Protein AF-0000000068930825 (afdb_homodimer)

Sequence (620 aa):
MGSFDLSYASSFKGGSETFLRNVFENILKTYLRKNPTAKTIWELVQSVDNEKICYDHFTFQTFKVEGYGIESLSSFFMDYGYKVEGGLDFPTKKLRVLTFSPPDIYVPDDGHGLGNGPLPRLVIAELFVDELSPESQEIIRKYLKPKGGKQAVLSSTLGSLIWEKPTSTDFQQLAKESDFAAWVLVHGYMMNHLAFSVDRLKHQFSDIKCIKEYLEEKGFELNNDGGILKVSQDGLLLQVSSISEKIAFEFADGVTETIPASYIEFTQRLVLPEFKDLPHNQIKEFHRRDGFDLGNAKNILESARFTSDVMGSFDLSYASSFKGGSETFLRNVFENILKTYLRKNPTAKTIWELVQSVDNEKICYDHFTFQTFKVEGYGIESLSSFFMDYGYKVEGGLDFPTKKLRVLTFSPPDIYVPDDGHGLGNGPLPRLVIAELFVDELSPESQEIIRKYLKPKGGKQAVLSSTLGSLIWEKPTSTDFQQLAKESDFAAWVLVHGYMMNHLAFSVDRLKHQFSDIKCIKEYLEEKGFELNNDGGILKVSQDGLLLQVSSISEKIAFEFADGVTETIPASYIEFTQRLVLPEFKDLPHNQIKEFHRRDGFDLGNAKNILESARFTSDV

Radius of gyration: 26.59 Å; Cα contacts (8 Å, |Δi|>4): 1221; chains: 2; bounding box: 78×74×56 Å

Structure (mmCIF, N/CA/C/O backbone):
data_AF-0000000068930825-model_v1
#
loop_
_entity.id
_entity.type
_entity.pdbx_description
1 polymer '2-oxoadipate dioxygenase/decarboxylase'
#
loop_
_atom_site.group_PDB
_atom_site.id
_atom_site.type_symbol
_atom_site.label_atom_id
_atom_site.label_alt_id
_atom_site.label_comp_id
_atom_site.label_asym_id
_atom_site.label_entity_id
_atom_site.label_seq_id
_atom_site.pdbx_PDB_ins_code
_atom_site.Cartn_x
_atom_site.Cartn_y
_atom_site.Cartn_z
_atom_site.occupancy
_atom_site.B_iso_or_equiv
_atom_site.auth_seq_id
_atom_site.auth_comp_id
_atom_site.auth_asym_id
_atom_site.auth_atom_id
_atom_site.pdbx_PDB_model_num
ATOM 1 N N . MET A 1 1 ? 41.188 1.123 -2.064 1 21.23 1 MET A N 1
ATOM 2 C CA . MET A 1 1 ? 39.969 1.662 -1.424 1 21.23 1 MET A CA 1
ATOM 3 C C . MET A 1 1 ? 38.844 1.838 -2.438 1 21.23 1 MET A C 1
ATOM 5 O O . MET A 1 1 ? 38.969 2.65 -3.357 1 21.23 1 MET A O 1
ATOM 9 N N . GLY A 1 2 ? 38.156 0.755 -2.916 1 22.81 2 GLY A N 1
ATOM 10 C CA . GLY A 1 2 ? 37.312 0.384 -4.055 1 22.81 2 GLY A CA 1
ATOM 11 C C . GLY A 1 2 ? 36.031 1.158 -4.121 1 22.81 2 GLY A C 1
ATOM 12 O O . GLY A 1 2 ? 35.312 1.276 -3.123 1 22.81 2 GLY A O 1
ATOM 13 N N . SER A 1 3 ? 35.938 2.314 -4.883 1 25.61 3 SER A N 1
ATOM 14 C CA . SER A 1 3 ? 34.812 3.1 -5.34 1 25.61 3 SER A CA 1
ATOM 15 C C . SER A 1 3 ? 33.625 2.201 -5.707 1 25.61 3 SER A C 1
ATOM 17 O O . SER A 1 3 ? 33.656 1.489 -6.715 1 25.61 3 SER A O 1
ATOM 19 N N . PHE A 1 4 ? 33.062 1.459 -4.766 1 28.94 4 PHE A N 1
ATOM 20 C CA . PHE A 1 4 ? 31.875 0.674 -5.055 1 28.94 4 PHE A CA 1
ATOM 21 C C . PHE A 1 4 ? 30.906 1.455 -5.945 1 28.94 4 PHE A C 1
ATOM 23 O O . PHE A 1 4 ? 30.547 2.59 -5.629 1 28.94 4 PHE A O 1
ATOM 30 N N . ASP A 1 5 ? 31.016 1.225 -7.25 1 30.98 5 ASP A N 1
ATOM 31 C CA . ASP A 1 5 ? 30.219 1.671 -8.391 1 30.98 5 ASP A CA 1
ATOM 32 C C . ASP A 1 5 ? 28.734 1.714 -8.031 1 30.98 5 ASP A C 1
ATOM 34 O O . ASP A 1 5 ? 28.094 0.67 -7.867 1 30.98 5 ASP A O 1
ATOM 38 N N . LEU A 1 6 ? 28.312 2.502 -7.199 1 35.16 6 LEU A N 1
ATOM 39 C CA . LEU A 1 6 ? 26.922 2.85 -6.898 1 35.16 6 LEU A CA 1
ATOM 40 C C . LEU A 1 6 ? 26.078 2.875 -8.172 1 35.16 6 LEU A C 1
ATOM 42 O O . LEU A 1 6 ? 24.906 3.217 -8.125 1 35.16 6 LEU A O 1
ATOM 46 N N . SER A 1 7 ? 26.719 2.924 -9.344 1 36.22 7 SER A N 1
ATOM 47 C CA . SER A 1 7 ? 26.062 3.27 -10.602 1 36.22 7 SER A CA 1
ATOM 48 C C . SER A 1 7 ? 25.047 2.207 -11.008 1 36.22 7 SER A C 1
ATOM 50 O O . SER A 1 7 ? 24.359 2.357 -12.016 1 36.22 7 SER A O 1
ATOM 52 N N . TYR A 1 8 ? 25.312 0.915 -10.766 1 38.25 8 TYR A N 1
ATOM 53 C CA . TYR A 1 8 ? 24.438 0.057 -11.555 1 38.25 8 TYR A CA 1
ATOM 54 C C . TYR A 1 8 ? 23 0.131 -11.031 1 38.25 8 TYR A C 1
ATOM 56 O O . TYR A 1 8 ? 22.422 -0.888 -10.648 1 38.25 8 TYR A O 1
ATOM 64 N N . ALA A 1 9 ? 22.672 1.044 -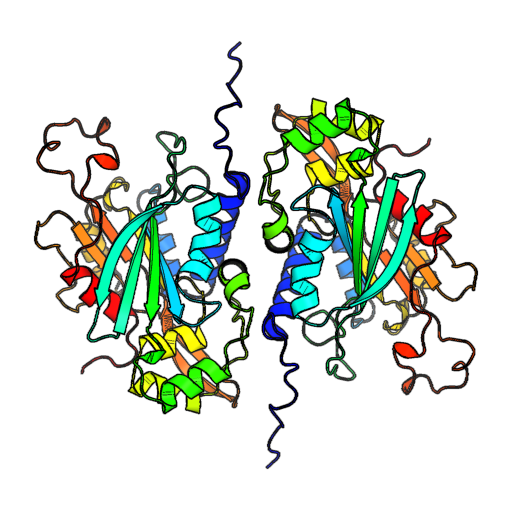10.195 1 47.81 9 ALA A N 1
ATOM 65 C CA . ALA A 1 9 ? 21.266 1.141 -9.797 1 47.81 9 ALA A CA 1
ATOM 66 C C . ALA A 1 9 ? 20.359 1.061 -11.016 1 47.81 9 ALA A C 1
ATOM 68 O O . ALA A 1 9 ? 20.438 1.896 -11.922 1 47.81 9 ALA A O 1
ATOM 69 N N . SER A 1 10 ? 19.891 -0.13 -11.508 1 54.69 10 SER A N 1
ATOM 70 C CA . SER A 1 10 ? 18.906 -0.31 -12.562 1 54.69 10 SER A CA 1
ATOM 71 C C . SER A 1 10 ? 17.875 0.816 -12.562 1 54.69 10 SER A C 1
ATOM 73 O O . SER A 1 10 ? 17.344 1.173 -11.508 1 54.69 10 SER A O 1
ATOM 75 N N . SER A 1 11 ? 17.984 1.917 -13.344 1 71.31 11 SER A N 1
ATOM 76 C CA . SER A 1 11 ? 17.125 3.092 -13.5 1 71.31 11 SER A CA 1
ATOM 77 C C . SER A 1 11 ? 15.711 2.699 -13.891 1 71.31 11 SER A C 1
ATOM 79 O O . SER A 1 11 ? 15.391 2.625 -15.078 1 71.31 11 SER A O 1
ATOM 81 N N . PHE A 1 12 ? 14.992 2.078 -12.977 1 91.62 12 PHE A N 1
ATOM 82 C CA . PHE A 1 12 ? 13.609 1.755 -13.312 1 91.62 12 PHE A CA 1
ATOM 83 C C . PHE A 1 12 ? 12.75 3.014 -13.359 1 91.62 12 PHE A C 1
ATOM 85 O O . PHE A 1 12 ? 12.961 3.941 -12.57 1 91.62 12 PHE A O 1
ATOM 92 N N . LYS A 1 13 ? 11.898 2.986 -14.234 1 94.5 13 LYS A N 1
ATOM 93 C CA . LYS A 1 13 ? 11.008 4.137 -14.398 1 94.5 13 LYS A CA 1
ATOM 94 C C . LYS A 1 13 ? 10.094 4.309 -13.188 1 94.5 13 LYS A C 1
ATOM 96 O O . LYS A 1 13 ? 9.719 5.43 -12.844 1 94.5 13 LYS A O 1
ATOM 101 N N . GLY A 1 14 ? 9.82 3.193 -12.555 1 93.94 14 GLY A N 1
ATOM 102 C CA . GLY A 1 14 ? 8.797 3.205 -11.516 1 93.94 14 GLY A CA 1
ATOM 103 C C . GLY A 1 14 ? 9.336 3.561 -10.148 1 93.94 14 GLY A C 1
ATOM 104 O O . GLY A 1 14 ? 8.594 4.035 -9.281 1 93.94 14 GLY A O 1
ATOM 105 N N . GLY A 1 15 ? 10.578 3.316 -9.891 1 96 15 GLY A N 1
ATOM 106 C CA . GLY A 1 15 ? 11.188 3.523 -8.578 1 96 15 GLY A CA 1
ATOM 107 C C . GLY A 1 15 ? 12.445 2.707 -8.375 1 96 15 GLY A C 1
ATOM 108 O O . GLY A 1 15 ? 12.992 2.145 -9.328 1 96 15 GLY A O 1
ATOM 109 N N . SER A 1 16 ? 12.891 2.766 -7.176 1 96.69 16 SER A N 1
ATOM 110 C CA . SER A 1 16 ? 14.109 2.031 -6.832 1 96.69 16 SER A CA 1
ATOM 111 C C . SER A 1 16 ? 13.836 0.536 -6.711 1 96.69 16 SER A C 1
ATOM 113 O O . SER A 1 16 ? 12.688 0.122 -6.523 1 96.69 16 SER A O 1
ATOM 115 N N . GLU A 1 17 ? 14.828 -0.257 -6.82 1 96.5 17 GLU A N 1
ATOM 116 C CA . GLU A 1 17 ? 14.727 -1.691 -6.57 1 96.5 17 GLU A CA 1
ATOM 117 C C . GLU A 1 17 ? 14.219 -1.972 -5.156 1 96.5 17 GLU A C 1
ATOM 119 O O . GLU A 1 17 ? 13.406 -2.871 -4.953 1 96.5 17 GLU A O 1
ATOM 124 N N . THR A 1 18 ? 14.727 -1.19 -4.184 1 96.38 18 THR A N 1
ATOM 125 C CA . THR A 1 18 ? 14.328 -1.359 -2.793 1 96.38 18 THR A CA 1
ATOM 126 C C . THR A 1 18 ? 12.82 -1.181 -2.637 1 96.38 18 THR A C 1
ATOM 128 O O . THR A 1 18 ? 12.172 -1.932 -1.904 1 96.38 18 THR A O 1
ATOM 131 N N . PHE A 1 19 ? 12.281 -0.206 -3.32 1 97.75 19 PHE A N 1
ATOM 132 C CA . PHE A 1 19 ? 10.844 0.016 -3.258 1 97.75 19 PHE A CA 1
ATOM 133 C C . PHE A 1 19 ? 10.086 -1.188 -3.803 1 97.75 19 PHE A C 1
ATOM 135 O O . PHE A 1 19 ? 9.109 -1.646 -3.193 1 97.75 19 PHE A O 1
ATOM 142 N N . LEU A 1 20 ? 10.492 -1.694 -4.988 1 98.06 20 LEU A N 1
ATOM 143 C CA . LEU A 1 20 ? 9.859 -2.867 -5.582 1 98.06 20 LEU A CA 1
ATOM 144 C C . LEU A 1 20 ? 9.891 -4.047 -4.617 1 98.06 20 LEU A C 1
ATOM 146 O O . LEU A 1 20 ? 8.875 -4.723 -4.422 1 98.06 20 LEU A O 1
ATOM 150 N N . ARG A 1 21 ? 11.047 -4.285 -4 1 98 21 ARG A N 1
ATOM 151 C CA . ARG A 1 21 ? 11.203 -5.391 -3.061 1 98 21 ARG A CA 1
ATOM 152 C C . ARG A 1 21 ? 10.281 -5.219 -1.856 1 98 21 ARG A C 1
ATOM 154 O O . ARG A 1 21 ? 9.695 -6.188 -1.374 1 98 21 ARG A O 1
ATOM 161 N N . ASN A 1 22 ? 10.148 -3.986 -1.396 1 98.12 22 ASN A N 1
ATOM 162 C CA . ASN A 1 22 ? 9.242 -3.713 -0.287 1 98.12 22 ASN A CA 1
ATOM 163 C C . ASN A 1 22 ? 7.793 -3.998 -0.664 1 98.12 22 ASN A C 1
ATOM 165 O O . ASN A 1 22 ? 7.012 -4.469 0.165 1 98.12 22 ASN A O 1
ATOM 169 N N . VAL A 1 23 ? 7.414 -3.674 -1.877 1 98.62 23 VAL A N 1
ATOM 170 C CA . VAL A 1 23 ? 6.074 -3.969 -2.367 1 98.62 23 VAL A CA 1
ATOM 171 C C . VAL A 1 23 ? 5.828 -5.477 -2.324 1 98.62 23 VAL A C 1
ATOM 173 O O . VAL A 1 23 ? 4.832 -5.934 -1.76 1 98.62 23 VAL A O 1
ATOM 176 N N . PHE A 1 24 ? 6.777 -6.266 -2.844 1 98.75 24 PHE A N 1
ATOM 177 C CA . PHE A 1 24 ? 6.648 -7.719 -2.834 1 98.75 24 PHE A CA 1
ATOM 178 C C . PHE A 1 24 ? 6.559 -8.242 -1.405 1 98.75 24 PHE A C 1
ATOM 180 O O . PHE A 1 24 ? 5.758 -9.133 -1.114 1 98.75 24 PHE A O 1
ATOM 187 N N . GLU A 1 25 ? 7.398 -7.695 -0.542 1 98.5 25 GLU A N 1
ATOM 188 C CA . GLU A 1 25 ? 7.418 -8.148 0.845 1 98.5 25 GLU A CA 1
ATOM 189 C C . GLU A 1 25 ? 6.066 -7.918 1.521 1 98.5 25 GLU A C 1
ATOM 191 O O . GLU A 1 25 ? 5.605 -8.758 2.301 1 98.5 25 GLU A O 1
ATOM 196 N N . ASN A 1 26 ? 5.484 -6.824 1.223 1 98.44 26 ASN A N 1
ATOM 197 C CA . ASN A 1 26 ? 4.207 -6.535 1.86 1 98.44 26 ASN A CA 1
ATOM 198 C C . ASN A 1 26 ? 3.074 -7.352 1.242 1 98.44 26 ASN A C 1
ATOM 200 O O . ASN A 1 26 ? 2.133 -7.738 1.936 1 98.44 26 ASN A O 1
ATOM 204 N N . ILE A 1 27 ? 3.139 -7.605 -0.066 1 98.81 27 ILE A N 1
ATOM 205 C CA . ILE A 1 27 ? 2.189 -8.523 -0.686 1 98.81 27 ILE A CA 1
ATOM 206 C C . ILE A 1 27 ? 2.297 -9.898 -0.027 1 98.81 27 ILE A C 1
ATOM 208 O O . ILE A 1 27 ? 1.283 -10.508 0.326 1 98.81 27 ILE A O 1
ATOM 212 N N . LEU A 1 28 ? 3.533 -10.352 0.168 1 98.75 28 LEU A N 1
ATOM 213 C CA . LEU A 1 28 ? 3.77 -11.648 0.795 1 98.75 28 LEU A CA 1
ATOM 214 C C . LEU A 1 28 ? 3.23 -11.664 2.223 1 98.75 28 LEU A C 1
ATOM 216 O O . LEU A 1 28 ? 2.562 -12.617 2.625 1 98.75 28 LEU A O 1
ATOM 220 N N . LYS A 1 29 ? 3.506 -10.633 2.965 1 98.31 29 LYS A N 1
ATOM 221 C CA . LYS A 1 29 ? 3.037 -10.547 4.344 1 98.31 29 LYS A CA 1
ATOM 222 C C . LYS A 1 29 ? 1.516 -10.648 4.414 1 98.31 29 LYS A C 1
ATOM 224 O O . LYS A 1 29 ? 0.973 -11.352 5.266 1 98.31 29 LYS A O 1
ATOM 229 N N . THR A 1 30 ? 0.871 -9.945 3.586 1 98.25 30 THR A N 1
ATOM 230 C CA . THR A 1 30 ? -0.587 -9.961 3.535 1 98.25 30 THR A CA 1
ATOM 231 C C . THR A 1 30 ? -1.103 -11.352 3.164 1 98.25 30 THR A C 1
ATOM 233 O O . THR A 1 30 ? -2.018 -11.867 3.805 1 98.25 30 THR A O 1
ATOM 236 N N . TYR A 1 31 ? -0.527 -11.945 2.162 1 98.38 31 TYR A N 1
ATOM 237 C CA . TYR A 1 31 ? -0.871 -13.297 1.72 1 98.38 31 TYR A CA 1
ATOM 238 C C . TYR A 1 31 ? -0.758 -14.289 2.867 1 98.38 31 TYR A C 1
ATOM 240 O O . TYR A 1 31 ? -1.679 -15.078 3.109 1 98.38 31 TYR A O 1
ATOM 248 N N . LEU A 1 32 ? 0.337 -14.203 3.576 1 98.31 32 LEU A N 1
ATOM 249 C CA . LEU A 1 32 ? 0.583 -15.156 4.656 1 98.31 32 LEU A CA 1
ATOM 250 C C . LEU A 1 32 ? -0.37 -14.906 5.824 1 98.31 32 LEU A C 1
ATOM 252 O O . LEU A 1 32 ? -0.839 -15.859 6.457 1 98.31 32 LEU A O 1
ATOM 256 N N . ARG A 1 33 ? -0.646 -13.688 6.074 1 97.06 33 ARG A N 1
ATOM 257 C CA . ARG A 1 33 ? -1.569 -13.344 7.152 1 97.06 33 ARG A CA 1
ATOM 258 C C . ARG A 1 33 ? -2.965 -13.898 6.871 1 97.06 33 ARG A C 1
ATOM 260 O O . ARG A 1 33 ? -3.66 -14.336 7.785 1 97.06 33 ARG A O 1
ATOM 267 N N . LYS A 1 34 ? -3.371 -13.961 5.68 1 95.62 34 LYS A N 1
ATOM 268 C CA . LYS A 1 34 ? -4.734 -14.32 5.305 1 95.62 34 LYS A CA 1
ATOM 269 C C . LYS A 1 34 ? -4.859 -15.82 5.043 1 95.62 34 LYS A C 1
ATOM 271 O O . LYS A 1 34 ? -5.965 -16.344 4.902 1 95.62 34 LYS A O 1
ATOM 276 N N . ASN A 1 35 ? -3.754 -16.484 4.961 1 96.5 35 ASN A N 1
ATOM 277 C CA . ASN A 1 35 ? -3.742 -17.906 4.633 1 96.5 35 ASN A CA 1
ATOM 278 C C . ASN A 1 35 ? -2.889 -18.703 5.617 1 96.5 35 ASN A C 1
ATOM 280 O O . ASN A 1 35 ? -1.737 -19.031 5.324 1 96.5 35 ASN A O 1
ATOM 284 N N . PRO A 1 36 ? -3.469 -19.141 6.73 1 95.75 36 PRO A N 1
ATOM 285 C CA . PRO A 1 36 ? -2.717 -19.781 7.816 1 95.75 36 PRO A CA 1
ATOM 286 C C . PRO A 1 36 ? -2.033 -21.078 7.379 1 95.75 36 PRO A C 1
ATOM 288 O O . PRO A 1 36 ? -0.907 -21.359 7.797 1 95.75 36 PRO A O 1
ATOM 291 N N . THR A 1 37 ? -2.689 -21.891 6.574 1 95.69 37 THR A N 1
ATOM 292 C CA . THR A 1 37 ? -2.072 -23.125 6.117 1 95.69 37 THR A CA 1
ATOM 293 C C . THR A 1 37 ? -0.836 -22.844 5.273 1 95.69 37 THR A C 1
ATOM 295 O O . THR A 1 37 ? 0.212 -23.453 5.465 1 95.69 37 THR A O 1
ATOM 298 N N . ALA A 1 38 ? -0.983 -21.938 4.336 1 96.94 38 ALA A N 1
ATOM 299 C CA . ALA A 1 38 ? 0.166 -21.531 3.531 1 96.94 38 ALA A CA 1
ATOM 300 C C . ALA A 1 38 ? 1.288 -20.984 4.41 1 96.94 38 ALA A C 1
ATOM 302 O O . ALA A 1 38 ? 2.465 -21.266 4.172 1 96.94 38 ALA A O 1
ATOM 303 N N . LYS A 1 39 ? 0.932 -20.188 5.398 1 97.88 39 LYS A N 1
ATOM 304 C CA . LYS A 1 39 ? 1.921 -19.641 6.324 1 97.88 39 LYS A CA 1
ATOM 305 C C . LYS A 1 39 ? 2.674 -20.75 7.047 1 97.88 39 LYS A C 1
ATOM 307 O O . LYS A 1 39 ? 3.898 -20.688 7.188 1 97.88 39 LYS A O 1
ATOM 312 N N . THR A 1 40 ? 1.948 -21.719 7.504 1 97.38 40 THR A N 1
ATOM 313 C CA . THR A 1 40 ? 2.559 -22.844 8.211 1 97.38 40 THR A CA 1
ATOM 314 C C . THR A 1 40 ? 3.557 -23.562 7.316 1 97.38 40 THR A C 1
ATOM 316 O O . THR A 1 40 ? 4.68 -23.859 7.734 1 97.38 40 THR A O 1
ATOM 319 N N . ILE A 1 41 ? 3.137 -23.844 6.113 1 96.88 41 ILE A N 1
ATOM 320 C CA . ILE A 1 41 ? 4.016 -24.516 5.168 1 96.88 41 ILE A CA 1
ATOM 321 C C . ILE A 1 41 ? 5.227 -23.641 4.863 1 96.88 41 ILE A C 1
ATOM 323 O O . ILE A 1 41 ? 6.359 -24.125 4.816 1 96.88 41 ILE A O 1
ATOM 327 N N . TRP A 1 42 ? 4.992 -22.359 4.656 1 96.88 42 TRP A N 1
ATOM 328 C CA . TRP A 1 42 ? 6.047 -21.391 4.375 1 96.88 42 TRP A CA 1
ATOM 329 C C . TRP A 1 42 ? 7.09 -21.391 5.488 1 96.88 42 TRP A C 1
ATOM 331 O O . TRP A 1 42 ? 8.289 -21.406 5.223 1 96.88 42 TRP A O 1
ATOM 341 N N . GLU A 1 43 ? 6.66 -21.391 6.715 1 96.5 43 GLU A N 1
ATOM 342 C CA . GLU A 1 43 ? 7.551 -21.406 7.871 1 96.5 43 GLU A CA 1
ATOM 343 C C . GLU A 1 43 ? 8.281 -22.75 7.984 1 96.5 43 GLU A C 1
ATOM 345 O O . GLU A 1 43 ? 9.469 -22.781 8.32 1 96.5 43 GLU A O 1
ATOM 350 N N . LEU A 1 44 ? 7.598 -23.781 7.727 1 94.38 44 LEU A N 1
ATOM 351 C CA . LEU A 1 44 ? 8.172 -25.109 7.809 1 94.38 44 LEU A CA 1
ATOM 352 C C . LEU A 1 44 ? 9.328 -25.266 6.828 1 94.38 44 LEU A C 1
ATOM 354 O O . LEU A 1 44 ? 10.375 -25.828 7.184 1 94.38 44 LEU A O 1
ATOM 358 N N . VAL A 1 45 ? 9.156 -24.797 5.609 1 93.25 45 VAL A N 1
ATOM 359 C CA . VAL A 1 45 ? 10.188 -24.906 4.582 1 93.25 45 VAL A CA 1
ATOM 360 C C . VAL A 1 45 ? 11.445 -24.188 5.039 1 93.25 45 VAL A C 1
ATOM 362 O O . VAL A 1 45 ? 12.562 -24.672 4.812 1 93.25 45 VAL A O 1
ATOM 365 N N . GLN A 1 46 ? 11.281 -23.078 5.695 1 91.88 46 GLN A N 1
ATOM 366 C CA . GLN A 1 46 ? 12.422 -22.297 6.145 1 91.88 46 GLN A CA 1
ATOM 367 C C . GLN A 1 46 ? 13.078 -22.922 7.367 1 91.88 46 GLN A C 1
ATOM 369 O O . GLN A 1 46 ? 14.289 -22.797 7.566 1 91.88 46 GLN A O 1
ATOM 374 N N . SER A 1 47 ? 12.305 -23.578 8.172 1 90.94 47 SER A N 1
ATOM 375 C CA . SER A 1 47 ? 12.797 -24.125 9.43 1 90.94 47 SER A CA 1
ATOM 376 C C . SER A 1 47 ? 13.602 -25.391 9.211 1 90.94 47 SER A C 1
ATOM 378 O O . SER A 1 47 ? 14.508 -25.703 9.992 1 90.94 47 SER A O 1
ATOM 380 N N . VAL A 1 48 ? 13.297 -26.047 8.18 1 85.12 48 VAL A N 1
ATOM 381 C CA . VAL A 1 48 ? 14.008 -27.281 7.887 1 85.12 48 VAL A CA 1
ATOM 382 C C . VAL A 1 48 ? 15.383 -26.969 7.301 1 85.12 48 VAL A C 1
ATOM 384 O O . VAL A 1 48 ? 15.477 -26.328 6.25 1 85.12 48 VAL A O 1
ATOM 387 N N . ASP A 1 49 ? 16.406 -27.266 7.988 1 78.69 49 ASP A N 1
ATOM 388 C CA . ASP A 1 49 ? 17.797 -27.125 7.598 1 78.69 49 ASP A CA 1
ATOM 389 C C . ASP A 1 49 ? 18.172 -25.656 7.387 1 78.69 49 ASP A C 1
ATOM 391 O O . ASP A 1 49 ? 19.047 -25.344 6.586 1 78.69 49 ASP A O 1
ATOM 395 N N . ASN A 1 50 ? 17.391 -24.719 7.902 1 81.88 50 ASN A N 1
ATOM 396 C CA . ASN A 1 50 ? 17.609 -23.297 7.762 1 81.88 50 ASN A CA 1
ATOM 397 C C . ASN A 1 50 ? 17.734 -22.875 6.297 1 81.88 50 ASN A C 1
ATOM 399 O O . ASN A 1 50 ? 18.656 -22.172 5.922 1 81.88 50 ASN A O 1
ATOM 403 N N . GLU A 1 51 ? 16.875 -23.453 5.516 1 83.31 51 GLU A N 1
ATOM 404 C CA . GLU A 1 51 ? 16.891 -23.266 4.066 1 83.31 51 GLU A CA 1
ATOM 405 C C . GLU A 1 51 ? 16.75 -21.797 3.699 1 83.31 51 GLU A C 1
ATOM 407 O O . GLU A 1 51 ? 15.938 -21.078 4.289 1 83.31 51 GLU A O 1
ATOM 412 N N . LYS A 1 52 ? 17.562 -21.344 2.781 1 89.44 52 LYS A N 1
ATOM 413 C CA . LYS A 1 52 ? 17.422 -20.031 2.152 1 89.44 52 LYS A CA 1
ATOM 414 C C . LYS A 1 52 ? 16.438 -20.094 0.979 1 89.44 52 LYS A C 1
ATOM 416 O O . LYS A 1 52 ? 16.766 -20.641 -0.078 1 89.44 52 LYS A O 1
ATOM 421 N N . ILE A 1 53 ? 15.312 -19.469 1.187 1 94.62 53 ILE A N 1
ATOM 422 C CA . ILE A 1 53 ? 14.227 -19.703 0.24 1 94.62 53 ILE A CA 1
ATOM 423 C C . ILE A 1 53 ? 14.281 -18.656 -0.875 1 94.62 53 ILE A C 1
ATOM 425 O O . ILE A 1 53 ? 14.734 -17.531 -0.659 1 94.62 53 ILE A O 1
ATOM 429 N N . CYS A 1 54 ? 13.914 -19.078 -2.045 1 95.81 54 CYS A N 1
ATOM 430 C CA . CYS A 1 54 ? 13.641 -18.234 -3.207 1 95.81 54 CYS A CA 1
ATOM 431 C C . CYS A 1 54 ? 12.297 -18.578 -3.828 1 95.81 54 CYS A C 1
ATOM 433 O O . CYS A 1 54 ? 11.766 -19.672 -3.604 1 95.81 54 CYS A O 1
ATOM 435 N N . TYR A 1 55 ? 11.805 -17.703 -4.578 1 98.06 55 TYR A N 1
ATOM 436 C CA . TYR A 1 55 ? 10.477 -17.891 -5.156 1 98.06 55 TYR A CA 1
ATOM 437 C C . TYR A 1 55 ? 10.555 -18.031 -6.672 1 98.06 55 TYR A C 1
ATOM 439 O O . TYR A 1 55 ? 11.336 -17.328 -7.324 1 98.06 55 TYR A O 1
ATOM 447 N N . ASP A 1 56 ? 9.75 -18.969 -7.148 1 98.12 56 ASP A N 1
ATOM 448 C CA . ASP A 1 56 ? 9.633 -19.125 -8.594 1 98.12 56 ASP A CA 1
ATOM 449 C C . ASP A 1 56 ? 8.703 -18.078 -9.188 1 98.12 56 ASP A C 1
ATOM 451 O O . ASP A 1 56 ? 9.062 -17.375 -10.141 1 98.12 56 ASP A O 1
ATOM 455 N N . HIS A 1 57 ? 7.496 -17.984 -8.656 1 98.5 57 HIS A N 1
ATOM 456 C CA . HIS A 1 57 ? 6.547 -17.016 -9.195 1 98.5 57 HIS A CA 1
ATOM 457 C C . HIS A 1 57 ? 5.48 -16.656 -8.164 1 98.5 57 HIS A C 1
ATOM 459 O O . HIS A 1 57 ? 5.254 -17.406 -7.211 1 98.5 57 HIS A O 1
ATOM 465 N N . PHE A 1 58 ? 4.859 -15.492 -8.289 1 98.81 58 PHE A N 1
ATOM 466 C CA . PHE A 1 58 ? 3.639 -15.039 -7.637 1 98.81 58 PHE A CA 1
ATOM 467 C C . PHE A 1 58 ? 2.49 -14.945 -8.633 1 98.81 58 PHE A C 1
ATOM 469 O O . PHE A 1 58 ? 2.674 -14.477 -9.758 1 98.81 58 PHE A O 1
ATOM 476 N N . THR A 1 59 ? 1.295 -15.406 -8.281 1 98.62 59 THR A N 1
ATOM 477 C CA . THR A 1 59 ? 0.175 -15.461 -9.219 1 98.62 59 THR A CA 1
ATOM 478 C C . THR A 1 59 ? -0.976 -14.586 -8.727 1 98.62 59 THR A C 1
ATOM 480 O O . THR A 1 59 ? -1.332 -14.617 -7.547 1 98.62 59 THR A O 1
ATOM 483 N N . PHE A 1 60 ? -1.561 -13.898 -9.648 1 98.69 60 PHE A N 1
ATOM 484 C CA . PHE A 1 60 ? -2.709 -13.039 -9.391 1 98.69 60 PHE A CA 1
ATOM 485 C C . PHE A 1 60 ? -3.822 -13.297 -10.391 1 98.69 60 PHE A C 1
ATOM 487 O O . PHE A 1 60 ? -3.584 -13.883 -11.453 1 98.69 60 PHE A O 1
ATOM 494 N N . GLN A 1 61 ? -4.98 -12.883 -10.008 1 98.5 61 GLN A N 1
ATOM 495 C CA . GLN A 1 61 ? -6.164 -13.062 -10.844 1 98.5 61 GLN A CA 1
ATOM 496 C C . GLN A 1 61 ? -6.93 -11.758 -11 1 98.5 61 GLN A C 1
ATOM 498 O O . GLN A 1 61 ? -6.922 -10.914 -10.102 1 98.5 61 GLN A O 1
ATOM 503 N N . THR A 1 62 ? -7.555 -11.586 -12.156 1 98.75 62 THR A N 1
ATOM 504 C CA . THR A 1 62 ? -8.312 -10.367 -12.406 1 98.75 62 THR A CA 1
ATOM 505 C C . THR A 1 62 ? -9.414 -10.609 -13.438 1 98.75 62 THR A C 1
ATOM 507 O O . THR A 1 62 ? -9.547 -11.727 -13.953 1 98.75 62 THR A O 1
ATOM 510 N N . PHE A 1 63 ? -10.312 -9.633 -13.633 1 98.81 63 PHE A N 1
ATOM 511 C CA . PHE A 1 63 ? -11.359 -9.617 -14.641 1 98.81 63 PHE A CA 1
ATOM 512 C C . PHE A 1 63 ? -10.93 -8.836 -15.875 1 98.81 63 PHE A C 1
ATOM 514 O O . PHE A 1 63 ? -10.477 -7.695 -15.766 1 98.81 63 PHE A O 1
ATOM 521 N N . LYS A 1 64 ? -11.023 -9.422 -17.016 1 98.44 64 LYS A N 1
ATOM 522 C CA . LYS A 1 64 ? -10.781 -8.672 -18.25 1 98.44 64 LYS A CA 1
ATOM 523 C C . LYS A 1 64 ? -11.945 -7.742 -18.562 1 98.44 64 LYS A C 1
ATOM 525 O O . LYS A 1 64 ? -12.805 -8.078 -19.375 1 98.44 64 LYS A O 1
ATOM 530 N N . VAL A 1 65 ? -11.984 -6.668 -18.031 1 97.06 65 VAL A N 1
ATOM 531 C CA . VAL A 1 65 ? -12.938 -5.578 -18.234 1 97.06 65 VAL A CA 1
ATOM 532 C C . VAL A 1 65 ? -12.188 -4.254 -18.344 1 97.06 65 VAL A C 1
ATOM 534 O O . VAL A 1 65 ? -11.039 -4.141 -17.906 1 97.06 65 VAL A O 1
ATOM 537 N N . GLU A 1 66 ? -12.781 -3.311 -18.969 1 95.19 66 GLU A N 1
ATOM 538 C CA . GLU A 1 66 ? -12.133 -2.012 -19.141 1 95.19 66 GLU A CA 1
ATOM 539 C C . GLU A 1 66 ? -11.68 -1.448 -17.797 1 95.19 66 GLU A C 1
ATOM 541 O O . GLU A 1 66 ? -12.445 -1.429 -16.828 1 95.19 66 GLU A O 1
ATOM 546 N N . GLY A 1 67 ? -10.43 -1.003 -17.734 1 94.81 67 GLY A N 1
ATOM 547 C CA . GLY A 1 67 ? -9.875 -0.452 -16.516 1 94.81 67 GLY A CA 1
ATOM 548 C C . GLY A 1 67 ? -9.234 -1.502 -15.617 1 94.81 67 GLY A C 1
ATOM 549 O O . GLY A 1 67 ? -8.555 -1.17 -14.648 1 94.81 67 GLY A O 1
ATOM 550 N N . TYR A 1 68 ? -9.516 -2.723 -15.914 1 98 68 TYR A N 1
ATOM 551 C CA . TYR A 1 68 ? -8.977 -3.861 -15.18 1 98 68 TYR A CA 1
ATOM 552 C C . TYR A 1 68 ? -8.141 -4.754 -16.094 1 98 68 TYR A C 1
ATOM 554 O O . TYR A 1 68 ? -7.336 -4.262 -16.891 1 98 68 TYR A O 1
ATOM 562 N N . GLY A 1 69 ? -8.172 -6.004 -15.906 1 98.25 69 GLY A N 1
ATOM 563 C CA . GLY A 1 69 ? -7.398 -6.902 -16.75 1 98.25 69 GLY A CA 1
ATOM 564 C C . GLY A 1 69 ? -5.945 -7.012 -16.328 1 98.25 69 GLY A C 1
ATOM 565 O O . GLY A 1 69 ? -5.547 -6.426 -15.312 1 98.25 69 GLY A O 1
ATOM 566 N N . ILE A 1 70 ? -5.203 -7.75 -17.062 1 98.62 70 ILE A N 1
ATOM 567 C CA . ILE A 1 70 ? -3.807 -8.039 -16.766 1 98.62 70 ILE A CA 1
ATOM 568 C C . ILE A 1 70 ? -3.033 -6.727 -16.609 1 98.62 70 ILE A C 1
ATOM 570 O O . ILE A 1 70 ? -2.158 -6.617 -15.75 1 98.62 70 ILE A O 1
ATOM 574 N N . GLU A 1 71 ? -3.4 -5.715 -17.344 1 97.75 71 GLU A N 1
ATOM 575 C CA . GLU A 1 71 ? -2.684 -4.445 -17.328 1 97.75 71 GLU A CA 1
ATOM 576 C C . GLU A 1 71 ? -2.826 -3.738 -15.984 1 97.75 71 GLU A C 1
ATOM 578 O O . GLU A 1 71 ? -1.956 -2.957 -15.594 1 97.75 71 GLU A O 1
ATOM 583 N N . SER A 1 72 ? -3.906 -4.027 -15.273 1 97.69 72 SER A N 1
ATOM 584 C CA . SER A 1 72 ? -4.133 -3.387 -13.984 1 97.69 72 SER A CA 1
ATOM 585 C C . SER A 1 72 ? -3.004 -3.699 -13.008 1 97.69 72 SER A C 1
ATOM 587 O O . SER A 1 72 ? -2.695 -2.891 -12.125 1 97.69 72 SER A O 1
ATOM 589 N N . LEU A 1 73 ? -2.363 -4.836 -13.172 1 97.44 73 LEU A N 1
ATOM 590 C CA . LEU A 1 73 ? -1.242 -5.223 -12.328 1 97.44 73 LEU A CA 1
ATOM 591 C C . LEU A 1 73 ? 0.082 -5.059 -13.062 1 97.44 73 LEU A C 1
ATOM 593 O O . LEU A 1 73 ? 1.032 -4.484 -12.523 1 97.44 73 LEU A O 1
ATOM 597 N N . SER A 1 74 ? 0.112 -5.477 -14.266 1 98.06 74 SER A N 1
ATOM 598 C CA . SER A 1 74 ? 1.381 -5.598 -14.977 1 98.06 74 SER A CA 1
ATOM 599 C C . SER A 1 74 ? 2.008 -4.23 -15.227 1 98.06 74 SER A C 1
ATOM 601 O O . SER A 1 74 ? 3.232 -4.102 -15.266 1 98.06 74 SER A O 1
ATOM 603 N N . SER A 1 75 ? 1.194 -3.195 -15.383 1 97.12 75 SER A N 1
ATOM 604 C CA . SER A 1 75 ? 1.709 -1.867 -15.695 1 97.12 75 SER A CA 1
ATOM 605 C C . SER A 1 75 ? 2.709 -1.399 -14.641 1 97.12 75 SER A C 1
ATOM 607 O O . SER A 1 75 ? 3.752 -0.835 -14.969 1 97.12 75 SER A O 1
ATOM 609 N N . PHE A 1 76 ? 2.398 -1.648 -13.375 1 98.06 76 PHE A N 1
ATOM 610 C CA . PHE A 1 76 ? 3.311 -1.298 -12.297 1 98.06 76 PHE A CA 1
ATOM 611 C C . PHE A 1 76 ? 4.645 -2.018 -12.453 1 98.06 76 PHE A C 1
ATOM 613 O O . PHE A 1 76 ? 5.703 -1.389 -12.422 1 98.06 76 PHE A O 1
ATOM 620 N N . PHE A 1 77 ? 4.625 -3.273 -12.656 1 98.38 77 PHE A N 1
ATOM 621 C CA . PHE A 1 77 ? 5.836 -4.09 -12.664 1 98.38 77 PHE A CA 1
ATOM 622 C C . PHE A 1 77 ? 6.656 -3.834 -13.922 1 98.38 77 PHE A C 1
ATOM 624 O O . PHE A 1 77 ? 7.887 -3.898 -13.891 1 98.38 77 PHE A O 1
ATOM 631 N N . MET A 1 78 ? 5.961 -3.604 -14.969 1 97.88 78 MET A N 1
ATOM 632 C CA . MET A 1 78 ? 6.672 -3.307 -16.219 1 97.88 78 MET A CA 1
ATOM 633 C C . MET A 1 78 ? 7.496 -2.031 -16.078 1 97.88 78 MET A C 1
ATOM 635 O O . MET A 1 78 ? 8.547 -1.896 -16.703 1 97.88 78 MET A O 1
ATOM 639 N N . ASP A 1 79 ? 7.078 -1.086 -15.258 1 97.19 79 ASP A N 1
ATOM 640 C CA . ASP A 1 79 ? 7.848 0.116 -14.953 1 97.19 79 ASP A CA 1
ATOM 641 C C . ASP A 1 79 ? 9.133 -0.228 -14.195 1 97.19 79 ASP A C 1
ATOM 643 O O . ASP A 1 79 ? 10.016 0.614 -14.055 1 97.19 79 ASP A O 1
ATOM 647 N N . TYR A 1 80 ? 9.25 -1.478 -13.719 1 97.5 80 TYR A N 1
ATOM 648 C CA . TYR A 1 80 ? 10.445 -1.943 -13.039 1 97.5 80 TYR A CA 1
ATOM 649 C C . TYR A 1 80 ? 11.211 -2.943 -13.898 1 97.5 80 TYR A C 1
ATOM 651 O O . TYR A 1 80 ? 12.07 -3.674 -13.398 1 97.5 80 TYR A O 1
ATOM 659 N N . GLY A 1 81 ? 10.82 -3.047 -15.156 1 97 81 GLY A N 1
ATOM 660 C CA . GLY A 1 81 ? 11.609 -3.82 -16.094 1 97 81 GLY A CA 1
ATOM 661 C C . GLY A 1 81 ? 11.07 -5.219 -16.328 1 97 81 GLY A C 1
ATOM 662 O O . GLY A 1 81 ? 11.688 -6.023 -17.031 1 97 81 GLY A O 1
ATOM 663 N N . TYR A 1 82 ? 9.953 -5.555 -15.703 1 97.88 82 TYR A N 1
ATOM 664 C CA . TYR A 1 82 ? 9.32 -6.824 -16.047 1 97.88 82 TYR A CA 1
ATOM 665 C C . TYR A 1 82 ? 8.891 -6.848 -17.5 1 97.88 82 TYR A C 1
ATOM 667 O O . TYR A 1 82 ? 8.508 -5.816 -18.062 1 97.88 82 TYR A O 1
ATOM 675 N N . LYS A 1 83 ? 8.945 -8.078 -18.062 1 97.31 83 LYS A N 1
ATOM 676 C CA . LYS A 1 83 ? 8.594 -8.242 -19.469 1 97.31 83 LYS A CA 1
ATOM 677 C C . LYS A 1 83 ? 7.723 -9.477 -19.688 1 97.31 83 LYS A C 1
ATOM 679 O O . LYS A 1 83 ? 7.867 -10.477 -18.969 1 97.31 83 LYS A O 1
ATOM 684 N N . VAL A 1 84 ? 6.902 -9.398 -20.703 1 97.12 84 VAL A N 1
ATOM 685 C CA . VAL A 1 84 ? 6.094 -10.562 -21.031 1 97.12 84 VAL A CA 1
ATOM 686 C C . VAL A 1 84 ? 6.992 -11.695 -21.531 1 97.12 84 VAL A C 1
ATOM 688 O O . VAL A 1 84 ? 7.801 -11.492 -22.453 1 97.12 84 VAL A O 1
ATOM 691 N N . GLU A 1 85 ? 6.906 -12.773 -20.938 1 93.75 85 GLU A N 1
ATOM 692 C CA . GLU A 1 85 ? 7.688 -13.953 -21.297 1 93.75 85 GLU A CA 1
ATOM 693 C C . GLU A 1 85 ? 6.879 -14.891 -22.188 1 93.75 85 GLU A C 1
ATOM 695 O O . GLU A 1 85 ? 7.418 -15.5 -23.109 1 93.75 85 GLU A O 1
ATOM 700 N N . GLY A 1 86 ? 5.609 -15.086 -21.812 1 94.38 86 GLY A N 1
ATOM 701 C CA . GLY A 1 86 ? 4.707 -15.984 -22.516 1 94.38 86 GLY A CA 1
ATOM 702 C C . GLY A 1 86 ? 3.299 -15.977 -21.953 1 94.38 86 GLY A C 1
ATOM 703 O O . GLY A 1 86 ? 2.984 -15.188 -21.062 1 94.38 86 GLY A O 1
ATOM 704 N N . GLY A 1 87 ? 2.492 -16.812 -22.641 1 95.38 87 GLY A N 1
ATOM 705 C CA . GLY A 1 87 ? 1.107 -16.891 -22.203 1 95.38 87 GLY A CA 1
ATOM 706 C C . GLY A 1 87 ? 0.436 -18.203 -22.562 1 95.38 87 GLY A C 1
ATOM 707 O O . GLY A 1 87 ? 0.955 -18.969 -23.375 1 95.38 87 GLY A O 1
ATOM 708 N N . LEU A 1 88 ? -0.577 -18.5 -21.812 1 95.94 88 LEU A N 1
ATOM 709 C CA . LEU A 1 88 ? -1.443 -19.656 -22.031 1 95.94 88 LEU A CA 1
ATOM 710 C C . LEU A 1 88 ? -2.906 -19.219 -22.094 1 95.94 88 LEU A C 1
ATOM 712 O O . LEU A 1 88 ? -3.342 -18.359 -21.344 1 95.94 88 LEU A O 1
ATOM 716 N N . ASP A 1 89 ? -3.604 -19.859 -23.016 1 95.75 89 ASP A N 1
ATOM 717 C CA . ASP A 1 89 ? -5.043 -19.656 -23.125 1 95.75 89 ASP A CA 1
ATOM 718 C C . ASP A 1 89 ? -5.812 -20.891 -22.656 1 95.75 89 ASP A C 1
ATOM 720 O O . ASP A 1 89 ? -5.406 -22.016 -22.922 1 95.75 89 ASP A O 1
ATOM 724 N N . PHE A 1 90 ? -6.836 -20.641 -21.906 1 95.12 90 PHE A N 1
ATOM 725 C CA . PHE A 1 90 ? -7.762 -21.672 -21.453 1 95.12 90 PHE A CA 1
ATOM 726 C C . PHE A 1 90 ? -9.18 -21.391 -21.938 1 95.12 90 PHE A C 1
ATOM 728 O O . PHE A 1 90 ? -10.016 -20.906 -21.172 1 95.12 90 PHE A O 1
ATOM 735 N N . PRO A 1 91 ? -9.484 -21.797 -23.156 1 94.44 91 PRO A N 1
ATOM 736 C CA . PRO A 1 91 ? -10.758 -21.406 -23.766 1 94.44 91 PRO A CA 1
ATOM 737 C C . PRO A 1 91 ? -11.969 -21.938 -22.984 1 94.44 91 PRO A C 1
ATOM 739 O O . PRO A 1 91 ? -12.961 -21.234 -22.844 1 94.44 91 PRO A O 1
ATOM 742 N N . THR A 1 92 ? -11.914 -23.156 -22.5 1 92.62 92 THR A N 1
ATOM 743 C CA . THR A 1 92 ? -13.039 -23.75 -21.797 1 92.62 92 THR A CA 1
ATOM 744 C C . THR A 1 92 ? -13.328 -22.984 -20.5 1 92.62 92 THR A C 1
ATOM 746 O O . THR A 1 92 ? -14.492 -22.797 -20.141 1 92.62 92 THR A O 1
ATOM 749 N N . LYS A 1 93 ? -12.312 -22.484 -19.875 1 93.88 93 LYS A N 1
ATOM 750 C CA . LYS A 1 93 ? -12.477 -21.734 -18.625 1 93.88 93 LYS A CA 1
ATOM 751 C C . LYS A 1 93 ? -12.578 -20.234 -18.891 1 93.88 93 LYS A C 1
ATOM 753 O O . LYS A 1 93 ? -12.789 -19.453 -17.969 1 93.88 93 LYS A O 1
ATOM 758 N N . LYS A 1 94 ? -12.391 -19.891 -20.188 1 97.31 94 LYS A N 1
ATOM 759 C CA . LYS A 1 94 ? -12.484 -18.5 -20.625 1 97.31 94 LYS A CA 1
ATOM 760 C C . LYS A 1 94 ? -11.406 -17.641 -19.953 1 97.31 94 LYS A C 1
ATOM 762 O O . LYS A 1 94 ? -11.695 -16.531 -19.484 1 97.31 94 LYS A O 1
ATOM 767 N N . LEU A 1 95 ? -10.18 -18.188 -19.844 1 97.56 95 LEU A N 1
ATOM 768 C CA . LEU A 1 95 ? -9.07 -17.531 -19.172 1 97.56 95 LEU A CA 1
ATOM 769 C C . LEU A 1 95 ? -7.891 -17.328 -20.109 1 97.56 95 LEU A C 1
ATOM 771 O O . LEU A 1 95 ? -7.691 -18.109 -21.031 1 97.56 95 LEU A O 1
ATOM 775 N N . ARG A 1 96 ? -7.176 -16.312 -19.891 1 97.62 96 ARG A N 1
ATOM 776 C CA . ARG A 1 96 ? -5.828 -16.094 -20.406 1 97.62 96 ARG A CA 1
ATOM 777 C C . ARG A 1 96 ? -4.832 -15.859 -19.281 1 97.62 96 ARG A C 1
ATOM 779 O O . ARG A 1 96 ? -5.129 -15.141 -18.328 1 97.62 96 ARG A O 1
ATOM 786 N N . VAL A 1 97 ? -3.678 -16.516 -19.359 1 97.69 97 VAL A N 1
ATOM 787 C CA . VAL A 1 97 ? -2.615 -16.359 -18.359 1 97.69 97 VAL A CA 1
ATOM 788 C C . VAL A 1 97 ? -1.368 -15.781 -19.047 1 97.69 97 VAL A C 1
ATOM 790 O O . VAL A 1 97 ? -0.936 -16.281 -20.078 1 97.69 97 VAL A O 1
ATOM 793 N N . LEU A 1 98 ? -0.85 -14.719 -18.547 1 98.19 98 LEU A N 1
ATOM 794 C CA . LEU A 1 98 ? 0.441 -14.211 -18.984 1 98.19 98 LEU A CA 1
ATOM 795 C C . LEU A 1 98 ? 1.489 -14.344 -17.891 1 98.19 98 LEU A C 1
ATOM 797 O O . LEU A 1 98 ? 1.188 -14.148 -16.703 1 98.19 98 LEU A O 1
ATOM 801 N N . THR A 1 99 ? 2.662 -14.703 -18.281 1 97.69 99 THR A N 1
ATOM 802 C CA . THR A 1 99 ? 3.818 -14.781 -17.391 1 97.69 99 THR A CA 1
ATOM 803 C C . THR A 1 99 ? 4.805 -13.656 -17.703 1 97.69 99 THR A C 1
ATOM 805 O O . THR A 1 99 ? 5.102 -13.383 -18.859 1 97.69 99 THR A O 1
ATOM 808 N N . PHE A 1 100 ? 5.281 -12.961 -16.672 1 98.19 100 PHE A N 1
ATOM 809 C CA . PHE A 1 100 ? 6.242 -11.875 -16.781 1 98.19 100 PHE A CA 1
ATOM 810 C C . PHE A 1 100 ? 7.562 -12.242 -16.125 1 98.19 100 PHE A C 1
ATOM 812 O O . PHE A 1 100 ? 7.582 -12.68 -14.969 1 98.19 100 PHE A O 1
ATOM 819 N N . SER A 1 101 ? 8.672 -12.086 -16.812 1 96.75 101 SER A N 1
ATOM 820 C CA . SER A 1 101 ? 10 -12.344 -16.25 1 96.75 101 SER A CA 1
ATOM 821 C C . SER A 1 101 ? 10.539 -11.109 -15.531 1 96.75 101 SER A C 1
ATOM 823 O O . SER A 1 101 ? 10.297 -9.977 -15.961 1 96.75 101 SER A O 1
ATOM 825 N N . PRO A 1 102 ? 11.25 -11.305 -14.438 1 96.38 102 PRO A N 1
ATOM 826 C CA . PRO A 1 102 ? 11.812 -10.18 -13.695 1 96.38 102 PRO A CA 1
ATOM 827 C C . PRO A 1 102 ? 12.984 -9.516 -14.422 1 96.38 102 PRO A C 1
ATOM 829 O O . PRO A 1 102 ? 13.539 -10.102 -15.359 1 96.38 102 PRO A O 1
ATOM 832 N N . PRO A 1 103 ? 13.297 -8.266 -14.031 1 95.94 103 PRO A N 1
ATOM 833 C CA . PRO A 1 103 ? 14.484 -7.617 -14.586 1 95.94 103 PRO A CA 1
ATOM 834 C C . PRO A 1 103 ? 15.781 -8.297 -14.164 1 95.94 103 PRO A C 1
ATOM 836 O O . PRO A 1 103 ? 15.805 -9.031 -13.172 1 95.94 103 PRO A O 1
ATOM 839 N N . ASP A 1 104 ? 16.797 -8.055 -14.93 1 91.19 104 ASP A N 1
ATOM 840 C CA . ASP A 1 104 ? 18.109 -8.578 -14.602 1 91.19 104 ASP A CA 1
ATOM 841 C C . ASP A 1 104 ? 18.797 -7.719 -13.539 1 91.19 104 ASP A C 1
ATOM 843 O O . ASP A 1 104 ? 19.391 -6.688 -13.852 1 91.19 104 ASP A O 1
ATOM 847 N N . ILE A 1 105 ? 18.688 -8.062 -12.344 1 92.62 105 ILE A N 1
ATOM 848 C CA . ILE A 1 105 ? 19.312 -7.336 -11.234 1 92.62 105 ILE A CA 1
ATOM 849 C C . ILE A 1 105 ? 20.391 -8.203 -10.594 1 92.62 105 ILE A C 1
ATOM 851 O O . ILE A 1 105 ? 20.375 -9.43 -10.727 1 92.62 105 ILE A O 1
ATOM 855 N N . TYR A 1 106 ? 21.312 -7.555 -9.961 1 90.81 106 TYR A N 1
ATOM 856 C CA . TYR A 1 106 ? 22.375 -8.281 -9.258 1 90.81 106 TYR A CA 1
ATOM 857 C C . TYR A 1 106 ? 21.812 -9.031 -8.062 1 90.81 106 TYR A C 1
ATOM 859 O O . TYR A 1 106 ? 21.047 -8.477 -7.266 1 90.81 106 TYR A O 1
ATOM 867 N N . VAL A 1 107 ? 22.125 -10.266 -7.965 1 91.62 107 VAL A N 1
ATOM 868 C CA . VAL A 1 107 ? 21.766 -11.102 -6.824 1 91.62 107 VAL A CA 1
ATOM 869 C C . VAL A 1 107 ? 23.031 -11.734 -6.238 1 91.62 107 VAL A C 1
ATOM 871 O O . VAL A 1 107 ? 23.75 -12.453 -6.934 1 91.62 107 VAL A O 1
ATOM 874 N N . PRO A 1 108 ? 23.297 -11.422 -4.949 1 91.81 108 PRO A N 1
ATOM 875 C CA . PRO A 1 108 ? 24.469 -12.07 -4.348 1 91.81 108 PRO A CA 1
ATOM 876 C C . PRO A 1 108 ? 24.344 -13.586 -4.285 1 91.81 108 PRO A C 1
ATOM 878 O O . PRO A 1 108 ? 23.234 -14.117 -4.328 1 91.81 108 PRO A O 1
ATOM 881 N N . ASP A 1 109 ? 25.391 -14.32 -4.152 1 85.44 109 ASP A N 1
ATOM 882 C CA . ASP A 1 109 ? 25.438 -15.773 -4.188 1 85.44 109 ASP A CA 1
ATOM 883 C C . ASP A 1 109 ? 24.562 -16.375 -3.096 1 85.44 109 ASP A C 1
ATOM 885 O O . ASP A 1 109 ? 23.953 -17.438 -3.293 1 85.44 109 ASP A O 1
ATOM 889 N N . ASP A 1 110 ? 24.5 -15.711 -2.049 1 88.44 110 ASP A N 1
ATOM 890 C CA . ASP A 1 110 ? 23.703 -16.219 -0.935 1 88.44 110 ASP A CA 1
ATOM 891 C C . ASP A 1 110 ? 22.375 -15.461 -0.824 1 88.44 110 ASP A C 1
ATOM 893 O O . ASP A 1 110 ? 21.703 -15.516 0.212 1 88.44 110 ASP A O 1
ATOM 897 N N . GLY A 1 111 ? 22.109 -14.734 -1.877 1 93.06 111 GLY A N 1
ATOM 898 C CA . GLY A 1 111 ? 20.875 -13.969 -1.871 1 93.06 111 GLY A CA 1
ATOM 899 C C . GLY A 1 111 ? 19.625 -14.844 -1.761 1 93.06 111 GLY A C 1
ATOM 900 O O . GLY A 1 111 ? 19.547 -15.891 -2.4 1 93.06 111 GLY A O 1
ATOM 901 N N . HIS A 1 112 ? 18.672 -14.516 -0.908 1 94.62 112 HIS A N 1
ATOM 902 C CA . HIS A 1 112 ? 17.453 -15.273 -0.68 1 94.62 112 HIS A CA 1
ATOM 903 C C . HIS A 1 112 ? 16.312 -14.359 -0.249 1 94.62 112 HIS A C 1
ATOM 905 O O . HIS A 1 112 ? 16.531 -13.18 0.036 1 94.62 112 HIS A O 1
ATOM 911 N N . GLY A 1 113 ? 15.133 -14.945 -0.259 1 95.75 113 GLY A N 1
ATOM 912 C CA . GLY A 1 113 ? 13.969 -14.156 0.104 1 95.75 113 GLY A CA 1
ATOM 913 C C . GLY A 1 113 ? 13.727 -12.992 -0.835 1 95.75 113 GLY A C 1
ATOM 914 O O . GLY A 1 113 ? 14.172 -13 -1.982 1 95.75 113 GLY A O 1
ATOM 915 N N . LEU A 1 114 ? 12.984 -12.031 -0.404 1 97.38 114 LEU A N 1
ATOM 916 C CA . LEU A 1 114 ? 12.602 -10.891 -1.233 1 97.38 114 LEU A CA 1
ATOM 917 C C . LEU A 1 114 ? 13.5 -9.695 -0.964 1 97.38 114 LEU A C 1
ATOM 919 O O . LEU A 1 114 ? 13.445 -8.695 -1.686 1 97.38 114 LEU A O 1
ATOM 923 N N . GLY A 1 115 ? 14.367 -9.781 0.04 1 95.25 115 GLY A N 1
ATOM 924 C CA . GLY A 1 115 ? 15.242 -8.68 0.402 1 95.25 115 GLY A CA 1
ATOM 925 C C . GLY A 1 115 ? 16.438 -8.539 -0.52 1 95.25 115 GLY A C 1
ATOM 926 O O . GLY A 1 115 ? 16.797 -7.426 -0.916 1 95.25 115 GLY A O 1
ATOM 927 N N . ASN A 1 116 ? 17.031 -9.633 -0.885 1 95.31 116 ASN A N 1
ATOM 928 C CA . ASN A 1 116 ? 18.219 -9.562 -1.733 1 95.31 116 ASN A CA 1
ATOM 929 C C . ASN A 1 116 ? 18.312 -10.781 -2.65 1 95.31 116 ASN A C 1
ATOM 931 O O . ASN A 1 116 ? 19.359 -11 -3.281 1 95.31 116 ASN A O 1
ATOM 935 N N . GLY A 1 117 ? 17.312 -11.586 -2.691 1 95.94 117 GLY A N 1
ATOM 936 C CA . GLY A 1 117 ? 17.266 -12.727 -3.588 1 95.94 117 GLY A CA 1
ATOM 937 C C . GLY A 1 117 ? 16.75 -12.383 -4.969 1 95.94 117 GLY A C 1
ATOM 938 O O . GLY A 1 117 ? 16.438 -11.219 -5.254 1 95.94 117 GLY A O 1
ATOM 939 N N . PRO A 1 118 ? 16.688 -13.406 -5.805 1 95.75 118 PRO A N 1
ATOM 940 C CA . PRO A 1 118 ? 16.078 -13.164 -7.113 1 95.75 118 PRO A CA 1
ATOM 941 C C . PRO A 1 118 ? 14.609 -12.758 -7.012 1 95.75 118 PRO A C 1
ATOM 943 O O . PRO A 1 118 ? 13.891 -13.25 -6.133 1 95.75 118 PRO A O 1
ATOM 946 N N . LEU A 1 119 ? 14.203 -11.875 -7.875 1 97.38 119 LEU A N 1
ATOM 947 C CA . LEU A 1 119 ? 12.797 -11.492 -7.926 1 97.38 119 LEU A CA 1
ATOM 948 C C . LEU A 1 119 ? 11.961 -12.578 -8.594 1 97.38 119 LEU A C 1
ATOM 950 O O . LEU A 1 119 ? 12.406 -13.203 -9.562 1 97.38 119 LEU A O 1
ATOM 954 N N . PRO A 1 120 ? 10.797 -12.828 -8.102 1 98.06 120 PRO A N 1
ATOM 955 C CA . PRO A 1 120 ? 9.938 -13.859 -8.695 1 98.06 120 PRO A CA 1
ATOM 956 C C . PRO A 1 120 ? 9.352 -13.445 -10.047 1 98.06 120 PRO A C 1
ATOM 958 O O . PRO A 1 120 ? 9.203 -12.25 -10.312 1 98.06 120 PRO A O 1
ATOM 961 N N . ARG A 1 121 ? 9.023 -14.469 -10.883 1 97.69 121 ARG A N 1
ATOM 962 C CA . ARG A 1 121 ? 8.141 -14.227 -12.023 1 97.69 121 ARG A CA 1
ATOM 963 C C . ARG A 1 121 ? 6.754 -13.797 -11.562 1 97.69 121 ARG A C 1
ATOM 965 O O . ARG A 1 121 ? 6.355 -14.07 -10.43 1 97.69 121 ARG A O 1
ATOM 972 N N . LEU A 1 122 ? 6.137 -13.086 -12.43 1 98.44 122 LEU A N 1
ATOM 973 C CA . LEU A 1 122 ? 4.742 -12.734 -12.195 1 98.44 122 LEU A CA 1
ATOM 974 C C . LEU A 1 122 ? 3.824 -13.484 -13.156 1 98.44 122 LEU A C 1
ATOM 976 O O . LEU A 1 122 ? 4.09 -13.547 -14.359 1 98.44 122 LEU A O 1
ATOM 980 N N . VAL A 1 123 ? 2.832 -14.109 -12.609 1 98.56 123 VAL A N 1
ATOM 981 C CA . VAL A 1 123 ? 1.792 -14.766 -13.391 1 98.56 123 VAL A CA 1
ATOM 982 C C . VAL A 1 123 ? 0.447 -14.086 -13.133 1 98.56 123 VAL A C 1
ATOM 984 O O . VAL A 1 123 ? 0.011 -13.969 -11.984 1 98.56 123 VAL A O 1
ATOM 987 N N . ILE A 1 124 ? -0.19 -13.617 -14.164 1 98.69 124 ILE A N 1
ATOM 988 C CA . ILE A 1 124 ? -1.479 -12.945 -14.023 1 98.69 124 ILE A CA 1
ATOM 989 C C . ILE A 1 124 ? -2.51 -13.617 -14.93 1 98.69 124 ILE A C 1
ATOM 991 O O . ILE A 1 124 ? -2.316 -13.695 -16.141 1 98.69 124 ILE A O 1
ATOM 995 N N . ALA A 1 125 ? -3.529 -14.102 -14.328 1 98.38 125 ALA A N 1
ATOM 996 C CA . ALA A 1 125 ? -4.637 -14.703 -15.055 1 98.38 125 ALA A CA 1
ATOM 997 C C . ALA A 1 125 ? -5.832 -13.758 -15.133 1 98.38 125 ALA A C 1
ATOM 999 O O . ALA A 1 125 ? -6.172 -13.102 -14.148 1 98.38 125 ALA A O 1
ATOM 1000 N N . GLU A 1 126 ? -6.43 -13.641 -16.328 1 98.75 126 GLU A N 1
ATOM 1001 C CA . GLU A 1 126 ? -7.629 -12.82 -16.469 1 98.75 126 GLU A CA 1
ATOM 1002 C C . GLU A 1 126 ? -8.789 -13.633 -17.047 1 98.75 126 GLU A C 1
ATOM 1004 O O . GLU A 1 126 ? -8.578 -14.484 -17.922 1 98.75 126 GLU A O 1
ATOM 1009 N N . LEU A 1 127 ? -9.938 -13.391 -16.547 1 98.69 127 LEU A N 1
ATOM 1010 C CA . LEU A 1 127 ? -11.172 -14.008 -17.016 1 98.69 127 LEU A CA 1
ATOM 1011 C C . LEU A 1 127 ? -11.836 -13.141 -18.078 1 98.69 127 LEU A C 1
ATOM 1013 O O . LEU A 1 127 ? -12.047 -11.945 -17.875 1 98.69 127 LEU A O 1
ATOM 1017 N N . PHE A 1 128 ? -12.164 -13.727 -19.234 1 98.62 128 PHE A N 1
ATOM 1018 C CA . PHE A 1 128 ? -12.922 -13.031 -20.266 1 98.62 128 PHE A CA 1
ATOM 1019 C C . PHE A 1 128 ? -14.383 -12.867 -19.859 1 98.62 128 PHE A C 1
ATOM 1021 O O . PHE A 1 128 ? -15.227 -13.68 -20.219 1 98.62 128 PHE A O 1
ATOM 1028 N N . VAL A 1 129 ? -14.695 -11.773 -19.234 1 98.69 129 VAL A N 1
ATOM 1029 C CA . VAL A 1 129 ? -16 -11.531 -18.625 1 98.69 129 VAL A CA 1
ATOM 1030 C C . VAL A 1 129 ? -17.078 -11.492 -19.703 1 98.69 129 VAL A C 1
ATOM 1032 O O . VAL A 1 129 ? -18.188 -11.977 -19.5 1 98.69 129 VAL A O 1
ATOM 1035 N N . ASP A 1 130 ? -16.734 -10.953 -20.859 1 98.19 130 ASP A N 1
ATOM 1036 C CA . ASP A 1 130 ? -17.703 -10.797 -21.938 1 98.19 130 ASP A CA 1
ATOM 1037 C C . ASP A 1 130 ? -18.125 -12.156 -22.5 1 98.19 130 ASP A C 1
ATOM 1039 O O . ASP A 1 130 ? -19.109 -12.242 -23.25 1 98.19 130 ASP A O 1
ATOM 1043 N N . GLU A 1 131 ? -17.438 -13.211 -22.188 1 98.25 131 GLU A N 1
ATOM 1044 C CA . GLU A 1 131 ? -17.766 -14.547 -22.672 1 98.25 131 GLU A CA 1
ATOM 1045 C C . GLU A 1 131 ? -18.625 -15.305 -21.672 1 98.25 131 GLU A C 1
ATOM 1047 O O . GLU A 1 131 ? -19.062 -16.422 -21.938 1 98.25 131 GLU A O 1
ATOM 1052 N N . LEU A 1 132 ? -18.922 -14.711 -20.531 1 98.44 132 LEU A N 1
ATOM 1053 C CA . LEU A 1 132 ? -19.812 -15.312 -19.547 1 98.44 132 LEU A CA 1
ATOM 1054 C C . LEU A 1 132 ? -21.281 -15.031 -19.906 1 98.44 132 LEU A C 1
ATOM 1056 O O . LEU A 1 132 ? -21.562 -14.312 -20.859 1 98.44 132 LEU A O 1
ATOM 1060 N N . SER A 1 133 ? -22.172 -15.719 -19.172 1 98.44 133 SER A N 1
ATOM 1061 C CA . SER A 1 133 ? -23.594 -15.43 -19.328 1 98.44 133 SER A CA 1
ATOM 1062 C C . SER A 1 133 ? -23.906 -13.969 -19 1 98.44 133 SER A C 1
ATOM 1064 O O . SER A 1 133 ? -23.172 -13.336 -18.25 1 98.44 133 SER A O 1
ATOM 1066 N N . PRO A 1 134 ? -24.953 -13.391 -19.562 1 98.38 134 PRO A N 1
ATOM 1067 C CA . PRO A 1 134 ? -25.328 -12.008 -19.266 1 98.38 134 PRO A CA 1
ATOM 1068 C C . PRO A 1 134 ? -25.531 -11.773 -17.766 1 98.38 134 PRO A C 1
ATOM 1070 O O . PRO A 1 134 ? -25.172 -10.719 -17.25 1 98.38 134 PRO A O 1
ATOM 1073 N N . GLU A 1 135 ? -26.094 -12.75 -17.125 1 98.25 135 GLU A N 1
ATOM 1074 C CA . GLU A 1 135 ? -26.328 -12.641 -15.688 1 98.25 135 GLU A CA 1
ATOM 1075 C C . GLU A 1 135 ? -25.016 -12.492 -14.93 1 98.25 135 GLU A C 1
ATOM 1077 O O . GLU A 1 135 ? -24.891 -11.633 -14.055 1 98.25 135 GLU A O 1
ATOM 1082 N N . SER A 1 136 ? -24.047 -13.297 -15.242 1 98.56 136 SER A N 1
ATOM 1083 C CA . SER A 1 136 ? -22.75 -13.234 -14.586 1 98.56 136 SER A CA 1
ATOM 1084 C C . SER A 1 136 ? -22.031 -11.922 -14.906 1 98.56 136 SER A C 1
ATOM 1086 O O . SER A 1 136 ? -21.375 -11.344 -14.031 1 98.56 136 SER A O 1
ATOM 1088 N N . GLN A 1 137 ? -22.125 -11.5 -16.156 1 98.56 137 GLN A N 1
ATOM 1089 C CA . GLN A 1 137 ? -21.531 -10.227 -16.547 1 98.56 137 GLN A CA 1
ATOM 1090 C C . GLN A 1 137 ? -22.094 -9.078 -15.711 1 98.56 137 GLN A C 1
ATOM 1092 O O . GLN A 1 137 ? -21.344 -8.227 -15.227 1 98.56 137 GLN A O 1
ATOM 1097 N N . GLU A 1 138 ? -23.375 -9.094 -15.539 1 98.31 138 GLU A N 1
ATOM 1098 C CA . GLU A 1 138 ? -24.047 -8.039 -14.789 1 98.31 138 GLU A CA 1
ATOM 1099 C C . GLU A 1 138 ? -23.609 -8.031 -13.336 1 98.31 138 GLU A C 1
ATOM 1101 O O . GLU A 1 138 ? -23.375 -6.961 -12.758 1 98.31 138 GLU A O 1
ATOM 1106 N N . ILE A 1 139 ? -23.484 -9.18 -12.742 1 98.44 139 ILE A N 1
ATOM 1107 C CA . ILE A 1 139 ? -23.062 -9.281 -11.352 1 98.44 139 ILE A CA 1
ATOM 1108 C C . ILE A 1 139 ? -21.656 -8.695 -11.195 1 98.44 139 ILE A C 1
ATOM 1110 O O . ILE A 1 139 ? -21.406 -7.887 -10.297 1 98.44 139 ILE A O 1
ATOM 1114 N N . ILE A 1 140 ? -20.734 -9.117 -12.055 1 98.56 140 ILE A N 1
ATOM 1115 C CA . ILE A 1 140 ? -19.359 -8.656 -11.977 1 98.56 140 ILE A CA 1
ATOM 1116 C C . ILE A 1 140 ? -19.312 -7.137 -12.125 1 98.56 140 ILE A C 1
ATOM 1118 O O . ILE A 1 140 ? -18.688 -6.445 -11.32 1 98.56 140 ILE A O 1
ATOM 1122 N N . ARG A 1 141 ? -20 -6.605 -13.102 1 97.19 141 ARG A N 1
ATOM 1123 C CA . ARG A 1 141 ? -19.969 -5.176 -13.406 1 97.19 141 ARG A CA 1
ATOM 1124 C C . ARG A 1 141 ? -20.609 -4.367 -12.289 1 97.19 141 ARG A C 1
ATOM 1126 O O . ARG A 1 141 ? -20.25 -3.215 -12.055 1 97.19 141 ARG A O 1
ATOM 1133 N N . LYS A 1 142 ? -21.562 -5 -11.578 1 96.56 142 LYS A N 1
ATOM 1134 C CA . LYS A 1 142 ? -22.219 -4.379 -10.445 1 96.56 142 LYS A CA 1
ATOM 1135 C C . LYS A 1 142 ? -21.219 -3.932 -9.391 1 96.56 142 LYS A C 1
ATOM 1137 O O . LYS A 1 142 ? -21.422 -2.918 -8.719 1 96.56 142 LYS A O 1
ATOM 1142 N N . TYR A 1 143 ? -20.109 -4.613 -9.242 1 97.38 143 TYR A N 1
ATOM 1143 C CA . TYR A 1 143 ? -19.188 -4.371 -8.141 1 97.38 143 TYR A CA 1
ATOM 1144 C C . TYR A 1 143 ? -17.984 -3.555 -8.602 1 97.38 143 TYR A C 1
ATOM 1146 O O . TYR A 1 143 ? -17.391 -2.814 -7.816 1 97.38 143 TYR A O 1
ATOM 1154 N N . LEU A 1 144 ? -17.594 -3.646 -9.805 1 97.06 144 LEU A N 1
ATOM 1155 C CA . LEU A 1 144 ? -16.375 -3.025 -10.281 1 97.06 144 LEU A CA 1
ATOM 1156 C C . LEU A 1 144 ? -16.5 -1.507 -10.32 1 97.06 144 LEU A C 1
ATOM 1158 O O . LEU A 1 144 ? -17.594 -0.986 -10.57 1 97.06 144 LEU A O 1
ATOM 1162 N N . LYS A 1 145 ? -15.414 -0.82 -10.062 1 96.94 145 LYS A N 1
ATOM 1163 C CA . LYS A 1 145 ? -15.328 0.638 -10.062 1 96.94 145 LYS A CA 1
ATOM 1164 C C . LYS A 1 145 ? -14.586 1.147 -11.289 1 96.94 145 LYS A C 1
ATOM 1166 O O . LYS A 1 145 ? -13.578 0.566 -11.695 1 96.94 145 LYS A O 1
ATOM 1171 N N . PRO A 1 146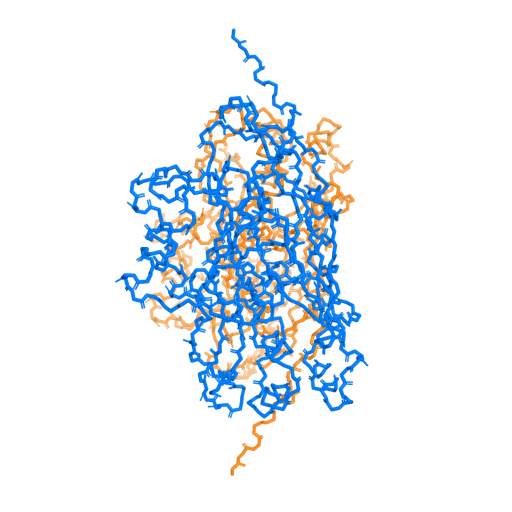 ? -14.992 2.178 -11.898 1 94.88 146 PRO A N 1
ATOM 1172 C CA . PRO A 1 146 ? -14.438 2.639 -13.172 1 94.88 146 PRO A CA 1
ATOM 1173 C C . PRO A 1 146 ? -12.922 2.783 -13.141 1 94.88 146 PRO A C 1
ATOM 1175 O O . PRO A 1 146 ? -12.25 2.508 -14.133 1 94.88 146 PRO A O 1
ATOM 1178 N N . LYS A 1 147 ? -12.359 3.201 -12.039 1 95.38 147 LYS A N 1
ATOM 1179 C CA . LYS A 1 147 ? -10.914 3.398 -11.961 1 95.38 147 LYS A CA 1
ATOM 1180 C C . LYS A 1 147 ? -10.297 2.479 -10.914 1 95.38 147 LYS A C 1
ATOM 1182 O O . LYS A 1 147 ? -9.203 2.756 -10.406 1 95.38 147 LYS A O 1
ATOM 1187 N N . GLY A 1 148 ? -11 1.408 -10.641 1 96.38 148 GLY A N 1
ATOM 1188 C CA . GLY A 1 148 ? -10.547 0.533 -9.57 1 96.38 148 GLY A CA 1
ATOM 1189 C C . GLY A 1 148 ? -9.281 -0.225 -9.914 1 96.38 148 GLY A C 1
ATOM 1190 O O . GLY A 1 148 ? -8.477 -0.538 -9.031 1 96.38 148 GLY A O 1
ATOM 1191 N N . GLY A 1 149 ? -9.078 -0.532 -11.203 1 96.75 149 GLY A N 1
ATOM 1192 C CA . GLY A 1 149 ? -7.914 -1.289 -11.633 1 96.75 149 GLY A CA 1
ATOM 1193 C C . GLY A 1 149 ? -6.602 -0.607 -11.305 1 96.75 149 GLY A C 1
ATOM 1194 O O . GLY A 1 149 ? -5.57 -1.27 -11.156 1 96.75 149 GLY A O 1
ATOM 1195 N N . LYS A 1 150 ? -6.633 0.7 -11.141 1 96 150 LYS A N 1
ATOM 1196 C CA . LYS A 1 150 ? -5.441 1.474 -10.812 1 96 150 LYS A CA 1
ATOM 1197 C C . LYS A 1 150 ? -4.918 1.12 -9.422 1 96 150 LYS A C 1
ATOM 1199 O O . LYS A 1 150 ? -3.76 1.392 -9.102 1 96 150 LYS A O 1
ATOM 1204 N N . GLN A 1 151 ? -5.762 0.478 -8.625 1 97.19 151 GLN A N 1
ATOM 1205 C CA . GLN A 1 151 ? -5.426 0.24 -7.223 1 97.19 151 GLN A CA 1
ATOM 1206 C C . GLN A 1 151 ? -5.016 -1.212 -6.996 1 97.19 151 GLN A C 1
ATOM 1208 O O . GLN A 1 151 ? -4.891 -1.656 -5.852 1 97.19 151 GLN A O 1
ATOM 1213 N N . ALA A 1 152 ? -4.773 -1.934 -8.047 1 98.44 152 ALA A N 1
ATOM 1214 C CA . ALA A 1 152 ? -4.562 -3.377 -7.953 1 98.44 152 ALA A CA 1
ATOM 1215 C C . ALA A 1 152 ? -3.4 -3.701 -7.02 1 98.44 152 ALA A C 1
ATOM 1217 O O . ALA A 1 152 ? -3.555 -4.48 -6.078 1 98.44 152 ALA A O 1
ATOM 1218 N N . VAL A 1 153 ? -2.236 -3.082 -7.195 1 98.69 153 VAL A N 1
ATOM 1219 C CA . VAL A 1 153 ? -1.048 -3.383 -6.402 1 98.69 153 VAL A CA 1
ATOM 1220 C C . VAL A 1 153 ? -1.253 -2.914 -4.965 1 98.69 153 VAL A C 1
ATOM 1222 O O . VAL A 1 153 ? -0.906 -3.625 -4.02 1 98.69 153 VAL A O 1
ATOM 1225 N N . LEU A 1 154 ? -1.84 -1.707 -4.844 1 98.62 154 LEU A N 1
ATOM 1226 C CA . LEU A 1 154 ? -2.15 -1.201 -3.51 1 98.62 154 LEU A CA 1
ATOM 1227 C C . LEU A 1 154 ? -3.094 -2.148 -2.775 1 98.62 154 LEU A C 1
ATOM 1229 O O . LEU A 1 154 ? -2.883 -2.451 -1.599 1 98.62 154 LEU A O 1
ATOM 1233 N N . SER A 1 155 ? -4.121 -2.611 -3.453 1 98.62 155 SER A N 1
ATOM 1234 C CA . SER A 1 155 ? -5.078 -3.557 -2.887 1 98.62 155 SER A CA 1
ATOM 1235 C C . SER A 1 155 ? -4.391 -4.852 -2.465 1 98.62 155 SER A C 1
ATOM 1237 O O . SER A 1 155 ? -4.676 -5.387 -1.392 1 98.62 155 SER A O 1
ATOM 1239 N N . SER A 1 156 ? -3.496 -5.34 -3.268 1 98.62 156 SER A N 1
ATOM 1240 C CA . SER A 1 156 ? -2.777 -6.574 -2.971 1 98.62 156 SER A CA 1
ATOM 1241 C C . SER A 1 156 ? -1.895 -6.418 -1.736 1 98.62 156 SER A C 1
ATOM 1243 O O . SER A 1 156 ? -1.789 -7.336 -0.922 1 98.62 156 SER A O 1
ATOM 1245 N N . THR A 1 157 ? -1.257 -5.27 -1.584 1 98.62 157 THR A N 1
ATOM 1246 C CA . THR A 1 157 ? -0.372 -5.004 -0.455 1 98.62 157 THR A CA 1
ATOM 1247 C C . THR A 1 157 ? -1.17 -4.879 0.84 1 98.62 157 THR A C 1
ATOM 1249 O O . THR A 1 157 ? -0.717 -5.312 1.899 1 98.62 157 THR A O 1
ATOM 1252 N N . LEU A 1 158 ? -2.352 -4.352 0.714 1 97.94 158 LEU A N 1
ATOM 1253 C CA . LEU A 1 158 ? -3.158 -4.07 1.896 1 97.94 158 LEU A CA 1
ATOM 1254 C C . LEU A 1 158 ? -4.043 -5.262 2.246 1 97.94 158 LEU A C 1
ATOM 1256 O O . LEU A 1 158 ? -4.539 -5.363 3.371 1 97.94 158 LEU A O 1
ATOM 1260 N N . GLY A 1 159 ? -4.281 -6.133 1.296 1 96.94 159 GLY A N 1
ATOM 1261 C CA . GLY A 1 159 ? -5.254 -7.195 1.492 1 96.94 159 GLY A CA 1
ATOM 1262 C C . GLY A 1 159 ? -6.68 -6.688 1.604 1 96.94 159 GLY A C 1
ATOM 1263 O O . GLY A 1 159 ? -7.457 -7.18 2.422 1 96.94 159 GLY A O 1
ATOM 1264 N N . SER A 1 160 ? -6.957 -5.719 0.825 1 96.94 160 SER A N 1
ATOM 1265 C CA . SER A 1 160 ? -8.258 -5.062 0.887 1 96.94 160 SER A CA 1
ATOM 1266 C C . SER A 1 160 ? -8.969 -5.117 -0.461 1 96.94 160 SER A C 1
ATOM 1268 O O . SER A 1 160 ? -8.359 -4.859 -1.501 1 96.94 160 SER A O 1
ATOM 1270 N N . LEU A 1 161 ? -10.25 -5.461 -0.412 1 97.56 161 LEU A N 1
ATOM 1271 C CA . LEU A 1 161 ? -11.062 -5.453 -1.623 1 97.56 161 LEU A CA 1
ATOM 1272 C C . LEU A 1 161 ? -11.297 -4.027 -2.109 1 97.56 161 LEU A C 1
ATOM 1274 O O . LEU A 1 161 ? -11.633 -3.146 -1.318 1 97.56 161 LEU A O 1
ATOM 1278 N N . ILE A 1 162 ? -11.102 -3.799 -3.396 1 97.94 162 ILE A N 1
ATOM 1279 C CA . ILE A 1 162 ? -11.266 -2.471 -3.977 1 97.94 162 ILE A CA 1
ATOM 1280 C C . ILE A 1 162 ? -12.75 -2.09 -3.986 1 97.94 162 ILE A C 1
ATOM 1282 O O . ILE A 1 162 ? -13.102 -0.938 -3.725 1 97.94 162 ILE A O 1
ATOM 1286 N N . TRP A 1 163 ? -13.625 -3.029 -4.316 1 97.94 163 TRP A N 1
ATOM 1287 C CA . TRP A 1 163 ? -15.062 -2.809 -4.395 1 97.94 163 TRP A CA 1
ATOM 1288 C C . TRP A 1 163 ? -15.766 -3.303 -3.133 1 97.94 163 TRP A C 1
ATOM 1290 O O . TRP A 1 163 ? -15.117 -3.811 -2.215 1 97.94 163 TRP A O 1
ATOM 1300 N N . GLU A 1 164 ? -17.078 -3.086 -3.045 1 97.19 164 GLU A N 1
ATOM 1301 C CA . GLU A 1 164 ? -17.844 -3.482 -1.872 1 97.19 164 GLU A CA 1
ATOM 1302 C C . GLU A 1 164 ? -17.891 -5 -1.727 1 97.19 164 GLU A C 1
ATOM 1304 O O . GLU A 1 164 ? -17.828 -5.727 -2.723 1 97.19 164 GLU A O 1
ATOM 1309 N N . LYS A 1 165 ? -17.969 -5.406 -0.5 1 97.06 165 LYS A N 1
ATOM 1310 C CA . LYS A 1 165 ? -18.172 -6.828 -0.24 1 97.06 165 LYS A CA 1
ATOM 1311 C C . LYS A 1 165 ? -19.406 -7.344 -0.978 1 97.06 165 LYS A C 1
ATOM 1313 O O . LYS A 1 165 ? -20.469 -6.727 -0.93 1 97.06 165 LYS A O 1
ATOM 1318 N N . PRO A 1 166 ? -19.25 -8.477 -1.668 1 98.25 166 PRO A N 1
ATOM 1319 C CA . PRO A 1 166 ? -20.406 -9 -2.402 1 98.25 166 PRO A CA 1
ATOM 1320 C C . PRO A 1 166 ? -21.438 -9.672 -1.493 1 98.25 166 PRO A C 1
ATOM 1322 O O . PRO A 1 166 ? -21.125 -10 -0.346 1 98.25 166 PRO A O 1
ATOM 1325 N N . THR A 1 167 ? -22.672 -9.82 -2.033 1 98.5 167 THR A N 1
ATOM 1326 C CA . THR A 1 167 ? -23.672 -10.625 -1.344 1 98.5 167 THR A CA 1
ATOM 1327 C C . THR A 1 167 ? -23.422 -12.109 -1.589 1 98.5 167 THR A C 1
ATOM 1329 O O . THR A 1 167 ? -22.828 -12.492 -2.6 1 98.5 167 THR A O 1
ATOM 1332 N N . SER A 1 168 ? -23.938 -12.922 -0.667 1 98.19 168 SER A N 1
ATOM 1333 C CA . SER A 1 168 ? -23.828 -14.367 -0.836 1 98.19 168 SER A CA 1
ATOM 1334 C C . SER A 1 168 ? -24.578 -14.836 -2.076 1 98.19 168 SER A C 1
ATOM 1336 O O . SER A 1 168 ? -24.141 -15.758 -2.764 1 98.19 168 SER A O 1
ATOM 1338 N N . THR A 1 169 ? -25.656 -14.148 -2.404 1 98.12 169 THR A N 1
ATOM 1339 C CA . THR A 1 169 ? -26.469 -14.492 -3.57 1 98.12 169 THR A CA 1
ATOM 1340 C C . THR A 1 169 ? -25.672 -14.289 -4.855 1 98.12 169 THR A C 1
ATOM 1342 O O . THR A 1 169 ? -25.625 -15.172 -5.715 1 98.12 169 THR A O 1
ATOM 1345 N N . ASP A 1 170 ? -25.031 -13.141 -4.988 1 98.44 170 ASP A N 1
ATOM 1346 C CA . ASP A 1 170 ? -24.234 -12.852 -6.176 1 98.44 170 ASP A CA 1
ATOM 1347 C C . ASP A 1 170 ? -23.047 -13.812 -6.289 1 98.44 170 ASP A C 1
ATOM 1349 O O . ASP A 1 170 ? -22.734 -14.289 -7.383 1 98.44 170 ASP A O 1
ATOM 1353 N N . PHE A 1 171 ? -22.438 -14.078 -5.137 1 98.12 171 PHE A N 1
ATOM 1354 C CA . PHE A 1 171 ? -21.297 -14.984 -5.086 1 98.12 171 PHE A CA 1
ATOM 1355 C C . PHE A 1 171 ? -21.703 -16.375 -5.57 1 98.12 171 PHE A C 1
ATOM 1357 O O . PHE A 1 171 ? -21.031 -16.953 -6.426 1 98.12 171 PHE A O 1
ATOM 1364 N N . GLN A 1 172 ? -22.781 -16.891 -5.059 1 97.12 172 GLN A N 1
ATOM 1365 C CA . GLN A 1 172 ? -23.234 -18.234 -5.395 1 97.12 172 GLN A CA 1
ATOM 1366 C C . GLN A 1 172 ? -23.641 -18.328 -6.863 1 97.12 172 GLN A C 1
ATOM 1368 O O . GLN A 1 172 ? -23.359 -19.344 -7.523 1 97.12 172 GLN A O 1
ATOM 1373 N N . GLN A 1 173 ? -24.281 -17.328 -7.316 1 97.25 173 GLN A N 1
ATOM 1374 C CA . GLN A 1 173 ? -24.672 -17.312 -8.727 1 97.25 173 GLN A CA 1
ATOM 1375 C C . GLN A 1 173 ? -23.453 -17.359 -9.633 1 97.25 173 GLN A C 1
ATOM 1377 O O . GLN A 1 173 ? -23.438 -18.078 -10.633 1 97.25 173 GLN A O 1
ATOM 1382 N N . LEU A 1 174 ? -22.438 -16.594 -9.32 1 97.56 174 LEU A N 1
ATOM 1383 C CA . LEU A 1 174 ? -21.219 -16.594 -10.117 1 97.56 174 LEU A CA 1
ATOM 1384 C C . LEU A 1 174 ? -20.5 -17.922 -10.023 1 97.56 174 LEU A C 1
ATOM 1386 O O . LEU A 1 174 ? -19.953 -18.422 -11.008 1 97.56 174 LEU A O 1
ATOM 1390 N N . ALA A 1 175 ? -20.5 -18.5 -8.828 1 96.25 175 ALA A N 1
ATOM 1391 C CA . ALA A 1 175 ? -19.797 -19.766 -8.578 1 96.25 175 ALA A CA 1
ATOM 1392 C C . ALA A 1 175 ? -20.391 -20.891 -9.398 1 96.25 175 ALA A C 1
ATOM 1394 O O . ALA A 1 175 ? -19.703 -21.859 -9.742 1 96.25 175 ALA A O 1
ATOM 1395 N N . LYS A 1 176 ? -21.672 -20.797 -9.719 1 95.88 176 LYS A N 1
ATOM 1396 C CA . LYS A 1 176 ? -22.312 -21.812 -10.547 1 95.88 176 LYS A CA 1
ATOM 1397 C C . LYS A 1 176 ? -21.703 -21.875 -11.938 1 95.88 176 LYS A C 1
ATOM 1399 O O . LYS A 1 176 ? -21.641 -22.938 -12.547 1 95.88 176 LYS A O 1
ATOM 1404 N N . GLU A 1 177 ? -21.203 -20.75 -12.328 1 96.62 177 GLU A N 1
ATOM 1405 C CA . GLU A 1 177 ? -20.703 -20.672 -13.695 1 96.62 177 GLU A CA 1
ATOM 1406 C C . GLU A 1 177 ? -19.172 -20.719 -13.727 1 96.62 177 GLU A C 1
ATOM 1408 O O . GLU A 1 177 ? -18.578 -21.297 -14.641 1 96.62 177 GLU A O 1
ATOM 1413 N N . SER A 1 178 ? -18.578 -20.078 -12.766 1 96.19 178 SER A N 1
ATOM 1414 C CA . SER A 1 178 ? -17.125 -19.953 -12.789 1 96.19 178 SER A CA 1
ATOM 1415 C C . SER A 1 178 ? -16.562 -19.797 -11.383 1 96.19 178 SER A C 1
ATOM 1417 O O . SER A 1 178 ? -16.703 -18.75 -10.766 1 96.19 178 SER A O 1
ATOM 1419 N N . ASP A 1 179 ? -15.781 -20.797 -10.969 1 95.62 179 ASP A N 1
ATOM 1420 C CA . ASP A 1 179 ? -15.07 -20.703 -9.695 1 95.62 179 ASP A CA 1
ATOM 1421 C C . ASP A 1 179 ? -14.086 -19.531 -9.711 1 95.62 179 ASP A C 1
ATOM 1423 O O . ASP A 1 179 ? -13.906 -18.844 -8.695 1 95.62 179 ASP A O 1
ATOM 1427 N N . PHE A 1 180 ? -13.5 -19.359 -10.852 1 97.06 180 PHE A N 1
ATOM 1428 C CA . PHE A 1 180 ? -12.547 -18.281 -11.016 1 97.06 180 PHE A CA 1
ATOM 1429 C C . PHE A 1 180 ? -13.203 -16.938 -10.75 1 97.06 180 PHE A C 1
ATOM 1431 O O . PHE A 1 180 ? -12.68 -16.109 -10 1 97.06 180 PHE A O 1
ATOM 1438 N N . ALA A 1 181 ? -14.375 -16.719 -11.344 1 98.06 181 ALA A N 1
ATOM 1439 C CA . ALA A 1 181 ? -15.094 -15.453 -11.188 1 98.06 181 ALA A CA 1
ATOM 1440 C C . ALA A 1 181 ? -15.484 -15.227 -9.734 1 98.06 181 ALA A C 1
ATOM 1442 O O . ALA A 1 181 ? -15.328 -14.117 -9.203 1 98.06 181 ALA A O 1
ATOM 1443 N N . ALA A 1 182 ? -15.984 -16.266 -9.156 1 97.94 182 ALA A N 1
ATOM 1444 C CA . ALA A 1 182 ? -16.406 -16.172 -7.766 1 97.94 182 ALA A CA 1
ATOM 144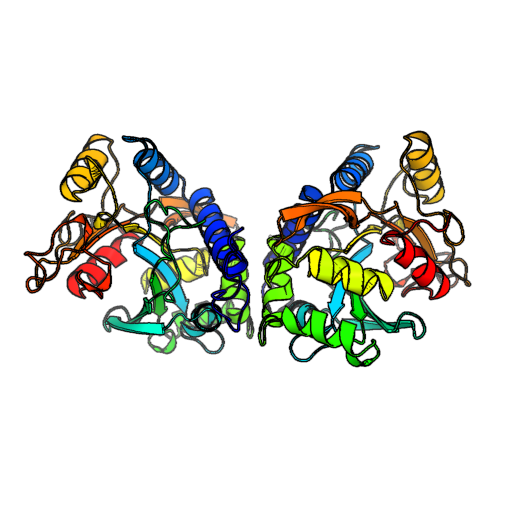5 C C . ALA A 1 182 ? -15.219 -15.852 -6.855 1 97.94 182 ALA A C 1
ATOM 1447 O O . ALA A 1 182 ? -15.336 -15.023 -5.945 1 97.94 182 ALA A O 1
ATOM 1448 N N . TRP A 1 183 ? -14.062 -16.484 -7.09 1 97.81 183 TRP A N 1
ATOM 1449 C CA . TRP A 1 183 ? -12.859 -16.25 -6.293 1 97.81 183 TRP A CA 1
ATOM 1450 C C . TRP A 1 183 ? -12.414 -14.789 -6.406 1 97.81 183 TRP A C 1
ATOM 1452 O O . TRP A 1 183 ? -12.156 -14.133 -5.395 1 97.81 183 TRP A O 1
ATOM 1462 N N . VAL A 1 184 ? -12.391 -14.258 -7.617 1 98.31 184 VAL A N 1
ATOM 1463 C CA . VAL A 1 184 ? -11.922 -12.891 -7.832 1 98.31 184 VAL A CA 1
ATOM 1464 C C . VAL A 1 184 ? -12.898 -11.906 -7.199 1 98.31 184 VAL A C 1
ATOM 1466 O O . VAL A 1 184 ? -12.492 -10.875 -6.66 1 98.31 184 VAL A O 1
ATOM 1469 N N . LEU A 1 185 ? -14.18 -12.25 -7.246 1 98.38 185 LEU A N 1
ATOM 1470 C CA . LEU A 1 185 ? -15.203 -11.359 -6.699 1 98.38 185 LEU A CA 1
ATOM 1471 C C . LEU A 1 185 ? -14.977 -11.133 -5.207 1 98.38 185 LEU A C 1
ATOM 1473 O O . LEU A 1 185 ? -15.156 -10.016 -4.715 1 98.38 185 LEU A O 1
ATOM 1477 N N . VAL A 1 186 ? -14.477 -12.133 -4.473 1 97.88 186 VAL A N 1
ATOM 1478 C CA . VAL A 1 186 ? -14.43 -12.023 -3.02 1 97.88 186 VAL A CA 1
ATOM 1479 C C . VAL A 1 186 ? -13.008 -11.703 -2.57 1 97.88 186 VAL A C 1
ATOM 1481 O O . VAL A 1 186 ? -12.805 -11.109 -1.512 1 97.88 186 VAL A O 1
ATOM 1484 N N . HIS A 1 187 ? -11.992 -12.031 -3.373 1 97.56 187 HIS A N 1
ATOM 1485 C CA . HIS A 1 187 ? -10.609 -11.875 -2.92 1 97.56 187 HIS A CA 1
ATOM 1486 C C . HIS A 1 187 ? -9.914 -10.75 -3.678 1 97.56 187 HIS A C 1
ATOM 1488 O O . HIS A 1 187 ? -8.859 -10.266 -3.248 1 97.56 187 HIS A O 1
ATOM 1494 N N . GLY A 1 188 ? -10.492 -10.352 -4.816 1 98.12 188 GLY A N 1
ATOM 1495 C CA . GLY A 1 188 ? -9.891 -9.297 -5.609 1 98.12 188 GLY A CA 1
ATOM 1496 C C . GLY A 1 188 ? -8.469 -9.609 -6.043 1 98.12 188 GLY A C 1
ATOM 1497 O O . GLY A 1 188 ? -8.211 -10.664 -6.637 1 98.12 188 GLY A O 1
ATOM 1498 N N . TYR A 1 189 ? -7.527 -8.742 -5.613 1 98.44 189 TYR A N 1
ATOM 1499 C CA . TYR A 1 189 ? -6.152 -8.844 -6.082 1 98.44 189 TYR A CA 1
ATOM 1500 C C . TYR A 1 189 ? -5.262 -9.484 -5.023 1 98.44 189 TYR A C 1
ATOM 1502 O O . TYR A 1 189 ? -4.039 -9.312 -5.047 1 98.44 189 TYR A O 1
ATOM 1510 N N . MET A 1 190 ? -5.836 -10.172 -4.09 1 97.69 190 MET A N 1
ATOM 1511 C CA . MET A 1 190 ? -5.02 -11.016 -3.221 1 97.69 190 MET A CA 1
ATOM 1512 C C . MET A 1 190 ? -4.184 -11.992 -4.039 1 97.69 190 MET A C 1
ATOM 1514 O O . MET A 1 190 ? -4.664 -12.555 -5.027 1 97.69 190 MET A O 1
ATOM 1518 N N . MET A 1 191 ? -2.959 -12.117 -3.621 1 98.44 191 MET A N 1
ATOM 1519 C CA . MET A 1 191 ? -2.143 -13.125 -4.289 1 98.44 191 MET A CA 1
ATOM 1520 C C . MET A 1 191 ? -2.805 -14.5 -4.207 1 98.44 191 MET A C 1
ATOM 1522 O O . MET A 1 191 ? -3.176 -14.953 -3.125 1 98.44 191 MET A O 1
ATOM 1526 N N . ASN A 1 192 ? -2.988 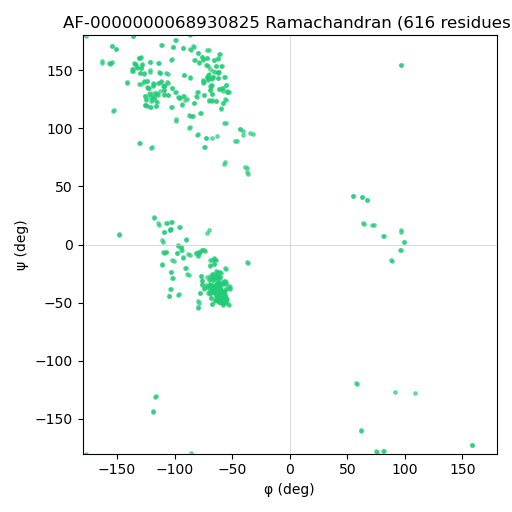-15.078 -5.336 1 98.19 192 ASN A N 1
ATOM 1527 C CA . ASN A 1 192 ? -3.623 -16.391 -5.383 1 98.19 192 ASN A CA 1
ATOM 1528 C C . ASN A 1 192 ? -2.727 -17.469 -4.781 1 98.19 192 ASN A C 1
ATOM 1530 O O . ASN A 1 192 ? -3.191 -18.312 -4.023 1 98.19 192 ASN A O 1
ATOM 1534 N N . HIS A 1 193 ? -1.461 -17.422 -5.195 1 98.5 193 HIS A N 1
ATOM 1535 C CA . HIS A 1 193 ? -0.488 -18.312 -4.574 1 98.5 193 HIS A CA 1
ATOM 1536 C C . HIS A 1 193 ? 0.939 -17.859 -4.859 1 98.5 193 HIS A C 1
ATOM 1538 O O . HIS A 1 193 ? 1.175 -17.094 -5.793 1 98.5 193 HIS A O 1
ATOM 1544 N N . LEU A 1 194 ? 1.831 -18.266 -4.039 1 98.38 194 LEU A N 1
ATOM 1545 C CA . LEU A 1 194 ? 3.264 -18.203 -4.305 1 98.38 194 LEU A CA 1
ATOM 1546 C C . LEU A 1 194 ? 3.822 -19.594 -4.578 1 98.38 194 LEU A C 1
ATOM 1548 O O . LEU A 1 194 ? 3.303 -20.594 -4.066 1 98.38 194 LEU A O 1
ATOM 1552 N N . ALA A 1 195 ? 4.797 -19.641 -5.402 1 98.56 195 ALA A N 1
ATOM 1553 C CA . ALA A 1 195 ? 5.523 -20.891 -5.637 1 98.56 195 ALA A CA 1
ATOM 1554 C C . ALA A 1 195 ? 6.984 -20.75 -5.223 1 98.56 195 ALA A C 1
ATOM 1556 O O . ALA A 1 195 ? 7.668 -19.812 -5.621 1 98.56 195 ALA A O 1
ATOM 1557 N N . PHE A 1 196 ? 7.398 -21.719 -4.461 1 97.94 196 PHE A N 1
ATOM 1558 C CA . PHE A 1 196 ? 8.82 -21.828 -4.145 1 97.94 196 PHE A CA 1
ATOM 1559 C C . PHE A 1 196 ? 9.609 -22.281 -5.359 1 97.94 196 PHE A C 1
ATOM 1561 O O . PHE A 1 196 ? 9.133 -23.094 -6.152 1 97.94 196 PHE A O 1
ATOM 1568 N N . SER A 1 197 ? 10.797 -21.719 -5.43 1 96.69 197 SER A N 1
ATOM 1569 C CA . SER A 1 197 ? 11.75 -22.266 -6.387 1 96.69 197 SER A CA 1
ATOM 1570 C C . SER A 1 197 ? 12.547 -23.406 -5.781 1 96.69 197 SER A C 1
ATOM 1572 O O . SER A 1 197 ? 13.594 -23.203 -5.172 1 96.69 197 SER A O 1
ATOM 1574 N N . VAL A 1 198 ? 12.156 -24.594 -6.098 1 96.31 198 VAL A N 1
ATOM 1575 C CA . VAL A 1 198 ? 12.727 -25.781 -5.469 1 96.31 198 VAL A CA 1
ATOM 1576 C C . VAL A 1 198 ? 14.18 -25.953 -5.906 1 96.31 198 VAL A C 1
ATOM 1578 O O . VAL A 1 198 ? 15.023 -26.391 -5.121 1 96.31 198 VAL A O 1
ATOM 1581 N N . ASP A 1 199 ? 14.469 -25.594 -7.145 1 92.5 199 ASP A N 1
ATOM 1582 C CA . ASP A 1 199 ? 15.805 -25.766 -7.707 1 92.5 199 ASP A CA 1
ATOM 1583 C C . ASP A 1 199 ? 16.828 -24.891 -6.98 1 92.5 199 ASP A C 1
ATOM 1585 O O . ASP A 1 199 ? 18.031 -25.094 -7.102 1 92.5 199 ASP A O 1
ATOM 1589 N N . ARG A 1 200 ? 16.359 -23.953 -6.199 1 90.25 200 ARG A N 1
ATOM 1590 C CA . ARG A 1 200 ? 17.266 -23.062 -5.488 1 90.25 200 ARG A CA 1
ATOM 1591 C C . ARG A 1 200 ? 17.422 -23.484 -4.031 1 90.25 200 ARG A C 1
ATOM 1593 O O . ARG A 1 200 ? 18.219 -22.922 -3.293 1 90.25 200 ARG A O 1
ATOM 1600 N N . LEU A 1 201 ? 16.547 -24.344 -3.59 1 90.38 201 LEU A N 1
ATOM 1601 C CA . LEU A 1 201 ? 16.703 -24.891 -2.242 1 90.38 201 LEU A CA 1
ATOM 1602 C C . LEU A 1 201 ? 17.906 -25.812 -2.16 1 90.38 201 LEU A C 1
ATOM 1604 O O . LEU A 1 201 ? 18.297 -26.438 -3.158 1 90.38 201 LEU A O 1
ATOM 1608 N N . LYS A 1 202 ? 18.297 -25.688 -0.853 1 83.25 202 LYS A N 1
ATOM 1609 C CA . LYS A 1 202 ? 19.484 -26.484 -0.622 1 83.25 202 LYS A CA 1
ATOM 1610 C C . LYS A 1 202 ? 19.188 -27.656 0.319 1 83.25 202 LYS A C 1
ATOM 1612 O O . LYS A 1 202 ? 18.094 -27.75 0.876 1 83.25 202 LYS A O 1
ATOM 1617 N N . HIS A 1 203 ? 19.422 -28.688 0.263 1 87.69 203 HIS A N 1
ATOM 1618 C CA . HIS A 1 203 ? 19.375 -29.812 1.195 1 87.69 203 HIS A CA 1
ATOM 1619 C C . HIS A 1 203 ? 18.266 -30.781 0.845 1 87.69 203 HIS A C 1
ATOM 1621 O O . HIS A 1 203 ? 18.141 -31.203 -0.309 1 87.69 203 HIS A O 1
ATOM 1627 N N . GLN A 1 204 ? 17.453 -31.062 1.896 1 86.06 204 GLN A N 1
ATOM 1628 C CA . GLN A 1 204 ? 16.453 -32.094 1.7 1 86.06 204 GLN A CA 1
ATOM 1629 C C . GLN A 1 204 ? 15.367 -31.656 0.734 1 86.06 204 GLN A C 1
ATOM 1631 O O . GLN A 1 204 ? 14.797 -32.469 0.007 1 86.06 204 GLN A O 1
ATOM 1636 N N . PHE A 1 205 ? 15.133 -30.422 0.652 1 89.62 205 PHE A N 1
ATOM 1637 C CA . PHE A 1 205 ? 14.008 -29.906 -0.134 1 89.62 205 PHE A CA 1
ATOM 1638 C C . PHE A 1 205 ? 14.469 -29.484 -1.522 1 89.62 205 PHE A C 1
ATOM 1640 O O . PHE A 1 205 ? 13.734 -28.828 -2.256 1 89.62 205 PHE A O 1
ATOM 1647 N N . SER A 1 206 ? 15.695 -29.938 -1.883 1 91.25 206 SER A N 1
ATOM 1648 C CA . SER A 1 206 ? 16.203 -29.641 -3.219 1 91.25 206 SER A CA 1
ATOM 1649 C C . SER A 1 206 ? 15.586 -30.562 -4.266 1 91.25 206 SER A C 1
ATOM 1651 O O . SER A 1 206 ? 15.82 -30.391 -5.465 1 91.25 206 SER A O 1
ATOM 1653 N N . ASP A 1 207 ? 14.844 -31.5 -3.83 1 94.38 207 ASP A N 1
ATOM 1654 C CA . ASP A 1 207 ? 14.055 -32.406 -4.676 1 94.38 207 ASP A CA 1
ATOM 1655 C C . ASP A 1 207 ? 12.562 -32.312 -4.34 1 94.38 207 ASP A C 1
ATOM 1657 O O . ASP A 1 207 ? 12.156 -32.625 -3.223 1 94.38 207 ASP A O 1
ATOM 1661 N N . ILE A 1 208 ? 11.797 -32 -5.348 1 97.56 208 ILE A N 1
ATOM 1662 C CA . ILE A 1 208 ? 10.375 -31.734 -5.145 1 97.56 208 ILE A CA 1
ATOM 1663 C C . ILE A 1 208 ? 9.688 -33 -4.648 1 97.56 208 ILE A C 1
ATOM 1665 O O . ILE A 1 208 ? 8.672 -32.938 -3.947 1 97.56 208 ILE A O 1
ATOM 1669 N N . LYS A 1 209 ? 10.18 -34.188 -4.945 1 96.94 209 LYS A N 1
ATOM 1670 C CA . LYS A 1 209 ? 9.617 -35.469 -4.457 1 96.94 209 LYS A CA 1
ATOM 1671 C C . LYS A 1 209 ? 9.734 -35.562 -2.939 1 96.94 209 LYS A C 1
ATOM 1673 O O . LYS A 1 209 ? 8.844 -36.094 -2.273 1 96.94 209 LYS A O 1
ATOM 1678 N N . CYS A 1 210 ? 10.812 -35.094 -2.463 1 95.56 210 CYS A N 1
ATOM 1679 C CA . CYS A 1 210 ? 11.008 -35.062 -1.018 1 95.56 210 CYS A CA 1
ATOM 1680 C C . CYS A 1 210 ? 10.023 -34.125 -0.344 1 95.56 210 CYS A C 1
ATOM 1682 O O . CYS A 1 210 ? 9.523 -34.406 0.744 1 95.56 210 CYS A O 1
ATOM 1684 N N . ILE A 1 211 ? 9.773 -32.969 -0.973 1 95.94 211 ILE A N 1
ATOM 1685 C CA . ILE A 1 211 ? 8.812 -32.031 -0.452 1 95.94 211 ILE A CA 1
ATOM 1686 C C . ILE A 1 211 ? 7.422 -32.656 -0.417 1 95.94 211 ILE A C 1
ATOM 1688 O O . ILE A 1 211 ? 6.711 -32.531 0.585 1 95.94 211 ILE A O 1
ATOM 1692 N N . LYS A 1 212 ? 7.098 -33.25 -1.515 1 97.19 212 LYS A N 1
ATOM 1693 C CA . LYS A 1 212 ? 5.812 -33.938 -1.602 1 97.19 212 LYS A CA 1
ATOM 1694 C C . LYS A 1 212 ? 5.645 -34.938 -0.454 1 97.19 212 LYS A C 1
ATOM 1696 O O . LYS A 1 212 ? 4.633 -34.906 0.248 1 97.19 212 LYS A O 1
ATOM 1701 N N . GLU A 1 213 ? 6.621 -35.781 -0.271 1 96.75 213 GLU A N 1
ATOM 1702 C CA . GLU A 1 213 ? 6.566 -36.812 0.769 1 96.75 213 GLU A CA 1
ATOM 1703 C C . GLU A 1 213 ? 6.484 -36.188 2.158 1 96.75 213 GLU A C 1
ATOM 1705 O O . GLU A 1 213 ? 5.703 -36.625 3.002 1 96.75 213 GLU A O 1
ATOM 1710 N N . TYR A 1 214 ? 7.273 -35.25 2.324 1 95.44 214 TYR A N 1
ATOM 1711 C CA . TYR A 1 214 ? 7.312 -34.562 3.617 1 95.44 214 TYR A CA 1
ATOM 1712 C C . TYR A 1 214 ? 5.953 -33.938 3.951 1 95.44 214 TYR A C 1
ATOM 1714 O O . TYR A 1 214 ? 5.461 -34.094 5.07 1 95.44 214 TYR A O 1
ATOM 1722 N N . LEU A 1 215 ? 5.344 -33.188 3.043 1 96.56 215 LEU A N 1
ATOM 1723 C CA . LEU A 1 215 ? 4.059 -32.531 3.266 1 96.56 215 LEU A CA 1
ATOM 1724 C C . LEU A 1 215 ? 2.957 -33.562 3.502 1 96.56 215 LEU A C 1
ATOM 1726 O O . LEU A 1 215 ? 2.096 -33.375 4.363 1 96.56 215 LEU A O 1
ATOM 1730 N N . GLU A 1 216 ? 3.023 -34.656 2.758 1 96.44 216 GLU A N 1
ATOM 1731 C CA . GLU A 1 216 ? 2.061 -35.719 2.969 1 96.44 216 GLU A CA 1
ATOM 1732 C C . GLU A 1 216 ? 2.199 -36.344 4.367 1 96.44 216 GLU A C 1
ATOM 1734 O O . GLU A 1 216 ? 1.199 -36.594 5.039 1 96.44 216 GLU A O 1
ATOM 1739 N N . GLU A 1 217 ? 3.377 -36.562 4.754 1 96 217 GLU A N 1
ATOM 1740 C CA . GLU A 1 217 ? 3.645 -37.125 6.07 1 96 217 GLU A CA 1
ATOM 1741 C C . GLU A 1 217 ? 3.131 -36.188 7.18 1 96 217 GLU A C 1
ATOM 1743 O O . GLU A 1 217 ? 2.678 -36.656 8.227 1 96 217 GLU A O 1
ATOM 1748 N N . LYS A 1 218 ? 3.26 -34.938 6.984 1 95.62 218 LYS A N 1
ATOM 1749 C CA . LYS A 1 218 ? 2.83 -33.969 7.984 1 95.62 218 LYS A CA 1
ATOM 1750 C C . LYS A 1 218 ? 1.319 -33.75 7.938 1 95.62 218 LYS A C 1
ATOM 1752 O O . LYS A 1 218 ? 0.76 -33.031 8.766 1 95.62 218 LYS A O 1
ATOM 1757 N N . GLY A 1 219 ? 0.646 -34.312 6.902 1 95.75 219 GLY A N 1
ATOM 1758 C CA . GLY A 1 219 ? -0.808 -34.312 6.875 1 95.75 219 GLY A CA 1
ATOM 1759 C C . GLY A 1 219 ? -1.4 -33.188 6.07 1 95.75 219 GLY A C 1
ATOM 1760 O O . GLY A 1 219 ? -2.6 -32.906 6.16 1 95.75 219 GLY A O 1
ATOM 1761 N N . PHE A 1 220 ? -0.628 -32.5 5.352 1 96.38 220 PHE A N 1
ATOM 1762 C CA . PHE A 1 220 ? -1.168 -31.438 4.504 1 96.38 220 PHE A CA 1
ATOM 1763 C C . PHE A 1 220 ? -1.879 -32.031 3.291 1 96.38 220 PHE A C 1
ATOM 1765 O O . PHE A 1 220 ? -1.415 -33 2.711 1 96.38 220 PHE A O 1
ATOM 1772 N N . GLU A 1 221 ? -2.98 -31.469 2.932 1 94.94 221 GLU A N 1
ATOM 1773 C CA . GLU A 1 221 ? -3.705 -31.891 1.738 1 94.94 221 GLU A CA 1
ATOM 1774 C C . GLU A 1 221 ? -3.107 -31.266 0.478 1 94.94 221 GLU A C 1
ATOM 1776 O O . GLU A 1 221 ? -2.977 -30.047 0.382 1 94.94 221 GLU A O 1
ATOM 1781 N N . LEU A 1 222 ? -2.811 -32.125 -0.476 1 97.06 222 LEU A N 1
ATOM 1782 C CA . LEU A 1 222 ? -2.211 -31.672 -1.729 1 97.06 222 LEU A CA 1
ATOM 1783 C C . LEU A 1 222 ? -3.18 -31.859 -2.893 1 97.06 222 LEU A C 1
ATOM 1785 O O . LEU A 1 222 ? -4.055 -32.719 -2.842 1 97.06 222 LEU A O 1
ATOM 1789 N N . ASN A 1 223 ? -3.07 -30.938 -3.877 1 96 223 ASN A N 1
ATOM 1790 C CA . ASN A 1 223 ? -3.879 -31.047 -5.086 1 96 223 ASN A CA 1
ATOM 1791 C C . ASN A 1 223 ? -3.537 -32.312 -5.879 1 96 223 ASN A C 1
ATOM 1793 O O . ASN A 1 223 ? -2.402 -32.469 -6.328 1 96 223 ASN A O 1
ATOM 1797 N N . ASN A 1 224 ? -4.512 -33.156 -6.152 1 94.62 224 ASN A N 1
ATOM 1798 C CA . ASN A 1 224 ? -4.281 -34.438 -6.816 1 94.62 224 ASN A CA 1
ATOM 1799 C C . ASN A 1 224 ? -4.848 -34.438 -8.234 1 94.62 224 ASN A C 1
ATOM 1801 O O . ASN A 1 224 ? -4.91 -35.5 -8.875 1 94.62 224 ASN A O 1
ATOM 1805 N N . ASP A 1 225 ? -5.383 -33.375 -8.68 1 91.69 225 ASP A N 1
ATOM 1806 C CA . ASP A 1 225 ? -5.816 -33.281 -10.07 1 91.69 225 ASP A CA 1
ATOM 1807 C C . ASP A 1 225 ? -4.648 -33.5 -11.031 1 91.69 225 ASP A C 1
ATOM 1809 O O . ASP A 1 225 ? -3.678 -32.75 -11.039 1 91.69 225 ASP A O 1
ATOM 1813 N N . GLY A 1 226 ? -4.742 -34.531 -11.82 1 91.5 226 GLY A N 1
ATOM 1814 C CA . GLY A 1 226 ? -3.633 -34.906 -12.695 1 91.5 226 GLY A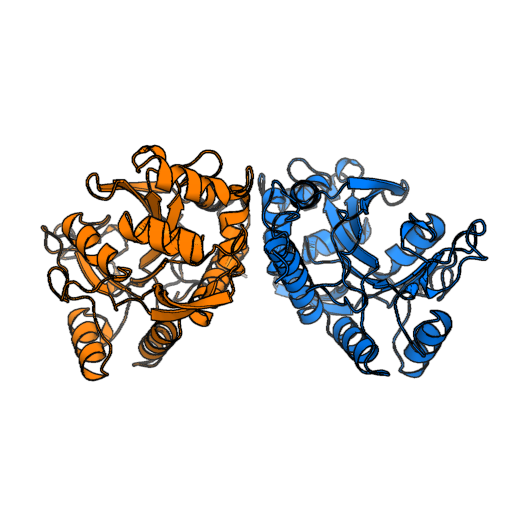 CA 1
ATOM 1815 C C . GLY A 1 226 ? -2.451 -35.5 -11.961 1 91.5 226 GLY A C 1
ATOM 1816 O O . GLY A 1 226 ? -1.326 -35.469 -12.461 1 91.5 226 GLY A O 1
ATOM 1817 N N . GLY A 1 227 ? -2.701 -35.906 -10.734 1 94.38 227 GLY A N 1
ATOM 1818 C CA . GLY A 1 227 ? -1.628 -36.406 -9.883 1 94.38 227 GLY A CA 1
ATOM 1819 C C . GLY A 1 227 ? -1.079 -35.344 -8.945 1 94.38 227 GLY A C 1
ATOM 1820 O O . GLY A 1 227 ? -1.137 -34.156 -9.242 1 94.38 227 GLY A O 1
ATOM 1821 N N . ILE A 1 228 ? -0.539 -35.781 -7.879 1 96.81 228 ILE A N 1
ATOM 1822 C CA . ILE A 1 228 ? -0.002 -34.844 -6.902 1 96.81 228 ILE A CA 1
ATOM 1823 C C . ILE A 1 228 ? 1.212 -34.125 -7.488 1 96.81 228 ILE A C 1
ATOM 1825 O O . ILE A 1 228 ? 1.331 -32.906 -7.379 1 96.81 228 ILE A O 1
ATOM 1829 N N . LEU A 1 229 ? 2.098 -34.969 -7.996 1 97.81 229 LEU A N 1
ATOM 1830 C CA . LEU A 1 229 ? 3.236 -34.406 -8.711 1 97.81 229 LEU A CA 1
ATOM 1831 C C . LEU A 1 229 ? 2.896 -34.188 -10.18 1 97.81 229 LEU A C 1
ATOM 1833 O O . LEU A 1 229 ? 2.697 -35.156 -10.93 1 97.81 229 LEU A O 1
ATOM 1837 N N . LYS A 1 230 ? 2.801 -32.969 -10.617 1 97.25 230 LYS A N 1
ATOM 1838 C CA . LYS A 1 230 ? 2.568 -32.625 -12.023 1 97.25 230 LYS A CA 1
ATOM 1839 C C . LYS A 1 230 ? 3.885 -32.438 -12.773 1 97.25 230 LYS A C 1
ATOM 1841 O O . LYS A 1 230 ? 4.746 -31.672 -12.367 1 97.25 230 LYS A O 1
ATOM 1846 N N . VAL A 1 231 ? 4.012 -33.188 -13.828 1 97.19 231 VAL A N 1
ATOM 1847 C CA . VAL A 1 231 ? 5.227 -33.156 -14.633 1 97.19 231 VAL A CA 1
ATOM 1848 C C . VAL A 1 231 ? 4.887 -32.719 -16.062 1 97.19 231 VAL A C 1
ATOM 1850 O O . VAL A 1 231 ? 3.953 -33.25 -16.672 1 97.19 231 VAL A O 1
ATOM 1853 N N . SER A 1 232 ? 5.621 -31.719 -16.5 1 96.56 232 SER A N 1
ATOM 1854 C CA . SER A 1 232 ? 5.387 -31.234 -17.859 1 96.56 232 SER A CA 1
ATOM 1855 C C . SER A 1 232 ? 5.656 -32.312 -18.891 1 96.56 232 SER A C 1
ATOM 1857 O O . SER A 1 232 ? 6.301 -33.344 -18.578 1 96.56 232 SER A O 1
ATOM 1859 N N . GLN A 1 233 ? 5.16 -32.094 -20.125 1 95.12 233 GLN A N 1
ATOM 1860 C CA . GLN A 1 233 ? 5.32 -33.062 -21.219 1 95.12 233 GLN A CA 1
ATOM 1861 C C . GLN A 1 233 ? 6.793 -33.375 -21.469 1 95.12 233 GLN A C 1
ATOM 1863 O O . GLN A 1 233 ? 7.164 -34.5 -21.734 1 95.12 233 GLN A O 1
ATOM 1868 N N . ASP A 1 234 ? 7.645 -32.344 -21.422 1 95.69 234 ASP A N 1
ATOM 1869 C CA . ASP A 1 234 ? 9.07 -32.531 -21.688 1 95.69 234 ASP A CA 1
ATOM 1870 C C . ASP A 1 234 ? 9.797 -33.062 -20.453 1 95.69 234 ASP A C 1
ATOM 1872 O O . ASP A 1 234 ? 11 -33.312 -20.516 1 95.69 234 ASP A O 1
ATOM 1876 N N . GLY A 1 235 ? 9.109 -33.125 -19.328 1 96.5 235 GLY A N 1
ATOM 1877 C CA . GLY A 1 235 ? 9.648 -33.719 -18.109 1 96.5 235 GLY A CA 1
ATOM 1878 C C . GLY A 1 235 ? 10.539 -32.781 -17.328 1 96.5 235 GLY A C 1
ATOM 1879 O O . GLY A 1 235 ? 11.133 -33.156 -16.328 1 96.5 235 GLY A O 1
ATOM 1880 N N . LEU A 1 236 ? 10.609 -31.547 -17.719 1 97.38 236 LEU A N 1
ATOM 1881 C CA . LEU A 1 236 ? 11.633 -30.656 -17.188 1 97.38 236 LEU A CA 1
ATOM 1882 C C . LEU A 1 236 ? 11.016 -29.641 -16.219 1 97.38 236 LEU A C 1
ATOM 1884 O O . LEU A 1 236 ? 11.734 -28.844 -15.602 1 97.38 236 LEU A O 1
ATOM 1888 N N . LEU A 1 237 ? 9.75 -29.594 -16.078 1 97.75 237 LEU A N 1
ATOM 1889 C CA . LEU A 1 237 ? 9.031 -28.766 -15.117 1 97.75 237 LEU A CA 1
ATOM 1890 C C . LEU A 1 237 ? 8.18 -29.625 -14.195 1 97.75 237 LEU A C 1
ATOM 1892 O O . LEU A 1 237 ? 7.312 -30.375 -14.656 1 97.75 237 LEU A O 1
ATOM 1896 N N . LEU A 1 238 ? 8.43 -29.609 -12.922 1 98 238 LEU A N 1
ATOM 1897 C CA . LEU A 1 238 ? 7.691 -30.359 -11.914 1 98 238 LEU A CA 1
ATOM 1898 C C . LEU A 1 238 ? 7.047 -29.406 -10.906 1 98 238 LEU A C 1
ATOM 1900 O O . LEU A 1 238 ? 7.668 -28.438 -10.477 1 98 238 LEU A O 1
ATOM 1904 N N . GLN A 1 239 ? 5.77 -29.688 -10.555 1 98.12 239 GLN A N 1
ATOM 1905 C CA . GLN A 1 239 ? 5.039 -28.797 -9.664 1 98.12 239 GLN A CA 1
ATOM 1906 C C . GLN A 1 239 ? 4.172 -29.578 -8.68 1 98.12 239 GLN A C 1
ATOM 1908 O O . GLN A 1 239 ? 3.609 -30.625 -9.031 1 98.12 239 GLN A O 1
ATOM 1913 N N . VAL A 1 240 ? 4.145 -29.141 -7.469 1 98 240 VAL A N 1
ATOM 1914 C CA . VAL A 1 240 ? 3.258 -29.609 -6.41 1 98 240 VAL A CA 1
ATOM 1915 C C . VAL A 1 240 ? 2.566 -28.422 -5.742 1 98 240 VAL A C 1
ATOM 1917 O O . VAL A 1 240 ? 3.176 -27.375 -5.551 1 98 240 VAL A O 1
ATOM 1920 N N . SER A 1 241 ? 1.279 -28.516 -5.438 1 97.69 241 SER A N 1
ATOM 1921 C CA . SER A 1 241 ? 0.574 -27.438 -4.734 1 97.69 241 SER A CA 1
ATOM 1922 C C . SER A 1 241 ? -0.333 -28 -3.645 1 97.69 241 SER A C 1
ATOM 1924 O O . SER A 1 241 ? -0.788 -29.141 -3.732 1 97.69 241 SER A O 1
ATOM 1926 N N . SER A 1 242 ? -0.508 -27.25 -2.605 1 97.06 242 SER A N 1
ATOM 1927 C CA . SER A 1 242 ? -1.563 -27.547 -1.646 1 97.06 242 SER A CA 1
ATOM 1928 C C . SER A 1 242 ? -2.943 -27.281 -2.236 1 97.06 242 SER A C 1
ATOM 1930 O O . SER A 1 242 ? -3.059 -26.688 -3.309 1 97.06 242 SER A O 1
ATOM 1932 N N . ILE A 1 243 ? -3.926 -27.75 -1.562 1 93.56 243 ILE A N 1
ATOM 1933 C CA . ILE A 1 243 ? -5.262 -27.25 -1.859 1 93.56 243 ILE A CA 1
ATOM 1934 C C . ILE A 1 243 ? -5.469 -25.906 -1.188 1 93.56 243 ILE A C 1
ATOM 1936 O O . ILE A 1 243 ? -4.711 -25.516 -0.29 1 93.56 243 ILE A O 1
ATOM 1940 N N . SER A 1 244 ? -6.512 -25.203 -1.633 1 92.81 244 SER A N 1
ATOM 1941 C CA . SER A 1 244 ? -6.777 -23.859 -1.12 1 92.81 244 SER A CA 1
ATOM 1942 C C . SER A 1 244 ? -7.168 -23.906 0.353 1 92.81 244 SER A C 1
ATOM 1944 O O . SER A 1 244 ? -7.891 -24.797 0.785 1 92.81 244 SER A O 1
ATOM 1946 N N . GLU A 1 245 ? -6.695 -22.875 1.028 1 89.56 245 GLU A N 1
ATOM 1947 C CA . GLU A 1 245 ? -7.191 -22.609 2.371 1 89.56 245 GLU A CA 1
ATOM 1948 C C . GLU A 1 245 ? -8.703 -22.375 2.365 1 89.56 245 GLU A C 1
ATOM 1950 O O . GLU A 1 245 ? -9.234 -21.719 1.459 1 89.56 245 GLU A O 1
ATOM 1955 N N . LYS A 1 246 ? -9.352 -23.031 3.307 1 92.06 246 LYS A N 1
ATOM 1956 C CA . LYS A 1 246 ? -10.758 -22.703 3.5 1 92.06 246 LYS A CA 1
ATOM 1957 C C . LYS A 1 246 ? -10.93 -21.688 4.637 1 92.06 246 LYS A C 1
ATOM 1959 O O . LYS A 1 246 ? -10.43 -21.906 5.742 1 92.06 246 LYS A O 1
ATOM 1964 N N . ILE A 1 247 ? -11.609 -20.609 4.32 1 94.19 247 ILE A N 1
ATOM 1965 C CA . ILE A 1 247 ? -11.758 -19.578 5.336 1 94.19 247 ILE A CA 1
ATOM 1966 C C . ILE A 1 247 ? -13.234 -19.188 5.461 1 94.19 247 ILE A C 1
ATOM 1968 O O . ILE A 1 247 ? -14 -19.312 4.504 1 94.19 247 ILE A O 1
ATOM 1972 N N . ALA A 1 248 ? -13.586 -18.75 6.652 1 95.38 248 ALA A N 1
ATOM 1973 C CA . ALA A 1 248 ? -14.906 -18.156 6.84 1 95.38 248 ALA A CA 1
ATOM 1974 C C . ALA A 1 248 ? -14.969 -16.75 6.238 1 95.38 248 ALA A C 1
ATOM 1976 O O . ALA A 1 248 ? -14.086 -15.93 6.477 1 95.38 248 ALA A O 1
ATOM 1977 N N . PHE A 1 249 ? -15.977 -16.531 5.414 1 95.62 249 PHE A N 1
ATOM 1978 C CA . PHE A 1 249 ? -16.188 -15.227 4.789 1 95.62 249 PHE A CA 1
ATOM 1979 C C . PHE A 1 249 ? -17.594 -14.711 5.086 1 95.62 249 PHE A C 1
ATOM 1981 O O . PHE A 1 249 ? -18.578 -15.398 4.836 1 95.62 249 PHE A O 1
ATOM 1988 N N . GLU A 1 250 ? -17.656 -13.531 5.641 1 97.5 250 GLU A N 1
ATOM 1989 C CA . GLU A 1 250 ? -18.938 -12.883 5.883 1 97.5 250 GLU A CA 1
ATOM 1990 C C . GLU A 1 250 ? -19.312 -11.961 4.727 1 97.5 250 GLU A C 1
ATOM 1992 O O . GLU A 1 250 ? -18.625 -10.984 4.453 1 97.5 250 GLU A O 1
ATOM 1997 N N . PHE A 1 251 ? -20.453 -12.234 4.113 1 98.19 251 PHE A N 1
ATOM 1998 C CA . PHE A 1 251 ? -20.922 -11.484 2.951 1 98.19 251 PHE A CA 1
ATOM 1999 C C . PHE A 1 251 ? -21.688 -10.242 3.383 1 98.19 251 PHE A C 1
ATOM 2001 O O . PHE A 1 251 ? -22 -10.07 4.566 1 98.19 251 PHE A O 1
ATOM 2008 N N . ALA A 1 252 ? -21.922 -9.391 2.42 1 97.31 252 ALA A N 1
ATOM 2009 C CA . ALA A 1 252 ? -22.562 -8.102 2.689 1 97.31 252 ALA A CA 1
ATOM 2010 C C . ALA A 1 252 ? -23.969 -8.281 3.234 1 97.31 252 ALA A C 1
ATOM 2012 O O . ALA A 1 252 ? -24.484 -7.43 3.965 1 97.31 252 ALA A O 1
ATOM 2013 N N . ASP A 1 253 ? -24.625 -9.391 2.9 1 97.5 253 ASP A N 1
ATOM 2014 C CA . ASP A 1 253 ? -26 -9.633 3.33 1 97.5 253 ASP A CA 1
ATOM 2015 C C . ASP A 1 253 ? -26.031 -10.367 4.668 1 97.5 253 ASP A C 1
ATOM 2017 O O . ASP A 1 253 ? -27.078 -10.875 5.074 1 97.5 253 ASP A O 1
ATOM 2021 N N . GLY A 1 254 ? -24.844 -10.594 5.27 1 96.88 254 GLY A N 1
ATOM 2022 C CA . GLY A 1 254 ? -24.766 -11.133 6.617 1 96.88 254 GLY A CA 1
ATOM 2023 C C . GLY A 1 254 ? -24.562 -12.641 6.645 1 96.88 254 GLY A C 1
ATOM 2024 O O . GLY A 1 254 ? -24.375 -13.227 7.715 1 96.88 254 GLY A O 1
ATOM 2025 N N . VAL A 1 255 ? -24.578 -13.242 5.531 1 97.56 255 VAL A N 1
ATOM 2026 C CA . VAL A 1 255 ? -24.359 -14.688 5.449 1 97.56 255 VAL A CA 1
ATOM 2027 C C . VAL A 1 255 ? -22.875 -15 5.539 1 97.56 255 VAL A C 1
ATOM 2029 O O . VAL A 1 255 ? -22.047 -14.344 4.887 1 97.56 255 VAL A O 1
ATOM 2032 N N . THR A 1 256 ? -22.562 -15.938 6.402 1 97.56 256 THR A N 1
ATOM 2033 C CA . THR A 1 256 ? -21.188 -16.406 6.488 1 97.56 256 THR A CA 1
ATOM 2034 C C . THR A 1 256 ? -21.031 -17.781 5.855 1 97.56 256 THR A C 1
ATOM 2036 O O . THR A 1 256 ? -21.844 -18.688 6.125 1 97.56 256 THR A O 1
ATOM 2039 N N . GLU A 1 257 ? -20.094 -17.906 4.992 1 95.75 257 GLU A N 1
ATOM 2040 C CA . GLU A 1 257 ? -19.812 -19.188 4.34 1 95.75 257 GLU A CA 1
ATOM 2041 C C . GLU A 1 257 ? -18.328 -19.5 4.355 1 95.75 257 GLU A C 1
ATOM 2043 O O . GLU A 1 257 ? -17.5 -18.578 4.449 1 95.75 257 GLU A O 1
ATOM 2048 N N . THR A 1 258 ? -18.062 -20.766 4.336 1 95.25 258 THR A N 1
ATOM 2049 C CA . THR A 1 258 ? -16.688 -21.203 4.137 1 95.25 258 THR A CA 1
ATOM 2050 C C . THR A 1 258 ? -16.344 -21.234 2.65 1 95.25 258 THR A C 1
ATOM 2052 O O . THR A 1 258 ? -17.016 -21.922 1.869 1 95.25 258 THR A O 1
ATOM 2055 N N . ILE A 1 259 ? -15.336 -20.484 2.289 1 95 259 ILE A N 1
ATOM 2056 C CA . ILE A 1 259 ? -14.984 -20.422 0.873 1 95 259 ILE A CA 1
ATOM 2057 C C . ILE A 1 259 ? -13.5 -20.703 0.694 1 95 259 ILE A C 1
ATOM 2059 O O . ILE A 1 259 ? -12.711 -20.516 1.624 1 95 259 ILE A O 1
ATOM 2063 N N . PRO A 1 260 ? -13.102 -21.188 -0.503 1 94.44 260 PRO A N 1
ATOM 2064 C CA . PRO A 1 260 ? -11.672 -21.344 -0.776 1 94.44 260 PRO A CA 1
ATOM 2065 C C . PRO A 1 260 ? -10.945 -20.016 -0.884 1 94.44 260 PRO A C 1
ATOM 2067 O O . PRO A 1 260 ? -11.5 -19.047 -1.408 1 94.44 260 PRO A O 1
ATOM 2070 N N . ALA A 1 261 ? -9.758 -19.984 -0.409 1 96 261 ALA A N 1
ATOM 2071 C CA . ALA A 1 261 ? -8.891 -18.828 -0.52 1 96 261 ALA A CA 1
ATOM 2072 C C . ALA A 1 261 ? -7.645 -19.141 -1.34 1 96 261 ALA A C 1
ATOM 2074 O O . ALA A 1 261 ? -7.746 -19.641 -2.461 1 96 261 ALA A O 1
ATOM 2075 N N . SER A 1 262 ? -6.48 -18.812 -0.888 1 97.19 262 SER A N 1
ATOM 2076 C CA . SER A 1 262 ? -5.234 -19.016 -1.627 1 97.19 262 SER A CA 1
ATOM 2077 C C . SER A 1 262 ? -4.594 -20.344 -1.281 1 97.19 262 SER A C 1
ATOM 2079 O O . SER A 1 262 ? -5.059 -21.047 -0.378 1 97.19 262 SER A O 1
ATOM 2081 N N . TYR A 1 263 ? -3.607 -20.766 -2.01 1 97.69 263 TYR A N 1
ATOM 2082 C CA . TYR A 1 263 ? -2.83 -21.969 -1.759 1 97.69 263 TYR A CA 1
ATOM 2083 C C . TYR A 1 263 ? -1.341 -21.703 -1.946 1 97.69 263 TYR A C 1
ATOM 2085 O O . TYR A 1 263 ? -0.921 -20.562 -2.109 1 97.69 263 TYR A O 1
ATOM 2093 N N . ILE A 1 264 ? -0.51 -22.656 -1.752 1 98.25 264 ILE A N 1
ATOM 2094 C CA . ILE A 1 264 ? 0.938 -22.531 -1.885 1 98.25 264 ILE A CA 1
ATOM 2095 C C . ILE A 1 264 ? 1.466 -23.609 -2.828 1 98.25 264 ILE A C 1
ATOM 2097 O O . ILE A 1 264 ? 0.912 -24.719 -2.895 1 98.25 264 ILE A O 1
ATOM 2101 N N . GLU A 1 265 ? 2.498 -23.281 -3.539 1 98.5 265 GLU A N 1
ATOM 2102 C CA . GLU A 1 265 ? 3.004 -24.172 -4.586 1 98.5 265 GLU A CA 1
ATOM 2103 C C . GLU A 1 265 ? 4.523 -24.297 -4.512 1 98.5 265 GLU A C 1
ATOM 2105 O O . GLU A 1 265 ? 5.195 -23.438 -3.934 1 98.5 265 GLU A O 1
ATOM 2110 N N . PHE A 1 266 ? 4.984 -25.438 -5.039 1 98.38 266 PHE A N 1
ATOM 2111 C CA . PHE A 1 266 ? 6.398 -25.719 -5.25 1 98.38 266 PHE A CA 1
ATOM 2112 C C . PHE A 1 266 ? 6.68 -26.016 -6.719 1 98.38 266 PHE A C 1
ATOM 2114 O O . PHE A 1 266 ? 5.984 -26.812 -7.34 1 98.38 266 PHE A O 1
ATOM 2121 N N . THR A 1 267 ? 7.648 -25.344 -7.246 1 98.31 267 THR A N 1
ATOM 2122 C CA . THR A 1 267 ? 8.016 -25.531 -8.648 1 98.31 267 THR A CA 1
ATOM 2123 C C . THR A 1 267 ? 9.5 -25.859 -8.773 1 98.31 267 THR A C 1
ATOM 2125 O O . THR A 1 267 ? 10.352 -25.172 -8.219 1 98.31 267 THR A O 1
ATOM 2128 N N . GLN A 1 268 ? 9.812 -26.922 -9.469 1 98 268 GLN A N 1
ATOM 2129 C CA . GLN A 1 268 ? 11.188 -27.297 -9.789 1 98 268 GLN A CA 1
ATOM 2130 C C . GLN A 1 268 ? 11.43 -27.266 -11.297 1 98 268 GLN A C 1
ATOM 2132 O O . GLN A 1 268 ? 10.766 -27.969 -12.055 1 98 268 GLN A O 1
ATOM 2137 N N . ARG A 1 269 ? 12.312 -26.453 -11.672 1 97.62 269 ARG A N 1
ATOM 2138 C CA . ARG A 1 269 ? 12.727 -26.344 -13.07 1 97.62 269 ARG A CA 1
ATOM 2139 C C . ARG A 1 269 ? 14.07 -27.047 -13.289 1 97.62 269 ARG A C 1
ATOM 2141 O O . ARG A 1 269 ? 15.094 -26.609 -12.758 1 97.62 269 ARG A O 1
ATOM 2148 N N . LEU A 1 270 ? 14.086 -28 -14.078 1 96.5 270 LEU A N 1
ATOM 2149 C CA . LEU A 1 270 ? 15.305 -28.781 -14.328 1 96.5 270 LEU A CA 1
ATOM 2150 C C . LEU A 1 270 ? 16.188 -28.094 -15.359 1 96.5 270 LEU A C 1
ATOM 2152 O O . LEU A 1 270 ? 15.719 -27.25 -16.125 1 96.5 270 LEU A O 1
ATOM 2156 N N . VAL A 1 271 ? 17.422 -28.453 -15.312 1 96.38 271 VAL A N 1
ATOM 2157 C CA . VAL A 1 271 ? 18.391 -27.938 -16.266 1 96.38 271 VAL A CA 1
ATOM 2158 C C . VAL A 1 271 ? 18.078 -28.469 -17.672 1 96.38 271 VAL A C 1
ATOM 2160 O O . VAL A 1 271 ? 17.781 -29.656 -17.828 1 96.38 271 VAL A O 1
ATOM 2163 N N . LEU A 1 272 ? 18.172 -27.594 -18.625 1 96.44 272 LEU A N 1
ATOM 2164 C CA . LEU A 1 272 ? 17.984 -28.016 -20.016 1 96.44 272 LEU A CA 1
ATOM 2165 C C . LEU A 1 272 ? 19.047 -29.031 -20.422 1 96.44 272 LEU A C 1
ATOM 2167 O O . LEU A 1 272 ? 20.203 -28.953 -19.984 1 96.44 272 LEU A O 1
ATOM 2171 N N . PRO A 1 273 ? 18.672 -29.906 -21.297 1 95.44 273 PRO A N 1
ATOM 2172 C CA . PRO A 1 273 ? 19.578 -30.984 -21.703 1 95.44 273 PRO A CA 1
ATOM 2173 C C . PRO A 1 273 ? 20.906 -30.453 -22.266 1 95.44 273 PRO A C 1
ATOM 2175 O O . PRO A 1 27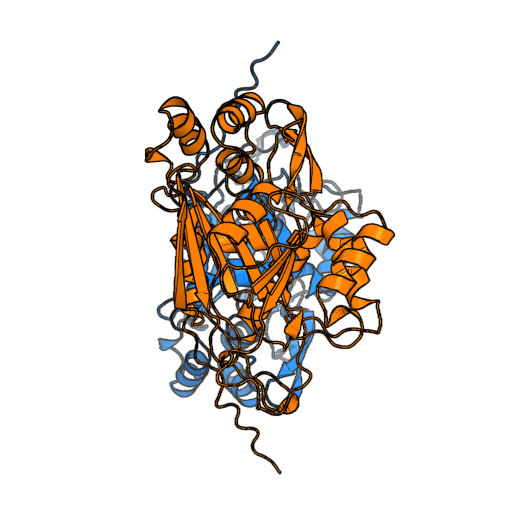3 ? 21.953 -31.047 -22.047 1 95.44 273 PRO A O 1
ATOM 2178 N N . GLU A 1 274 ? 20.922 -29.359 -22.938 1 95.19 274 GLU A N 1
ATOM 2179 C CA . GLU A 1 274 ? 22.109 -28.797 -23.562 1 95.19 274 GLU A CA 1
ATOM 2180 C C . GLU A 1 274 ? 23.094 -28.297 -22.516 1 95.19 274 GLU A C 1
ATOM 2182 O O . GLU A 1 274 ? 24.281 -28.125 -22.812 1 95.19 274 GLU A O 1
ATOM 2187 N N . PHE A 1 275 ? 22.594 -28.109 -21.312 1 95.5 275 PHE A N 1
ATOM 2188 C CA . PHE A 1 275 ? 23.469 -27.609 -20.266 1 95.5 275 PHE A CA 1
ATOM 2189 C C . PHE A 1 275 ? 23.656 -28.656 -19.172 1 95.5 275 PHE A C 1
ATOM 2191 O O . PHE A 1 275 ? 24.062 -28.344 -18.062 1 95.5 275 PHE A O 1
ATOM 2198 N N . LYS A 1 276 ? 23.375 -29.906 -19.406 1 91.19 276 LYS A N 1
ATOM 2199 C CA . LYS A 1 276 ? 23.375 -30.984 -18.422 1 91.19 276 LYS A CA 1
ATOM 2200 C C . LYS A 1 276 ? 24.766 -31.219 -17.859 1 91.19 276 LYS A C 1
ATOM 2202 O O . LYS A 1 276 ? 24.922 -31.688 -16.734 1 91.19 276 LYS A O 1
ATOM 2207 N N . ASP A 1 277 ? 25.812 -30.812 -18.609 1 92.69 277 ASP A N 1
ATOM 2208 C CA . ASP A 1 277 ? 27.188 -31.094 -18.219 1 92.69 277 ASP A CA 1
ATOM 2209 C C . ASP A 1 277 ? 27.812 -29.906 -17.484 1 92.69 277 ASP A C 1
ATOM 2211 O O . ASP A 1 277 ? 28.969 -29.984 -17.062 1 92.69 277 ASP A O 1
ATOM 2215 N N . LEU A 1 278 ? 27.078 -28.875 -17.344 1 93.19 278 LEU A N 1
ATOM 2216 C CA . LEU A 1 278 ? 27.578 -27.734 -16.594 1 93.19 278 LEU A CA 1
ATOM 2217 C C . LEU A 1 278 ? 27.703 -28.062 -15.109 1 93.19 278 LEU A C 1
ATOM 2219 O O . LEU A 1 278 ? 26.812 -28.703 -14.547 1 93.19 278 LEU A O 1
ATOM 2223 N N . PRO A 1 279 ? 28.891 -27.625 -14.547 1 91.38 279 PRO A N 1
ATOM 2224 C CA . PRO A 1 279 ? 28.969 -27.766 -13.094 1 91.38 279 PRO A CA 1
ATOM 2225 C C . PRO A 1 279 ? 27.844 -27.062 -12.359 1 91.38 279 PRO A C 1
ATOM 2227 O O . PRO A 1 279 ? 27.406 -25.984 -12.773 1 91.38 279 PRO A O 1
ATOM 2230 N N . HIS A 1 280 ? 27.375 -27.656 -11.266 1 84 280 HIS A N 1
ATOM 2231 C CA . HIS A 1 280 ? 26.234 -27.172 -10.5 1 84 280 HIS A CA 1
ATOM 2232 C C . HIS A 1 280 ? 26.406 -25.703 -10.133 1 84 280 HIS A C 1
ATOM 2234 O O . HIS A 1 280 ? 25.438 -24.938 -10.141 1 84 280 HIS A O 1
ATOM 2240 N N . ASN A 1 281 ? 27.609 -25.266 -9.805 1 84.25 281 ASN A N 1
ATOM 2241 C CA . ASN A 1 281 ? 27.875 -23.906 -9.336 1 84.25 281 ASN A CA 1
ATOM 2242 C C . ASN A 1 281 ? 27.859 -22.906 -10.492 1 84.25 281 ASN A C 1
ATOM 2244 O O . ASN A 1 281 ? 27.906 -21.688 -10.266 1 84.25 281 ASN A O 1
ATOM 2248 N N . GLN A 1 282 ? 27.703 -23.422 -11.75 1 90.31 282 GLN A N 1
ATOM 2249 C CA . GLN A 1 282 ? 27.688 -22.547 -12.922 1 90.31 282 GLN A CA 1
ATOM 2250 C C . GLN A 1 282 ? 26.297 -22.484 -13.531 1 90.31 282 GLN A C 1
ATOM 2252 O O . GLN A 1 282 ? 26.062 -21.719 -14.469 1 90.31 282 GLN A O 1
ATOM 2257 N N . ILE A 1 283 ? 25.453 -23.281 -13 1 90.12 283 ILE A N 1
ATOM 2258 C CA . ILE A 1 283 ? 24.094 -23.281 -13.523 1 90.12 283 ILE A CA 1
ATOM 2259 C C . ILE A 1 283 ? 23.391 -21.984 -13.141 1 90.12 283 ILE A C 1
ATOM 2261 O O . ILE A 1 283 ? 23.344 -21.625 -11.961 1 90.12 283 ILE A O 1
ATOM 2265 N N . LYS A 1 284 ? 22.891 -21.281 -14.117 1 87.38 284 LYS A N 1
ATOM 2266 C CA . LYS A 1 284 ? 22.109 -20.062 -13.945 1 87.38 284 LYS A CA 1
ATOM 2267 C C . LYS A 1 284 ? 20.656 -20.281 -14.352 1 87.38 284 LYS A C 1
ATOM 2269 O O . LYS A 1 284 ? 20.297 -21.328 -14.875 1 87.38 284 LYS A O 1
ATOM 2274 N N . GLU A 1 285 ? 19.812 -19.328 -14.094 1 87.5 285 GLU A N 1
ATOM 2275 C CA . GLU A 1 285 ? 18.391 -19.422 -14.352 1 87.5 285 GLU A CA 1
ATOM 2276 C C . GLU A 1 285 ? 18.109 -19.703 -15.82 1 87.5 285 GLU A C 1
ATOM 2278 O O . GLU A 1 285 ? 17.219 -20.5 -16.141 1 87.5 285 GLU A O 1
ATOM 2283 N N . PHE A 1 286 ? 18.891 -19.031 -16.672 1 89 286 PHE A N 1
ATOM 2284 C CA . PHE A 1 286 ? 18.594 -19.172 -18.094 1 89 286 PHE A CA 1
ATOM 2285 C C . PHE A 1 286 ? 19.031 -20.531 -18.609 1 89 286 PHE A C 1
ATOM 2287 O O . PHE A 1 286 ? 18.734 -20.906 -19.75 1 89 286 PHE A O 1
ATOM 2294 N N . HIS A 1 287 ? 19.672 -21.359 -17.828 1 94.12 287 HIS A N 1
ATOM 2295 C CA . HIS A 1 287 ? 20.031 -22.734 -18.172 1 94.12 287 HIS A CA 1
ATOM 2296 C C . HIS A 1 287 ? 18.906 -23.703 -17.844 1 94.12 287 HIS A C 1
ATOM 2298 O O . HIS A 1 287 ? 18.984 -24.891 -18.188 1 94.12 287 HIS A O 1
ATOM 2304 N N . ARG A 1 288 ? 17.906 -23.234 -17.156 1 95 288 ARG A N 1
ATOM 2305 C CA . ARG A 1 288 ? 16.828 -24.078 -16.703 1 95 288 ARG A CA 1
ATOM 2306 C C . ARG A 1 288 ? 15.586 -23.922 -17.578 1 95 288 ARG A C 1
ATOM 2308 O O . ARG A 1 288 ? 15.453 -22.922 -18.281 1 95 288 ARG A O 1
ATOM 2315 N N . ARG A 1 289 ? 14.734 -24.922 -17.5 1 94.69 289 ARG A N 1
ATOM 2316 C CA . ARG A 1 289 ? 13.469 -24.953 -18.234 1 94.69 289 ARG A CA 1
ATOM 2317 C C . ARG A 1 289 ? 12.602 -23.75 -17.875 1 94.69 289 ARG A C 1
ATOM 2319 O O . ARG A 1 289 ? 12.297 -23.531 -16.703 1 94.69 289 ARG A O 1
ATOM 2326 N N . ASP A 1 290 ? 12.234 -22.922 -18.922 1 91.75 290 ASP A N 1
ATOM 2327 C CA . ASP A 1 290 ? 11.43 -21.719 -18.703 1 91.75 290 ASP A CA 1
ATOM 2328 C C . ASP A 1 290 ? 9.969 -21.969 -19.078 1 91.75 290 ASP A C 1
ATOM 2330 O O . ASP A 1 290 ? 9.625 -23.031 -19.594 1 91.75 290 ASP A O 1
ATOM 2334 N N . GLY A 1 291 ? 9.133 -21 -18.719 1 91.19 291 GLY A N 1
ATOM 2335 C CA . GLY A 1 291 ? 7.734 -21.062 -19.125 1 91.19 291 GLY A CA 1
ATOM 2336 C C . GLY A 1 291 ? 6.938 -22.078 -18.328 1 91.19 291 GLY A C 1
ATOM 2337 O O . GLY A 1 291 ? 7.43 -22.625 -17.328 1 91.19 291 GLY A O 1
ATOM 2338 N N . PHE A 1 292 ? 5.668 -22.188 -18.703 1 92.94 292 PHE A N 1
ATOM 2339 C CA . PHE A 1 292 ? 4.762 -23.125 -18.047 1 92.94 292 PHE A CA 1
ATOM 2340 C C . PHE A 1 292 ? 4.184 -24.109 -19.047 1 92.94 292 PHE A C 1
ATOM 2342 O O . PHE A 1 292 ? 4.27 -23.906 -20.25 1 92.94 292 PHE A O 1
ATOM 2349 N N . ASP A 1 293 ? 3.777 -25.219 -18.5 1 92.12 293 ASP A N 1
ATOM 2350 C CA . ASP A 1 293 ? 3.148 -26.281 -19.266 1 92.12 293 ASP A CA 1
ATOM 2351 C C . ASP A 1 293 ? 1.627 -26.234 -19.141 1 92.12 293 ASP A C 1
ATOM 2353 O O . ASP A 1 293 ? 1.092 -26.156 -18.031 1 92.12 293 ASP A O 1
ATOM 2357 N N . LEU A 1 294 ? 0.97 -26.297 -20.266 1 85.56 294 LEU A N 1
ATOM 2358 C CA . LEU A 1 294 ? -0.482 -26.156 -20.297 1 85.56 294 LEU A CA 1
ATOM 2359 C C . LEU A 1 294 ? -1.145 -27.203 -19.422 1 85.56 294 LEU A C 1
ATOM 2361 O O . LEU A 1 294 ? -2.072 -26.906 -18.672 1 85.56 294 LEU A O 1
ATOM 2365 N N . GLY A 1 295 ? -0.785 -28.469 -19.625 1 85.94 295 GLY A N 1
ATOM 2366 C CA . GLY A 1 295 ? -1.345 -29.547 -18.828 1 85.94 295 GLY A CA 1
ATOM 2367 C C . GLY A 1 295 ? -1.155 -29.344 -17.344 1 85.94 295 GLY A C 1
ATOM 2368 O O . GLY A 1 295 ? -2.102 -29.484 -16.562 1 85.94 295 GLY A O 1
ATOM 2369 N N . ASN A 1 296 ? 0.028 -29.031 -16.922 1 91.06 296 ASN A N 1
ATOM 2370 C CA . ASN A 1 296 ? 0.303 -28.719 -15.523 1 91.06 296 ASN A CA 1
ATOM 2371 C C . ASN A 1 296 ? -0.571 -27.562 -15.031 1 91.06 296 ASN A C 1
ATOM 2373 O O . ASN A 1 296 ? -1.186 -27.672 -13.961 1 91.06 296 ASN A O 1
ATOM 2377 N N . ALA A 1 297 ? -0.578 -26.5 -15.797 1 90.75 297 ALA A N 1
ATOM 2378 C CA . ALA A 1 297 ? -1.287 -25.281 -15.414 1 90.75 297 ALA A CA 1
ATOM 2379 C C . ALA A 1 297 ? -2.775 -25.547 -15.219 1 90.75 297 ALA A C 1
ATOM 2381 O O . ALA A 1 297 ? -3.381 -25.062 -14.258 1 90.75 297 ALA A O 1
ATOM 2382 N N . LYS A 1 298 ? -3.361 -26.297 -16.125 1 88.88 298 LYS A N 1
ATOM 2383 C CA . LYS A 1 298 ? -4.773 -26.656 -16.016 1 88.88 298 LYS A CA 1
ATOM 2384 C C . LYS A 1 298 ? -5.074 -27.359 -14.695 1 88.88 298 LYS A C 1
ATOM 2386 O O . LYS A 1 298 ? -6.074 -27.062 -14.047 1 88.88 298 LYS A O 1
ATOM 2391 N N . ASN A 1 299 ? -4.242 -28.219 -14.352 1 88.12 299 ASN A N 1
ATOM 2392 C CA . ASN A 1 299 ? -4.449 -29 -13.133 1 88.12 299 ASN A CA 1
ATOM 2393 C C . ASN A 1 299 ? -4.184 -28.172 -11.883 1 88.12 299 ASN A C 1
ATOM 2395 O O . ASN A 1 299 ? -4.898 -28.312 -10.883 1 88.12 299 ASN A O 1
ATOM 2399 N N . ILE A 1 300 ? -3.203 -27.328 -11.898 1 87.19 300 ILE A N 1
ATOM 2400 C CA . ILE A 1 300 ? -2.85 -26.516 -10.742 1 87.19 300 ILE A CA 1
ATOM 2401 C C . ILE A 1 300 ? -3.953 -25.5 -10.469 1 87.19 300 ILE A C 1
ATOM 2403 O O . ILE A 1 300 ? -4.254 -25.188 -9.312 1 87.19 300 ILE A O 1
ATOM 2407 N N . LEU A 1 301 ? -4.539 -24.969 -11.547 1 84.12 301 LEU A N 1
ATOM 2408 C CA . LEU A 1 301 ? -5.629 -24 -11.422 1 84.12 301 LEU A CA 1
ATOM 2409 C C . LEU A 1 301 ? -6.77 -24.578 -10.594 1 84.12 301 LEU A C 1
ATOM 2411 O O . LEU A 1 301 ? -7.539 -23.828 -9.984 1 84.12 301 LEU A O 1
ATOM 2415 N N . GLU A 1 302 ? -6.816 -25.844 -10.484 1 83.06 302 GLU A N 1
ATOM 2416 C CA . GLU A 1 302 ? -7.891 -26.516 -9.758 1 83.06 302 GLU A CA 1
ATOM 2417 C C . GLU A 1 302 ? -7.656 -26.453 -8.25 1 83.06 302 GLU A C 1
ATOM 2419 O O . GLU A 1 302 ? -8.523 -26.844 -7.465 1 83.06 302 GLU A O 1
ATOM 2424 N N . SER A 1 303 ? -6.559 -25.984 -7.809 1 86.44 303 SER A N 1
ATOM 2425 C CA . SER A 1 303 ? -6.25 -25.859 -6.391 1 86.44 303 SER A CA 1
ATOM 2426 C C . SER A 1 303 ? -7.199 -24.891 -5.703 1 86.44 303 SER A C 1
ATOM 2428 O O . SER A 1 303 ? -7.41 -24.969 -4.488 1 86.44 303 SER A O 1
ATOM 2430 N N . ALA A 1 304 ? -7.805 -23.984 -6.406 1 82.75 304 ALA A N 1
ATOM 2431 C CA . ALA A 1 304 ? -8.695 -22.984 -5.832 1 82.75 304 ALA A CA 1
ATOM 2432 C C . ALA A 1 304 ? -10.156 -23.281 -6.184 1 82.75 304 ALA A C 1
ATOM 2434 O O . ALA A 1 304 ? -11.008 -22.391 -6.098 1 82.75 304 ALA A O 1
ATOM 2435 N N . ARG A 1 305 ? -10.453 -24.469 -6.566 1 79.31 305 ARG A N 1
ATOM 2436 C CA . ARG A 1 305 ? -11.812 -24.828 -6.953 1 79.31 305 ARG A CA 1
ATOM 2437 C C . ARG A 1 305 ? -12.734 -24.875 -5.738 1 79.31 305 ARG A C 1
ATOM 2439 O O . ARG A 1 305 ? -12.289 -25.172 -4.629 1 79.31 305 ARG A O 1
ATOM 2446 N N . PHE A 1 306 ? -13.914 -24.469 -5.867 1 75.75 306 PHE A N 1
ATOM 2447 C CA . PHE A 1 306 ? -14.898 -24.438 -4.785 1 75.75 306 PHE A CA 1
ATOM 2448 C C . PHE A 1 306 ? -15.5 -25.828 -4.574 1 75.75 306 PHE A C 1
ATOM 2450 O O . PHE A 1 306 ? -15.859 -26.188 -3.449 1 75.75 306 PHE A O 1
ATOM 2457 N N . THR A 1 307 ? -15.984 -26.594 -5.621 1 59.56 307 THR A N 1
ATOM 2458 C CA . THR A 1 307 ? -16.656 -27.875 -5.453 1 59.56 307 THR A CA 1
ATOM 2459 C C . THR A 1 307 ? -15.703 -29.031 -5.703 1 59.56 307 THR A C 1
ATOM 2461 O O . THR A 1 307 ? -14.844 -28.953 -6.59 1 59.56 307 THR A O 1
ATOM 2464 N N . SER A 1 308 ? -15.266 -29.781 -4.676 1 47.84 308 SER A N 1
ATOM 2465 C CA . SER A 1 308 ? -14.531 -31.016 -4.883 1 47.84 308 SER A CA 1
ATOM 2466 C C . SER A 1 308 ? -15.32 -32 -5.742 1 47.84 308 SER A C 1
ATOM 2468 O O . SER A 1 308 ? -16.547 -32.094 -5.617 1 47.84 308 SER A O 1
ATOM 2470 N N . ASP A 1 309 ? -15.016 -32.219 -7.043 1 38.94 309 ASP A N 1
ATOM 2471 C CA . ASP A 1 309 ? -15.664 -33.375 -7.633 1 38.94 309 ASP A CA 1
ATOM 2472 C C . ASP A 1 309 ? -15.633 -34.594 -6.676 1 38.94 309 ASP A C 1
ATOM 2474 O O . ASP A 1 309 ? -14.57 -34.938 -6.168 1 38.94 309 ASP A O 1
ATOM 2478 N N . VAL A 1 310 ? -16.703 -34.812 -6.012 1 33.81 310 VAL A N 1
ATOM 2479 C CA . VAL A 1 310 ? -16.844 -36.125 -5.41 1 33.81 310 VAL A CA 1
ATOM 2480 C C . VAL A 1 310 ? -16.703 -37.219 -6.488 1 33.81 310 VAL A C 1
ATOM 2482 O O . VAL A 1 310 ? -17.312 -37.094 -7.555 1 33.81 310 VAL A O 1
ATOM 2485 N N . MET B 1 1 ? -39.094 -5.816 9.047 1 20.95 1 MET B N 1
ATOM 2486 C CA . MET B 1 1 ? -37.938 -6.52 8.508 1 20.95 1 MET B CA 1
ATOM 2487 C C . MET B 1 1 ? -37.156 -5.641 7.516 1 20.95 1 MET B C 1
ATOM 2489 O O . MET B 1 1 ? -37.688 -5.324 6.441 1 20.95 1 MET B O 1
ATOM 2493 N N . GLY B 1 2 ? -36.406 -4.578 7.926 1 22.55 2 GLY B N 1
ATOM 2494 C CA . GLY B 1 2 ? -35.875 -3.332 7.406 1 22.55 2 GLY B CA 1
ATOM 2495 C C . GLY B 1 2 ? -34.812 -3.539 6.355 1 22.55 2 GLY B C 1
ATOM 2496 O O . GLY B 1 2 ? -33.875 -4.301 6.566 1 22.55 2 GLY B O 1
ATOM 2497 N N . SER B 1 3 ? -35.156 -3.594 5.008 1 25.73 3 SER B N 1
ATOM 2498 C CA . SER B 1 3 ? -34.375 -3.512 3.787 1 25.73 3 SER B CA 1
ATOM 2499 C C . SER B 1 3 ? -33.219 -2.514 3.938 1 25.73 3 SER B C 1
ATOM 2501 O O . SER B 1 3 ? -33.469 -1.302 3.975 1 25.73 3 SER B O 1
ATOM 2503 N N . PHE B 1 4 ? -32.312 -2.715 4.855 1 29.12 4 PHE B N 1
ATOM 2504 C CA . PHE B 1 4 ? -31.172 -1.82 4.953 1 29.12 4 PHE B CA 1
ATOM 2505 C C . PHE B 1 4 ? -30.656 -1.457 3.568 1 29.12 4 PHE B C 1
ATOM 2507 O O . PHE B 1 4 ? -30.375 -2.34 2.754 1 29.12 4 PHE B O 1
ATOM 2514 N N . ASP B 1 5 ? -31.062 -0.291 3.062 1 30.44 5 ASP B N 1
ATOM 2515 C CA . ASP B 1 5 ? -30.734 0.453 1.851 1 30.44 5 ASP B CA 1
ATOM 2516 C C . ASP B 1 5 ? -29.25 0.347 1.527 1 30.44 5 ASP B C 1
ATOM 2518 O O . ASP B 1 5 ? -28.406 0.918 2.232 1 30.44 5 ASP B O 1
ATOM 2522 N N . LEU B 1 6 ? -28.75 -0.709 1.203 1 35.03 6 LEU B N 1
ATOM 2523 C CA . LEU B 1 6 ? -27.438 -0.933 0.614 1 35.03 6 LEU B CA 1
ATOM 2524 C C . LEU B 1 6 ? -27.078 0.186 -0.358 1 35.03 6 LEU B C 1
ATOM 2526 O O . LEU B 1 6 ? -26.062 0.109 -1.055 1 35.03 6 LEU B O 1
ATOM 2530 N N . SER B 1 7 ? -28.031 1.014 -0.786 1 36.09 7 SER B N 1
ATOM 2531 C CA . SER B 1 7 ? -27.922 1.935 -1.913 1 36.09 7 SER B CA 1
ATOM 2532 C C . SER B 1 7 ? -26.859 2.994 -1.657 1 36.09 7 SER B C 1
ATOM 2534 O O . SER B 1 7 ? -26.438 3.688 -2.582 1 36.09 7 SER B O 1
ATOM 2536 N N . TYR B 1 8 ? -26.797 3.629 -0.435 1 37.97 8 TYR B N 1
ATOM 2537 C CA . TYR B 1 8 ? -26.062 4.891 -0.492 1 37.97 8 TYR B CA 1
ATOM 2538 C C . TYR B 1 8 ? -24.562 4.648 -0.654 1 37.97 8 TYR B C 1
ATOM 2540 O O . TYR B 1 8 ? -23.766 5.156 0.129 1 37.97 8 TYR B O 1
ATOM 2548 N N . ALA B 1 9 ? -24.156 3.471 -0.911 1 47.91 9 ALA B N 1
ATOM 2549 C CA . ALA B 1 9 ? -22.719 3.32 -1.15 1 47.91 9 ALA B CA 1
ATOM 2550 C C . ALA B 1 9 ? -22.203 4.383 -2.121 1 47.91 9 ALA B C 1
ATOM 2552 O O . ALA B 1 9 ? -22.672 4.465 -3.262 1 47.91 9 ALA B O 1
ATOM 2553 N N . SER B 1 10 ? -21.75 5.602 -1.693 1 54.62 10 SER B N 1
ATOM 2554 C CA . SER B 1 10 ? -21.125 6.621 -2.521 1 54.62 10 SER B CA 1
ATOM 2555 C C . SER B 1 10 ? -20.281 5.988 -3.633 1 54.62 10 SER B C 1
ATOM 2557 O O . SER B 1 10 ? -19.516 5.062 -3.385 1 54.62 10 SER B O 1
ATOM 2559 N N . SER B 1 11 ? -20.75 5.785 -4.887 1 70.62 11 SER B N 1
ATOM 2560 C CA . SER B 1 11 ? -20.125 5.215 -6.078 1 70.62 11 SER B CA 1
ATOM 2561 C C . SER B 1 11 ? -18.844 5.953 -6.438 1 70.62 11 SER B C 1
ATOM 2563 O O . SER B 1 11 ? -18.875 6.926 -7.191 1 70.62 11 SER B O 1
ATOM 2565 N N . PHE B 1 12 ? -17.812 5.773 -5.641 1 91.62 12 PHE B N 1
ATOM 2566 C CA . PHE B 1 12 ? -16.547 6.418 -6 1 91.62 12 PHE B CA 1
ATOM 2567 C C . PHE B 1 12 ? -15.906 5.73 -7.199 1 91.62 12 PHE B C 1
ATOM 2569 O O . PHE B 1 12 ? -16.016 4.512 -7.348 1 91.62 12 PHE B O 1
ATOM 2576 N N . LYS B 1 13 ? -15.328 6.504 -7.949 1 94.56 13 LYS B N 1
ATOM 2577 C CA . LYS B 1 13 ? -14.672 5.98 -9.148 1 94.56 13 LYS B CA 1
ATOM 2578 C C . LYS B 1 13 ? -13.484 5.09 -8.781 1 94.56 13 LYS B C 1
ATOM 2580 O O . LYS B 1 13 ? -13.172 4.137 -9.5 1 94.56 13 LYS B O 1
ATOM 2585 N N . GLY B 1 14 ? -12.914 5.387 -7.645 1 94.12 14 GLY B N 1
ATOM 2586 C CA . GLY B 1 14 ? -11.656 4.746 -7.305 1 94.12 14 GLY B CA 1
ATOM 2587 C C . GLY B 1 14 ? -11.828 3.43 -6.566 1 94.12 14 GLY B C 1
ATOM 2588 O O . GLY B 1 14 ? -10.945 2.572 -6.598 1 94.12 14 GLY B O 1
ATOM 2589 N N . GLY B 1 15 ? -12.898 3.236 -5.883 1 96.06 15 GLY B N 1
ATOM 2590 C CA . GLY B 1 15 ? -13.141 2.062 -5.059 1 96.06 15 GLY B CA 1
ATOM 2591 C C . GLY B 1 15 ? -14.18 2.291 -3.98 1 96.06 15 GLY B C 1
ATOM 2592 O O . GLY B 1 15 ? -14.898 3.297 -4.004 1 96.06 15 GLY B O 1
ATOM 2593 N N . SER B 1 16 ? -14.273 1.312 -3.164 1 96.69 16 SER B N 1
ATOM 2594 C CA . SER B 1 16 ? -15.242 1.393 -2.076 1 96.69 16 SER B CA 1
ATOM 2595 C C . SER B 1 16 ? -14.758 2.332 -0.975 1 96.69 16 SER B C 1
ATOM 2597 O O . SER B 1 16 ? -13.562 2.611 -0.869 1 96.69 16 SER B O 1
ATOM 2599 N N . GLU B 1 17 ? -15.648 2.816 -0.181 1 96.5 17 GLU B N 1
ATOM 2600 C CA . GLU B 1 17 ? -15.305 3.594 1.006 1 96.5 17 GLU B CA 1
ATOM 2601 C C . GLU B 1 17 ? -14.398 2.803 1.941 1 96.5 17 GLU B C 1
ATOM 2603 O O . GLU B 1 17 ? -13.445 3.354 2.504 1 96.5 17 GLU B O 1
ATOM 2608 N N . THR B 1 18 ? -14.703 1.5 2.102 1 96.44 18 THR B N 1
ATOM 2609 C CA . THR B 1 18 ? -13.914 0.636 2.973 1 96.44 18 THR B CA 1
ATOM 2610 C C . THR B 1 18 ? -12.461 0.593 2.518 1 96.44 18 THR B C 1
ATOM 2612 O O . THR B 1 18 ? -11.547 0.628 3.344 1 96.44 18 THR B O 1
ATOM 2615 N N . PHE B 1 19 ? -12.266 0.523 1.229 1 97.75 19 PHE B N 1
ATOM 2616 C CA . PHE B 1 19 ? -10.906 0.51 0.705 1 97.75 19 PHE B CA 1
ATOM 2617 C C . PHE B 1 19 ? -10.18 1.807 1.048 1 97.75 19 PHE B C 1
ATOM 2619 O O . PHE B 1 19 ? -9.031 1.781 1.493 1 97.75 19 PHE B O 1
ATOM 2626 N N . LEU B 1 20 ? -10.828 2.971 0.8 1 98.06 20 LEU B N 1
ATOM 2627 C CA . LEU B 1 20 ? -10.242 4.266 1.123 1 98.06 20 LEU B CA 1
ATOM 2628 C C . LEU B 1 20 ? -9.852 4.336 2.596 1 98.06 20 LEU B C 1
ATOM 2630 O O . LEU B 1 20 ? -8.742 4.766 2.932 1 98.06 20 LEU B O 1
ATOM 2634 N N . ARG B 1 21 ? -10.75 3.887 3.471 1 98 21 ARG B N 1
ATOM 2635 C CA . ARG B 1 21 ? -10.5 3.908 4.906 1 98 21 ARG B CA 1
ATOM 2636 C C . ARG B 1 21 ? -9.312 3.021 5.266 1 98 21 ARG B C 1
ATOM 2638 O O . ARG B 1 21 ? -8.492 3.383 6.117 1 98 21 ARG B O 1
ATOM 2645 N N . ASN B 1 22 ? -9.211 1.891 4.605 1 98.12 22 ASN B N 1
ATOM 2646 C CA . ASN B 1 22 ? -8.078 1.003 4.836 1 98.12 22 ASN B CA 1
ATOM 2647 C C . ASN B 1 22 ? -6.762 1.649 4.41 1 98.12 22 ASN B C 1
ATOM 2649 O O . ASN B 1 22 ? -5.73 1.446 5.047 1 98.12 22 ASN B O 1
ATOM 2653 N N . VAL B 1 23 ? -6.781 2.369 3.316 1 98.62 23 VAL B N 1
ATOM 2654 C CA . VAL B 1 23 ? -5.598 3.096 2.859 1 98.62 23 VAL B CA 1
ATOM 2655 C C . VAL B 1 23 ? -5.16 4.098 3.928 1 98.62 23 VAL B C 1
ATOM 2657 O O . VAL B 1 23 ? -3.998 4.109 4.336 1 98.62 23 VAL B O 1
ATOM 2660 N N . PHE B 1 24 ? -6.113 4.891 4.453 1 98.75 24 PHE B N 1
ATOM 2661 C CA . PHE B 1 24 ? -5.801 5.863 5.496 1 98.75 24 PHE B CA 1
ATOM 2662 C C . PHE B 1 24 ? -5.254 5.172 6.738 1 98.75 24 PHE B C 1
ATOM 2664 O O . PHE B 1 24 ? -4.297 5.652 7.352 1 98.75 24 PHE B O 1
ATOM 2671 N N . GLU B 1 25 ? -5.879 4.062 7.098 1 98.56 25 GLU B N 1
ATOM 2672 C CA . GLU B 1 25 ? -5.457 3.34 8.297 1 98.56 25 GLU B CA 1
ATOM 2673 C C . GLU B 1 25 ? -4.016 2.857 8.164 1 98.56 25 GLU B C 1
ATOM 2675 O O . GLU B 1 25 ? -3.252 2.896 9.133 1 98.56 25 GLU B O 1
ATOM 2680 N N . ASN B 1 26 ? -3.682 2.422 7.012 1 98.5 26 ASN B N 1
ATOM 2681 C CA . ASN B 1 26 ? -2.322 1.921 6.836 1 98.5 26 ASN B CA 1
ATOM 2682 C C . ASN B 1 26 ? -1.312 3.061 6.738 1 98.5 26 ASN B C 1
ATOM 2684 O O . ASN B 1 26 ? -0.173 2.926 7.191 1 98.5 26 ASN B O 1
ATOM 2688 N N . ILE B 1 27 ? -1.706 4.184 6.145 1 98.81 27 ILE B N 1
ATOM 2689 C CA . ILE B 1 27 ? -0.858 5.371 6.172 1 98.81 27 ILE B CA 1
ATOM 2690 C C . ILE B 1 27 ? -0.604 5.789 7.621 1 98.81 27 ILE B C 1
ATOM 2692 O O . ILE B 1 27 ? 0.537 6.062 8 1 98.81 27 ILE B O 1
ATOM 2696 N N . LEU B 1 28 ? -1.667 5.789 8.414 1 98.75 28 LEU B N 1
ATOM 2697 C CA . LEU B 1 28 ? -1.555 6.16 9.82 1 98.75 28 LEU B CA 1
ATOM 2698 C C . LEU B 1 28 ? -0.644 5.188 10.57 1 98.75 28 LEU B C 1
ATOM 2700 O O . LEU B 1 28 ? 0.225 5.613 11.336 1 98.75 28 LEU B O 1
ATOM 2704 N N . LYS B 1 29 ? -0.831 3.924 10.344 1 98.31 29 LYS B N 1
ATOM 2705 C CA . LYS B 1 29 ? -0.011 2.91 11 1 98.31 29 LYS B CA 1
ATOM 2706 C C . LYS B 1 29 ? 1.469 3.115 10.695 1 98.31 29 LYS B C 1
ATOM 2708 O O . LYS B 1 29 ? 2.312 3.023 11.586 1 98.31 29 LYS B O 1
ATOM 2713 N N . THR B 1 30 ? 1.763 3.344 9.484 1 98.25 30 THR B N 1
ATOM 2714 C CA . THR B 1 30 ? 3.137 3.574 9.055 1 98.25 30 THR B CA 1
ATOM 2715 C C . THR B 1 30 ? 3.701 4.836 9.703 1 98.25 30 THR B C 1
ATOM 2717 O O . THR B 1 30 ? 4.816 4.824 10.227 1 98.25 30 THR B O 1
ATOM 2720 N N . TYR B 1 31 ? 2.951 5.898 9.688 1 98.38 31 TYR B N 1
ATOM 2721 C CA . TYR B 1 31 ? 3.326 7.164 10.312 1 98.38 31 TYR B CA 1
ATOM 2722 C C . TYR B 1 31 ? 3.666 6.969 11.781 1 98.38 31 TYR B C 1
ATOM 2724 O O . TYR B 1 31 ? 4.707 7.43 12.25 1 98.38 31 TYR B O 1
ATOM 2732 N N . LEU B 1 32 ? 2.814 6.25 12.461 1 98.31 32 LEU B N 1
ATOM 2733 C CA . LEU B 1 32 ? 3.002 6.051 13.891 1 98.31 32 LEU B CA 1
ATOM 2734 C C . LEU B 1 32 ? 4.203 5.152 14.164 1 98.31 32 LEU B C 1
ATOM 2736 O O . LEU B 1 32 ? 4.949 5.379 15.117 1 98.31 32 LEU B O 1
ATOM 2740 N N . ARG B 1 33 ? 4.375 4.184 13.344 1 97.12 33 ARG B N 1
ATOM 2741 C CA . ARG B 1 33 ? 5.512 3.281 13.5 1 97.12 33 ARG B CA 1
ATOM 2742 C C . ARG B 1 33 ? 6.832 4.027 13.344 1 97.12 33 ARG B C 1
ATOM 2744 O O . ARG B 1 33 ? 7.805 3.736 14.039 1 97.12 33 ARG B O 1
ATOM 2751 N N . LYS B 1 34 ? 6.895 5.004 12.539 1 95.69 34 LYS B N 1
ATOM 2752 C CA . LYS B 1 34 ? 8.133 5.691 12.195 1 95.69 34 LYS B CA 1
ATOM 2753 C C . LYS B 1 34 ? 8.367 6.895 13.102 1 95.69 34 LYS B C 1
ATOM 2755 O O . LYS B 1 34 ? 9.453 7.484 13.094 1 95.69 34 LYS B O 1
ATOM 2760 N N . ASN B 1 35 ? 7.375 7.254 13.859 1 96.56 35 ASN B N 1
ATOM 2761 C CA . ASN B 1 35 ? 7.453 8.438 14.711 1 96.56 35 ASN B CA 1
ATOM 2762 C C . ASN B 1 35 ? 7.016 8.133 16.141 1 96.56 35 ASN B C 1
ATOM 2764 O O . ASN B 1 35 ?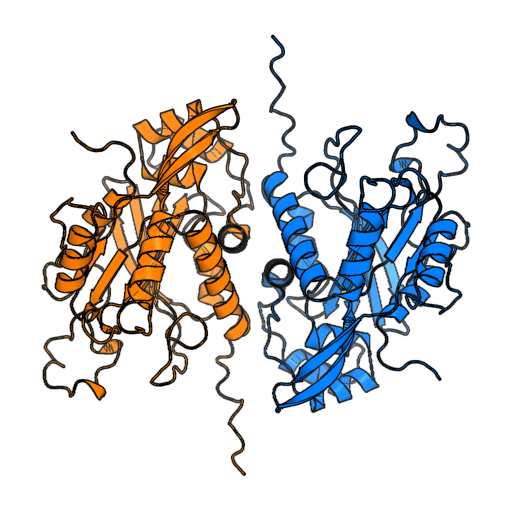 5.879 8.43 16.516 1 96.56 35 ASN B O 1
ATOM 2768 N N . PRO B 1 36 ? 7.934 7.672 17 1 95.75 36 PRO B N 1
ATOM 2769 C CA . PRO B 1 36 ? 7.598 7.199 18.344 1 95.75 36 PRO B CA 1
ATOM 2770 C C . PRO B 1 36 ? 6.988 8.297 19.219 1 95.75 36 PRO B C 1
ATOM 2772 O O . PRO B 1 36 ? 6.07 8.031 19.984 1 95.75 36 PRO B O 1
ATOM 2775 N N . THR B 1 37 ? 7.492 9.516 19.125 1 95.75 37 THR B N 1
ATOM 2776 C CA . THR B 1 37 ? 6.934 10.602 19.922 1 95.75 37 THR B CA 1
ATOM 2777 C C . THR B 1 37 ? 5.484 10.875 19.531 1 95.75 37 THR B C 1
ATOM 2779 O O . THR B 1 37 ? 4.617 11.016 20.406 1 95.75 37 THR B O 1
ATOM 2782 N N . ALA B 1 38 ? 5.25 10.984 18.25 1 96.94 38 ALA B N 1
ATOM 2783 C CA . ALA B 1 38 ? 3.881 11.164 17.781 1 96.94 38 ALA B CA 1
ATOM 2784 C C . ALA B 1 38 ? 2.99 10.008 18.234 1 96.94 38 ALA B C 1
ATOM 2786 O O . ALA B 1 38 ? 1.838 10.219 18.625 1 96.94 38 ALA B O 1
ATOM 2787 N N . LYS B 1 39 ? 3.5 8.789 18.156 1 97.88 39 LYS B N 1
ATOM 2788 C CA . LYS B 1 39 ? 2.746 7.621 18.594 1 97.88 39 LYS B CA 1
ATOM 2789 C C . LYS B 1 39 ? 2.373 7.73 20.062 1 97.88 39 LYS B C 1
ATOM 2791 O O . LYS B 1 39 ? 1.239 7.434 20.453 1 97.88 39 LYS B O 1
ATOM 2796 N N . THR B 1 40 ? 3.316 8.133 20.859 1 97.44 40 THR B N 1
ATOM 2797 C CA . THR B 1 40 ? 3.076 8.273 22.297 1 97.44 40 THR B CA 1
ATOM 2798 C C . THR B 1 40 ? 1.971 9.297 22.547 1 97.44 40 THR B C 1
ATOM 2800 O O . THR B 1 40 ? 1.059 9.039 23.344 1 97.44 40 THR B O 1
ATOM 2803 N N . ILE B 1 41 ? 2.066 10.414 21.906 1 96.81 41 ILE B N 1
ATOM 2804 C CA . ILE B 1 41 ? 1.055 11.453 22.062 1 96.81 41 ILE B CA 1
ATOM 2805 C C . ILE B 1 41 ? -0.294 10.945 21.562 1 96.81 41 ILE B C 1
ATOM 2807 O O . ILE B 1 41 ? -1.325 11.156 22.203 1 96.81 41 ILE B O 1
ATOM 2811 N N . TRP B 1 42 ? -0.294 10.281 20.422 1 96.81 42 TRP B N 1
ATOM 2812 C CA . TRP B 1 42 ? -1.501 9.711 19.828 1 96.81 42 TRP B CA 1
ATOM 2813 C C . TRP B 1 42 ? -2.184 8.75 20.812 1 96.81 42 TRP B C 1
ATOM 2815 O O . TRP B 1 42 ? -3.4 8.812 21 1 96.81 42 TRP B O 1
ATOM 2825 N N . GLU B 1 43 ? -1.432 7.906 21.438 1 96.44 43 GLU B N 1
ATOM 2826 C CA . GLU B 1 43 ? -1.954 6.953 22.422 1 96.44 43 GLU B CA 1
ATOM 2827 C C . GLU B 1 43 ? -2.447 7.664 23.672 1 96.44 43 GLU B C 1
ATOM 2829 O O . GLU B 1 43 ? -3.479 7.289 24.234 1 96.44 43 GLU B O 1
ATOM 2834 N N . LEU B 1 44 ? -1.735 8.617 24.078 1 94.38 44 LEU B N 1
ATOM 2835 C CA . LEU B 1 44 ? -2.088 9.375 25.281 1 94.38 44 LEU B CA 1
ATOM 2836 C C . LEU B 1 44 ? -3.443 10.055 25.109 1 94.38 44 LEU B C 1
ATOM 2838 O O . LEU B 1 44 ? -4.27 10.031 26.031 1 94.38 44 LEU B O 1
ATOM 2842 N N . VAL B 1 45 ? -3.684 10.664 23.969 1 93.12 45 VAL B N 1
ATOM 2843 C CA . VAL B 1 45 ? -4.938 11.359 23.703 1 93.12 45 VAL B CA 1
ATOM 2844 C C . VAL B 1 45 ? -6.105 10.383 23.797 1 93.12 45 VAL B C 1
ATOM 2846 O O . VAL B 1 45 ? -7.168 10.727 24.328 1 93.12 45 VAL B O 1
ATOM 2849 N N . GLN B 1 46 ? -5.895 9.188 23.344 1 91.81 46 GLN B N 1
ATOM 2850 C CA . GLN B 1 46 ? -6.953 8.18 23.359 1 91.81 46 GLN B CA 1
ATOM 2851 C C . GLN B 1 46 ? -7.16 7.621 24.766 1 91.81 46 GLN B C 1
ATOM 2853 O O . GLN B 1 46 ? -8.273 7.23 25.125 1 91.81 46 GLN B O 1
ATOM 2858 N N . SER B 1 47 ? -6.125 7.566 25.516 1 90.81 47 SER B N 1
ATOM 2859 C CA . SER B 1 47 ? -6.176 6.93 26.828 1 90.81 47 SER B CA 1
ATOM 2860 C C . SER B 1 47 ? -6.848 7.84 27.859 1 90.81 47 SER B C 1
ATOM 2862 O O . SER B 1 47 ? -7.445 7.359 28.828 1 90.81 47 SER B O 1
ATOM 2864 N N . VAL B 1 48 ? -6.754 9.07 27.609 1 85.06 48 VAL B N 1
ATOM 2865 C CA . VAL B 1 48 ? -7.359 10.023 28.547 1 85.06 48 VAL B CA 1
ATOM 2866 C C . VAL B 1 48 ? -8.867 10.07 28.328 1 85.06 48 VAL B C 1
ATOM 2868 O O . VAL B 1 48 ? -9.336 10.406 27.234 1 85.06 48 VAL B O 1
ATOM 2871 N N . ASP B 1 49 ? -9.609 9.625 29.266 1 78.31 49 ASP B N 1
ATOM 2872 C CA . ASP B 1 49 ? -11.07 9.641 29.297 1 78.31 49 ASP B CA 1
ATOM 2873 C C . ASP B 1 49 ? -11.656 8.781 28.188 1 78.31 49 ASP B C 1
ATOM 2875 O O . ASP B 1 49 ? -12.758 9.047 27.703 1 78.31 49 ASP B O 1
ATOM 2879 N N . ASN B 1 50 ? -10.883 7.875 27.609 1 81.5 50 ASN B N 1
ATOM 2880 C CA . ASN B 1 50 ? -11.32 6.996 26.531 1 81.5 50 ASN B CA 1
ATOM 2881 C C . ASN B 1 50 ? -11.891 7.789 25.359 1 81.5 50 ASN B C 1
ATOM 2883 O O . ASN B 1 50 ? -12.977 7.473 24.859 1 81.5 50 ASN B O 1
ATOM 2887 N N . GLU B 1 51 ? -11.234 8.852 25.047 1 83 51 GLU B N 1
ATOM 2888 C CA . GLU B 1 51 ? -11.68 9.797 24.031 1 83 51 GLU B CA 1
ATOM 2889 C C . GLU B 1 51 ? -11.828 9.102 22.672 1 83 51 GLU B C 1
ATOM 2891 O O . GLU B 1 51 ? -10.984 8.297 22.281 1 83 51 GLU B O 1
ATOM 2896 N N . LYS B 1 52 ? -12.922 9.375 22.016 1 89.25 52 LYS B N 1
ATOM 2897 C CA . LYS B 1 52 ? -13.117 8.992 20.625 1 89.25 52 LYS B CA 1
ATOM 2898 C C . LYS B 1 52 ? -12.508 10.023 19.672 1 89.25 52 LYS B C 1
ATOM 2900 O O . LYS B 1 52 ? -13.031 11.133 19.516 1 89.25 52 LYS B O 1
ATOM 2905 N N . ILE B 1 53 ? -11.453 9.602 19.016 1 94.5 53 ILE B N 1
ATOM 2906 C CA . ILE B 1 53 ? -10.648 10.586 18.297 1 94.5 53 ILE B CA 1
ATOM 2907 C C . ILE B 1 53 ? -11.148 10.711 16.859 1 94.5 53 ILE B C 1
ATOM 2909 O O . ILE B 1 53 ? -11.656 9.75 16.297 1 94.5 53 ILE B O 1
ATOM 2913 N N . CYS B 1 54 ? -11.062 11.898 16.359 1 95.75 54 CYS B N 1
ATOM 2914 C CA . CYS B 1 54 ? -11.242 12.234 14.953 1 95.75 54 CYS B CA 1
ATOM 2915 C C . CYS B 1 54 ? -10.086 13.094 14.445 1 95.75 54 CYS B C 1
ATOM 2917 O O . CYS B 1 54 ? -9.375 13.711 15.242 1 95.75 54 CYS B O 1
ATOM 2919 N N . TYR B 1 55 ? -9.93 13.125 13.195 1 98 55 TYR B N 1
ATOM 2920 C CA . TYR B 1 55 ? -8.805 13.836 12.609 1 98 55 TYR B CA 1
ATOM 2921 C C . TYR B 1 55 ? -9.281 15.039 11.797 1 98 55 TYR B C 1
ATOM 2923 O O . TYR B 1 55 ? -10.289 14.953 11.094 1 98 55 TYR B O 1
ATOM 2931 N N . ASP B 1 56 ? -8.531 16.109 11.969 1 98.12 56 ASP B N 1
ATOM 2932 C CA . ASP B 1 56 ? -8.805 17.297 11.164 1 98.12 56 ASP B CA 1
ATOM 2933 C C . ASP B 1 56 ? -8.211 17.156 9.766 1 98.12 56 ASP B C 1
ATOM 2935 O O . ASP B 1 56 ? -8.906 17.359 8.766 1 98.12 56 ASP B O 1
ATOM 2939 N N . HIS B 1 57 ? -6.922 16.875 9.703 1 98.5 57 HIS B N 1
ATOM 2940 C CA . HIS B 1 57 ? -6.289 16.75 8.391 1 98.5 57 HIS B CA 1
ATOM 2941 C C . HIS B 1 57 ? -5.031 15.883 8.469 1 98.5 57 HIS B C 1
ATOM 2943 O O . HIS B 1 57 ? -4.461 15.703 9.547 1 98.5 57 HIS B O 1
ATOM 2949 N N . PHE B 1 58 ? -4.629 15.273 7.359 1 98.81 58 PHE B N 1
ATOM 2950 C CA . PHE B 1 58 ? -3.342 14.641 7.086 1 98.81 58 PHE B CA 1
ATOM 2951 C C . PHE B 1 58 ? -2.537 15.461 6.086 1 98.81 58 PHE B C 1
ATOM 2953 O O . PHE B 1 58 ? -3.084 15.961 5.102 1 98.81 58 PHE B O 1
ATOM 2960 N N . THR B 1 59 ? -1.237 15.664 6.312 1 98.69 59 THR B N 1
ATOM 2961 C CA . THR B 1 59 ? -0.424 16.516 5.465 1 98.69 59 THR B CA 1
ATOM 2962 C C . THR B 1 59 ? 0.697 15.727 4.801 1 98.69 59 THR B C 1
ATOM 2964 O O . THR B 1 59 ? 1.367 14.922 5.457 1 98.69 59 THR B O 1
ATOM 2967 N N . PHE B 1 60 ? 0.908 16.016 3.562 1 98.69 60 PHE B N 1
ATOM 2968 C CA . PHE B 1 60 ? 1.966 15.406 2.77 1 98.69 60 PHE B CA 1
ATOM 2969 C C . PHE B 1 60 ? 2.777 16.469 2.033 1 98.69 60 PHE B C 1
ATOM 2971 O O . PHE B 1 60 ? 2.328 17.594 1.875 1 98.69 60 PHE B O 1
ATOM 2978 N N . GLN B 1 61 ? 3.936 16.062 1.647 1 98.5 61 GLN B N 1
ATOM 2979 C CA . GLN B 1 61 ? 4.848 16.953 0.937 1 98.5 61 GLN B CA 1
ATOM 2980 C C . GLN B 1 61 ? 5.375 16.297 -0.336 1 98.5 61 GLN B C 1
ATOM 2982 O O . GLN B 1 61 ? 5.512 15.07 -0.398 1 98.5 61 GLN B O 1
ATOM 2987 N N . THR B 1 62 ? 5.625 17.109 -1.354 1 98.75 62 THR B N 1
ATOM 2988 C CA . THR B 1 62 ? 6.125 16.578 -2.617 1 98.75 62 THR B CA 1
ATOM 2989 C C . THR B 1 62 ? 6.914 17.641 -3.377 1 98.75 62 THR B C 1
ATOM 2991 O O . THR B 1 62 ? 7.039 18.766 -2.918 1 98.75 62 THR B O 1
ATOM 2994 N N . PHE B 1 63 ? 7.594 17.234 -4.469 1 98.81 63 PHE B N 1
ATOM 2995 C CA . PHE B 1 63 ? 8.312 18.109 -5.391 1 98.81 63 PHE B CA 1
ATOM 2996 C C . PHE B 1 63 ? 7.457 18.453 -6.602 1 98.81 63 PHE B C 1
ATOM 2998 O O . PHE B 1 63 ? 6.918 17.547 -7.254 1 98.81 63 PHE B O 1
ATOM 3005 N N . LYS B 1 64 ? 7.305 19.688 -6.898 1 98.44 64 LYS B N 1
ATOM 3006 C CA . LYS B 1 64 ? 6.633 20.062 -8.141 1 98.44 64 LYS B CA 1
ATOM 3007 C C . LYS B 1 64 ? 7.535 19.828 -9.344 1 98.44 64 LYS B C 1
ATOM 3009 O O . LYS B 1 64 ? 8.164 20.766 -9.844 1 98.44 64 LYS B O 1
ATOM 3014 N N . VAL B 1 65 ? 7.582 18.719 -9.82 1 97.06 65 VAL B N 1
ATOM 3015 C CA . VAL B 1 65 ? 8.289 18.266 -11.016 1 97.06 65 VAL B CA 1
ATOM 3016 C C . VAL B 1 65 ? 7.375 17.375 -11.852 1 97.06 65 VAL B C 1
ATOM 3018 O O . VAL B 1 65 ? 6.398 16.828 -11.336 1 97.06 65 VAL B O 1
ATOM 3021 N N . GLU B 1 66 ? 7.637 17.297 -13.102 1 95.25 66 GLU B N 1
ATOM 3022 C CA . GLU B 1 66 ? 6.812 16.484 -13.977 1 95.25 66 GLU B CA 1
ATOM 3023 C C . GLU B 1 66 ? 6.684 15.055 -13.438 1 95.25 66 GLU B C 1
ATOM 3025 O O . GLU B 1 66 ? 7.684 14.43 -13.078 1 95.25 66 GLU B O 1
ATOM 3030 N N . GLY B 1 67 ? 5.465 14.547 -13.383 1 94.88 67 GLY B N 1
ATOM 3031 C CA . GLY B 1 67 ? 5.203 13.211 -12.875 1 94.88 67 GLY B CA 1
ATOM 3032 C C . GLY B 1 67 ? 4.98 13.172 -11.375 1 94.88 67 GLY B C 1
ATOM 3033 O O . GLY B 1 67 ? 4.562 12.148 -10.836 1 94.88 67 GLY B O 1
ATOM 3034 N N . TYR B 1 68 ? 5.312 14.227 -10.727 1 98 68 TYR B N 1
ATOM 3035 C CA . TYR B 1 68 ? 5.145 14.375 -9.281 1 98 68 TYR B CA 1
ATOM 3036 C C . TYR B 1 68 ? 4.211 15.539 -8.961 1 98 68 TYR B C 1
ATOM 3038 O O . TYR B 1 68 ? 3.152 15.68 -9.578 1 98 68 TYR B O 1
ATOM 3046 N N . GLY B 1 69 ? 4.461 16.25 -7.949 1 98.25 69 GLY B N 1
ATOM 3047 C CA . GLY B 1 69 ? 3.602 17.359 -7.59 1 98.25 69 GLY B CA 1
ATOM 3048 C C . GLY B 1 69 ? 2.355 16.938 -6.836 1 98.25 69 GLY B C 1
ATOM 3049 O O . GLY B 1 69 ? 2.182 15.758 -6.531 1 98.25 69 GLY B O 1
ATOM 3050 N N . ILE B 1 70 ? 1.538 17.891 -6.543 1 98.62 70 ILE B N 1
ATOM 3051 C CA . ILE B 1 70 ? 0.327 17.672 -5.758 1 98.62 70 ILE B CA 1
ATOM 3052 C C . ILE B 1 70 ? -0.531 16.594 -6.41 1 98.62 70 ILE B C 1
ATOM 3054 O O . ILE B 1 70 ? -1.138 15.773 -5.719 1 98.62 70 ILE B O 1
ATOM 3058 N N . GLU B 1 71 ? -0.511 16.5 -7.703 1 97.75 71 GLU B N 1
ATOM 3059 C CA . GLU B 1 71 ? -1.353 15.562 -8.438 1 97.75 71 GLU B CA 1
ATOM 3060 C C . GLU B 1 71 ? -0.932 14.117 -8.172 1 97.75 71 GLU B C 1
ATOM 3062 O O . GLU B 1 71 ? -1.748 13.195 -8.266 1 97.75 71 GLU B O 1
ATOM 3067 N N . SER B 1 72 ? 0.327 13.922 -7.82 1 97.75 72 SER B N 1
ATOM 3068 C CA . SER B 1 72 ? 0.82 12.57 -7.559 1 97.75 72 SER B CA 1
ATOM 3069 C C . SER B 1 72 ? 0.055 11.914 -6.414 1 97.75 72 SER B C 1
ATOM 3071 O O . SER B 1 72 ? -0.094 10.695 -6.383 1 97.75 72 SER B O 1
ATOM 3073 N N . LEU B 1 73 ? -0.455 12.711 -5.508 1 97.5 73 LEU B N 1
ATOM 3074 C CA . LEU B 1 73 ? -1.238 12.195 -4.391 1 97.5 73 LEU B CA 1
ATOM 3075 C C . LEU B 1 73 ? -2.725 12.461 -4.598 1 97.5 73 LEU B C 1
ATOM 3077 O O . LEU B 1 73 ? -3.553 11.562 -4.426 1 97.5 73 LEU B O 1
ATOM 3081 N N . SER B 1 74 ? -3.035 13.633 -5.02 1 98.06 74 SER B N 1
ATOM 3082 C CA . SER B 1 74 ? -4.426 14.078 -5.016 1 98.06 74 SER B CA 1
ATOM 3083 C C . SER B 1 74 ? -5.262 13.273 -6.004 1 98.06 74 SER B C 1
ATOM 3085 O O . SER B 1 74 ? -6.457 13.062 -5.789 1 98.06 74 SER B O 1
ATOM 3087 N N . SER B 1 75 ? -4.66 12.805 -7.086 1 97.19 75 SER B N 1
ATOM 3088 C CA . SER B 1 75 ? -5.402 12.086 -8.117 1 97.19 75 SER B CA 1
ATOM 3089 C C . SER B 1 75 ? -6.121 10.867 -7.531 1 97.19 75 SER B C 1
ATOM 3091 O O . SER B 1 75 ? -7.277 10.609 -7.867 1 97.19 75 SER B O 1
ATOM 3093 N N . PHE B 1 76 ? -5.441 10.141 -6.652 1 98.06 76 PHE B N 1
ATOM 3094 C CA . PHE B 1 76 ? -6.055 8.992 -5.992 1 98.06 76 PHE B CA 1
ATOM 3095 C C . PHE B 1 76 ? -7.277 9.422 -5.191 1 98.06 76 PHE B C 1
ATOM 3097 O O . PHE B 1 76 ? -8.359 8.844 -5.336 1 98.06 76 PHE B O 1
ATOM 3104 N N . PHE B 1 77 ? -7.16 10.406 -4.395 1 98.38 77 PHE B N 1
ATOM 3105 C CA . PHE B 1 77 ? -8.211 10.797 -3.461 1 98.38 77 PHE B CA 1
ATOM 3106 C C . PHE B 1 77 ? -9.375 11.445 -4.199 1 98.38 77 PHE B C 1
ATOM 3108 O O . PHE B 1 77 ? -10.531 11.305 -3.791 1 98.38 77 PHE B O 1
ATOM 3115 N N . MET B 1 78 ? -9.031 12.172 -5.203 1 97.94 78 MET B N 1
ATOM 3116 C CA . MET B 1 78 ? -10.094 12.797 -5.988 1 97.94 78 MET B CA 1
ATOM 3117 C C . MET B 1 78 ? -11 11.742 -6.617 1 97.94 78 MET B C 1
ATOM 3119 O O . MET B 1 78 ? -12.188 11.977 -6.812 1 97.94 78 MET B O 1
ATOM 3123 N N . ASP B 1 79 ? -10.492 10.555 -6.926 1 97.25 79 ASP B N 1
ATOM 3124 C CA . ASP B 1 79 ? -11.297 9.438 -7.41 1 97.25 79 ASP B CA 1
ATOM 3125 C C . ASP B 1 79 ? -12.266 8.953 -6.336 1 97.25 79 ASP B C 1
ATOM 3127 O O . ASP B 1 79 ? -13.18 8.18 -6.621 1 97.25 79 ASP B O 1
ATOM 3131 N N . TYR B 1 80 ? -12.078 9.414 -5.09 1 97.56 80 TYR B N 1
ATOM 3132 C CA . TYR B 1 80 ? -12.977 9.07 -3.992 1 97.56 80 TYR B CA 1
ATOM 3133 C C . TYR B 1 80 ? -13.82 10.273 -3.576 1 97.56 80 TYR B C 1
ATOM 3135 O O . TYR B 1 80 ? -14.406 10.281 -2.492 1 97.56 80 TYR B O 1
ATOM 3143 N N . GLY B 1 81 ? -13.773 11.32 -4.387 1 97.06 81 GLY B N 1
ATOM 3144 C CA . GLY B 1 81 ? -14.695 12.43 -4.18 1 97.06 81 GLY B CA 1
ATOM 3145 C C . GLY B 1 81 ? -14.062 13.594 -3.443 1 97.06 81 GLY B C 1
ATOM 3146 O O . GLY B 1 81 ? -14.742 14.562 -3.107 1 97.06 81 GLY B O 1
ATOM 3147 N N . TYR B 1 82 ? -12.789 13.5 -3.127 1 97.88 82 TYR B N 1
ATOM 3148 C CA . TYR B 1 82 ? -12.125 14.672 -2.572 1 97.88 82 TYR B CA 1
ATOM 3149 C C . TYR B 1 82 ? -12.117 15.82 -3.572 1 97.88 82 TYR B C 1
ATOM 3151 O O . TYR B 1 82 ? -12.039 15.602 -4.781 1 97.88 82 TYR B O 1
ATOM 3159 N N . LYS B 1 83 ? -12.18 17.047 -2.986 1 97.31 83 LYS B N 1
ATOM 3160 C CA . LYS B 1 83 ? -12.211 18.234 -3.826 1 97.31 83 LYS B CA 1
ATOM 3161 C C . LYS B 1 83 ? -11.281 19.312 -3.285 1 97.31 83 LYS B C 1
ATOM 3163 O O . LYS B 1 83 ? -11.094 19.438 -2.072 1 97.31 83 LYS B O 1
ATOM 3168 N N . VAL B 1 84 ? -10.797 20.109 -4.207 1 97.06 84 VAL B N 1
ATOM 3169 C CA . VAL B 1 84 ? -9.969 21.234 -3.779 1 97.06 84 VAL B CA 1
ATOM 3170 C C . VAL B 1 84 ? -10.82 22.25 -3.002 1 97.06 84 VAL B C 1
ATOM 3172 O O . VAL B 1 84 ? -11.867 22.688 -3.484 1 97.06 84 VAL B O 1
ATOM 3175 N N . GLU B 1 85 ? -10.438 22.516 -1.855 1 93.81 85 GLU B N 1
ATOM 3176 C CA . GLU B 1 85 ? -11.133 23.484 -0.997 1 93.81 85 GLU B CA 1
ATOM 3177 C C . GLU B 1 85 ? -10.492 24.859 -1.076 1 93.81 85 GLU B C 1
ATOM 3179 O O . GLU B 1 85 ? -11.188 25.875 -1.053 1 93.81 85 GLU B O 1
ATOM 3184 N N . GLY B 1 86 ? -9.148 24.875 -1.054 1 94.31 86 GLY B N 1
ATOM 3185 C CA . GLY B 1 86 ? -8.375 26.109 -1.087 1 94.31 86 GLY B CA 1
ATOM 3186 C C . GLY B 1 86 ? -6.875 25.875 -1.134 1 94.31 86 GLY B C 1
ATOM 3187 O O . GLY B 1 86 ? -6.426 24.734 -1.246 1 94.31 86 GLY B O 1
ATOM 3188 N N . GLY B 1 87 ? -6.188 27.031 -1.161 1 95.31 87 GLY B N 1
ATOM 3189 C CA . GLY B 1 87 ? -4.738 26.938 -1.225 1 95.31 87 GLY B CA 1
ATOM 3190 C C . GLY B 1 87 ? -4.035 28.156 -0.661 1 95.31 87 GLY B C 1
ATOM 3191 O O . GLY B 1 87 ? -4.656 29.188 -0.449 1 95.31 87 GLY B O 1
ATOM 3192 N N . LEU B 1 88 ? -2.82 27.922 -0.262 1 95.88 88 LEU B N 1
ATOM 3193 C CA . LEU B 1 88 ? -1.912 28.953 0.207 1 95.88 88 LEU B CA 1
ATOM 3194 C C . LEU B 1 88 ? -0.592 28.906 -0.554 1 95.88 88 LEU B C 1
ATOM 3196 O O . LEU B 1 88 ? -0.077 27.828 -0.845 1 95.88 88 LEU B O 1
ATOM 3200 N N . ASP B 1 89 ? -0.098 30.094 -0.853 1 95.69 89 ASP B N 1
ATOM 3201 C CA . ASP B 1 89 ? 1.221 30.219 -1.468 1 95.69 89 ASP B CA 1
ATOM 3202 C C . ASP B 1 89 ? 2.238 30.781 -0.479 1 95.69 89 ASP B C 1
ATOM 3204 O O . ASP B 1 89 ? 1.919 31.688 0.303 1 95.69 89 ASP B O 1
ATOM 3208 N N . PHE B 1 90 ? 3.391 30.219 -0.486 1 95.06 90 PHE B N 1
ATOM 3209 C CA . PHE B 1 90 ? 4.527 30.672 0.302 1 95.06 90 PHE B CA 1
ATOM 3210 C C . PHE B 1 90 ? 5.707 31.031 -0.601 1 95.06 90 PHE B C 1
ATOM 3212 O O . PHE B 1 90 ? 6.66 30.25 -0.712 1 95.06 90 PHE B O 1
ATOM 3219 N N . PRO B 1 91 ? 5.707 32.219 -1.131 1 94.44 91 PRO B N 1
ATOM 3220 C CA . PRO B 1 91 ? 6.707 32.594 -2.143 1 94.44 91 PRO B CA 1
ATOM 3221 C C . PRO B 1 91 ? 8.133 32.5 -1.61 1 94.44 91 PRO B C 1
ATOM 3223 O O . PRO B 1 91 ? 9.039 32.062 -2.32 1 94.44 91 PRO B O 1
ATOM 3226 N N . THR B 1 92 ? 8.375 32.938 -0.395 1 92.5 92 THR B N 1
ATOM 3227 C CA . THR B 1 92 ? 9.719 32.969 0.17 1 92.5 92 THR B CA 1
ATOM 3228 C C . THR B 1 92 ? 10.258 31.531 0.312 1 92.5 92 THR B C 1
ATOM 3230 O O . THR B 1 92 ? 11.445 31.281 0.072 1 92.5 92 THR B O 1
ATOM 3233 N N . LYS B 1 93 ? 9.398 30.609 0.611 1 93.88 93 LYS B N 1
ATOM 3234 C CA . LYS B 1 93 ? 9.805 29.219 0.782 1 93.88 93 LYS B CA 1
ATOM 3235 C C . LYS B 1 93 ? 9.633 28.438 -0.515 1 93.88 93 LYS B C 1
ATOM 3237 O O . LYS B 1 93 ? 9.992 27.25 -0.585 1 93.88 93 LYS B O 1
ATOM 3242 N N . LYS B 1 94 ? 9.055 29.141 -1.527 1 97.31 94 LYS B N 1
ATOM 3243 C CA . LYS B 1 94 ? 8.844 28.547 -2.846 1 97.31 94 LYS B CA 1
ATOM 3244 C C . LYS B 1 94 ? 7.898 27.359 -2.766 1 97.31 94 LYS B C 1
ATOM 3246 O O . LYS B 1 94 ? 8.164 26.312 -3.363 1 97.31 94 LYS B O 1
ATOM 3251 N N . LEU B 1 95 ? 6.82 27.484 -1.947 1 97.56 95 LEU B N 1
ATOM 3252 C CA . LEU B 1 95 ? 5.875 26.391 -1.711 1 97.56 95 LEU B CA 1
ATOM 3253 C C . LEU B 1 95 ? 4.461 26.812 -2.113 1 97.56 95 LEU B C 1
ATOM 3255 O O . LEU B 1 95 ? 4.113 27.984 -2.051 1 97.56 95 LEU B O 1
ATOM 3259 N N . ARG B 1 96 ? 3.723 25.875 -2.516 1 97.62 96 ARG B N 1
ATOM 3260 C CA . ARG B 1 96 ? 2.268 25.953 -2.621 1 97.62 96 ARG B CA 1
ATOM 3261 C C . ARG B 1 96 ? 1.604 24.844 -1.82 1 97.62 96 ARG B C 1
ATOM 3263 O O . ARG B 1 96 ? 2.059 23.688 -1.846 1 97.62 96 ARG B O 1
ATOM 3270 N N . VAL B 1 97 ? 0.569 25.188 -1.071 1 97.69 97 VAL B N 1
ATOM 3271 C CA . VAL B 1 97 ? -0.191 24.219 -0.29 1 97.69 97 VAL B CA 1
ATOM 3272 C C . VAL B 1 97 ? -1.637 24.172 -0.78 1 97.69 97 VAL B C 1
ATOM 3274 O O . VAL B 1 97 ? -2.275 25.219 -0.935 1 97.69 97 VAL B O 1
ATOM 3277 N N . LEU B 1 98 ? -2.129 23.031 -1.105 1 98.19 98 LEU B N 1
ATOM 3278 C CA . LEU B 1 98 ? -3.549 22.859 -1.398 1 98.19 98 LEU B CA 1
ATOM 3279 C C . LEU B 1 98 ? -4.223 22.016 -0.329 1 98.19 98 LEU B C 1
ATOM 3281 O O . LEU B 1 98 ? -3.633 21.047 0.169 1 98.19 98 LEU B O 1
ATOM 3285 N N . THR B 1 99 ? -5.406 22.391 0.013 1 97.69 99 THR B N 1
ATOM 3286 C CA . THR B 1 99 ? -6.25 21.641 0.936 1 97.69 99 THR B CA 1
ATOM 3287 C C . THR B 1 99 ? -7.418 21 0.195 1 97.69 99 THR B C 1
ATOM 3289 O O . THR B 1 99 ? -8.062 21.641 -0.643 1 97.69 99 THR B O 1
ATOM 3292 N N . PHE B 1 100 ? -7.672 19.719 0.456 1 98.12 100 PHE B N 1
ATOM 3293 C CA . PHE B 1 100 ? -8.758 18.969 -0.152 1 98.12 100 PHE B CA 1
ATOM 3294 C C . PHE B 1 100 ? -9.781 18.547 0.898 1 98.12 100 PHE B C 1
ATOM 3296 O O . PHE B 1 100 ? -9.422 18 1.938 1 98.12 100 PHE B O 1
ATOM 3303 N N . SER B 1 101 ? -11.062 18.812 0.657 1 96.75 101 SER B N 1
ATOM 3304 C CA . SER B 1 101 ? -12.133 18.406 1.553 1 96.75 101 SER B CA 1
ATOM 3305 C C . SER B 1 101 ? -12.609 16.984 1.24 1 96.75 101 SER B C 1
ATOM 3307 O O . SER B 1 101 ? -12.633 16.578 0.077 1 96.75 101 SER B O 1
ATOM 3309 N N . PRO B 1 102 ? -12.953 16.219 2.254 1 96.38 102 PRO B N 1
ATOM 3310 C CA . PRO B 1 102 ? -13.43 14.844 2.037 1 96.38 102 PRO B CA 1
ATOM 3311 C C . PRO B 1 102 ? -14.828 14.797 1.428 1 96.38 102 PRO B C 1
ATOM 3313 O O . PRO B 1 102 ? -15.539 15.805 1.433 1 96.38 102 PRO B O 1
ATOM 3316 N N . PRO B 1 103 ? -15.164 13.641 0.834 1 95.94 103 PRO B N 1
ATOM 3317 C CA . PRO B 1 103 ? -16.531 13.469 0.343 1 95.94 103 PRO B CA 1
ATOM 3318 C C . PRO B 1 103 ? -17.562 13.445 1.468 1 95.94 103 PRO B C 1
ATOM 3320 O O . PRO B 1 103 ? -17.219 13.203 2.625 1 95.94 103 PRO B O 1
ATOM 3323 N N . ASP B 1 104 ? -18.766 13.727 1.102 1 91.31 104 ASP B N 1
ATOM 3324 C CA . ASP B 1 104 ? -19.875 13.656 2.055 1 91.31 104 ASP B CA 1
ATOM 3325 C C . ASP B 1 104 ? -20.344 12.219 2.264 1 91.31 104 ASP B C 1
ATOM 3327 O O . ASP B 1 104 ? -21.125 11.688 1.471 1 91.31 104 ASP B O 1
ATOM 3331 N N . ILE B 1 105 ? -19.875 11.578 3.242 1 92.75 105 ILE B N 1
ATOM 3332 C CA . ILE B 1 105 ? -20.25 10.203 3.559 1 92.75 105 ILE B CA 1
ATOM 3333 C C . ILE B 1 105 ? -20.984 10.164 4.891 1 92.75 105 ILE B C 1
ATOM 3335 O O . ILE B 1 105 ? -20.859 11.078 5.707 1 92.75 105 ILE B O 1
ATOM 3339 N N . TYR B 1 106 ? -21.766 9.156 5.055 1 90.88 106 TYR B N 1
ATOM 3340 C CA . TYR B 1 106 ? -22.484 8.984 6.312 1 90.88 106 TYR B CA 1
ATOM 3341 C C . TYR B 1 106 ? -21.531 8.664 7.453 1 90.88 106 TYR B C 1
ATOM 3343 O O . TYR B 1 106 ? -20.656 7.809 7.316 1 90.88 106 TYR B O 1
ATOM 3351 N N . VAL B 1 107 ? -21.641 9.367 8.508 1 91.62 107 VAL B N 1
ATOM 3352 C CA . VAL B 1 107 ? -20.891 9.125 9.727 1 91.62 107 VAL B CA 1
ATOM 3353 C C . VAL B 1 107 ? -21.844 8.953 10.906 1 91.62 107 VAL B C 1
ATOM 3355 O O . VAL B 1 107 ? -22.641 9.852 11.203 1 91.62 107 VAL B O 1
ATOM 3358 N N . PRO B 1 108 ? -21.781 7.766 11.539 1 91.81 108 PRO B N 1
ATOM 3359 C CA . PRO B 1 108 ? -22.641 7.602 12.711 1 91.81 108 PRO B CA 1
ATOM 3360 C C . PRO B 1 108 ? -22.312 8.586 13.836 1 91.81 108 PRO B C 1
ATOM 3362 O O . PRO B 1 108 ? -21.188 9.102 13.891 1 91.81 108 PRO B O 1
ATOM 3365 N N . ASP B 1 109 ? -23.188 8.836 14.75 1 85.31 109 ASP B N 1
ATOM 3366 C CA . ASP B 1 109 ? -23.047 9.82 15.82 1 85.31 109 ASP B CA 1
ATOM 3367 C C . ASP B 1 109 ? -21.828 9.523 16.688 1 85.31 109 ASP B C 1
ATOM 3369 O O . ASP B 1 109 ? -21.172 10.445 17.172 1 85.31 109 ASP B O 1
ATOM 3373 N N . ASP B 1 110 ? -21.578 8.312 16.828 1 88.38 110 ASP B N 1
ATOM 3374 C CA . ASP B 1 110 ? -20.438 7.922 17.656 1 88.38 110 ASP B CA 1
ATOM 3375 C C . ASP B 1 110 ? -19.25 7.508 16.797 1 88.38 110 ASP B C 1
ATOM 3377 O O . ASP B 1 110 ? -18.312 6.867 17.297 1 88.38 110 ASP B O 1
ATOM 3381 N N . GLY B 1 111 ? -19.375 7.84 15.547 1 93.12 111 GLY B N 1
ATOM 3382 C CA . GLY B 1 111 ? -18.281 7.484 14.641 1 93.12 111 GLY B CA 1
ATOM 3383 C C . GLY B 1 111 ? -16.969 8.133 15.008 1 93.12 111 GLY B C 1
ATOM 3384 O O . GLY B 1 111 ? -16.938 9.312 15.375 1 93.12 111 GLY B O 1
ATOM 3385 N N . HIS B 1 112 ? -15.867 7.422 15.023 1 94.69 112 HIS B N 1
ATOM 3386 C CA . HIS B 1 112 ? -14.547 7.914 15.391 1 94.69 112 HIS B CA 1
ATOM 3387 C C . HIS B 1 112 ? -13.453 7.141 14.656 1 94.69 112 HIS B C 1
ATOM 3389 O O . HIS B 1 112 ? -13.727 6.117 14.023 1 94.69 112 HIS B O 1
ATOM 3395 N N . GLY B 1 113 ? -12.25 7.695 14.758 1 95.69 113 GLY B N 1
ATOM 3396 C CA . GLY B 1 113 ? -11.141 7.055 14.07 1 95.69 113 GLY B CA 1
ATOM 3397 C C . GLY B 1 113 ? -11.312 7 12.562 1 95.69 113 GLY B C 1
ATOM 3398 O O . GLY B 1 113 ? -12.062 7.797 11.992 1 95.69 113 GLY B O 1
ATOM 3399 N N . LEU B 1 114 ? -10.617 6.141 11.922 1 97.38 114 LEU B N 1
ATOM 3400 C CA . LEU B 1 114 ? -10.625 6.043 10.469 1 97.38 114 LEU B CA 1
ATOM 3401 C C . LEU B 1 114 ? -11.562 4.934 10 1 97.38 114 LEU B C 1
ATOM 3403 O O . LEU B 1 114 ? -11.836 4.809 8.805 1 97.38 114 LEU B O 1
ATOM 3407 N N . GLY 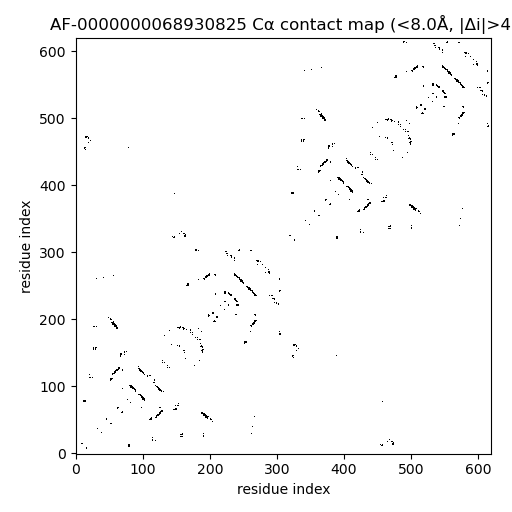B 1 115 ? -12.086 4.145 10.93 1 95.19 115 GLY B N 1
ATOM 3408 C CA . GLY B 1 115 ? -12.953 3.033 10.578 1 95.19 115 GLY B CA 1
ATOM 3409 C C . GLY B 1 115 ? -14.367 3.467 10.242 1 95.19 115 GLY B C 1
ATOM 3410 O O . GLY B 1 115 ? -14.961 2.975 9.273 1 95.19 115 GLY B O 1
ATOM 3411 N N . ASN B 1 116 ? -14.906 4.383 10.984 1 95.31 116 ASN B N 1
ATOM 3412 C CA . ASN B 1 116 ? -16.281 4.812 10.742 1 95.31 116 ASN B CA 1
ATOM 3413 C C . ASN B 1 116 ? -16.484 6.281 11.102 1 95.31 116 ASN B C 1
ATOM 3415 O O . ASN B 1 116 ? -17.609 6.762 11.156 1 95.31 116 ASN B O 1
ATOM 3419 N N . GLY B 1 117 ? -15.43 6.977 11.375 1 95.88 117 GLY B N 1
ATOM 3420 C CA . GLY B 1 117 ? -15.492 8.406 11.656 1 95.88 117 GLY B CA 1
ATOM 3421 C C . GLY B 1 117 ? -15.422 9.258 10.406 1 95.88 117 GLY B C 1
ATOM 3422 O O . GLY B 1 117 ? -15.359 8.734 9.289 1 95.88 117 GLY B O 1
ATOM 3423 N N . PRO B 1 118 ? -15.477 10.555 10.641 1 95.69 118 PRO B N 1
ATOM 3424 C CA . PRO B 1 118 ? -15.289 11.438 9.484 1 95.69 118 PRO B CA 1
ATOM 3425 C C . PRO B 1 118 ? -13.914 11.281 8.844 1 95.69 118 PRO B C 1
ATOM 3427 O O . PRO B 1 118 ? -12.922 11.047 9.547 1 95.69 118 PRO B O 1
ATOM 3430 N N . LEU B 1 119 ? -13.875 11.383 7.539 1 97.38 119 LEU B N 1
ATOM 3431 C CA . LEU B 1 119 ? -12.602 11.344 6.84 1 97.38 119 LEU B CA 1
ATOM 3432 C C . LEU B 1 119 ? -11.852 12.664 6.996 1 97.38 119 LEU B C 1
ATOM 3434 O O . LEU B 1 119 ? -12.461 13.734 6.984 1 97.38 119 LEU B O 1
ATOM 3438 N N . PRO B 1 120 ? -10.562 12.617 7.156 1 98.06 120 PRO B N 1
ATOM 3439 C CA . PRO B 1 120 ? -9.781 13.844 7.32 1 98.06 120 PRO B CA 1
ATOM 3440 C C . PRO B 1 120 ? -9.648 14.633 6.02 1 98.06 120 PRO B C 1
ATOM 3442 O O . PRO B 1 120 ? -9.734 14.062 4.934 1 98.06 120 PRO B O 1
ATOM 3445 N N . ARG B 1 121 ? -9.438 15.969 6.168 1 97.69 121 ARG B N 1
ATOM 3446 C CA . ARG B 1 121 ? -8.953 16.766 5.043 1 97.69 121 ARG B CA 1
ATOM 3447 C C . ARG B 1 121 ? -7.555 16.312 4.625 1 97.69 121 ARG B C 1
ATOM 3449 O O . ARG B 1 121 ? -6.828 15.711 5.414 1 97.69 121 ARG B O 1
ATOM 3456 N N . LEU B 1 122 ? -7.297 16.562 3.396 1 98.44 122 LEU B N 1
ATOM 3457 C CA . LEU B 1 122 ? -5.949 16.328 2.889 1 98.44 122 LEU B CA 1
ATOM 3458 C C . LEU B 1 122 ? -5.242 17.656 2.598 1 98.44 122 LEU B C 1
ATOM 3460 O O . LEU B 1 122 ? -5.82 18.547 1.97 1 98.44 122 LEU B O 1
ATOM 3464 N N . VAL B 1 123 ? -4.066 17.797 3.129 1 98.56 123 VAL B N 1
ATOM 3465 C CA . VAL B 1 123 ? -3.211 18.938 2.84 1 98.56 123 VAL B CA 1
ATOM 3466 C C . VAL B 1 123 ? -1.945 18.469 2.125 1 98.56 123 VAL B C 1
ATOM 3468 O O . VAL B 1 123 ? -1.226 17.609 2.627 1 98.56 123 VAL B O 1
ATOM 3471 N N . ILE B 1 124 ? -1.688 19 0.957 1 98.69 124 ILE B N 1
ATOM 3472 C CA . ILE B 1 124 ? -0.505 18.609 0.193 1 98.69 124 ILE B CA 1
ATOM 3473 C C . ILE B 1 124 ? 0.309 19.844 -0.161 1 98.69 124 ILE B C 1
ATOM 3475 O O . ILE B 1 124 ? -0.201 20.766 -0.804 1 98.69 124 ILE B O 1
ATOM 3479 N N . ALA B 1 125 ? 1.514 19.859 0.291 1 98.38 125 ALA B N 1
ATOM 3480 C CA . ALA B 1 125 ? 2.443 20.938 -0.022 1 98.38 125 ALA B CA 1
ATOM 3481 C C . ALA B 1 125 ? 3.436 20.516 -1.101 1 98.38 125 ALA B C 1
ATOM 3483 O O . ALA B 1 125 ? 3.953 19.406 -1.072 1 98.38 125 ALA B O 1
ATOM 3484 N N . GLU B 1 126 ? 3.654 21.406 -2.098 1 98.75 126 GLU B N 1
ATOM 3485 C CA . GLU B 1 126 ? 4.656 21.109 -3.115 1 98.75 126 GLU B CA 1
ATOM 3486 C C . GLU B 1 126 ? 5.699 22.219 -3.201 1 98.75 126 GLU B C 1
ATOM 3488 O O . GLU B 1 126 ? 5.367 23.391 -3.045 1 98.75 126 GLU B O 1
ATOM 3493 N N . LEU B 1 127 ? 6.902 21.828 -3.381 1 98.69 127 LEU B N 1
ATOM 3494 C CA . LEU B 1 127 ? 8.023 22.75 -3.557 1 98.69 127 LEU B CA 1
ATOM 3495 C C . LEU B 1 127 ? 8.258 23.047 -5.035 1 98.69 127 LEU B C 1
ATOM 3497 O O . LEU B 1 127 ? 8.359 22.125 -5.848 1 98.69 127 LEU B O 1
ATOM 3501 N N . PHE B 1 128 ? 8.32 24.312 -5.41 1 98.62 128 PHE B N 1
ATOM 3502 C CA . PHE B 1 128 ? 8.664 24.703 -6.77 1 98.62 128 PHE B CA 1
ATOM 3503 C C . PHE B 1 128 ? 10.148 24.484 -7.043 1 98.62 128 PHE B C 1
ATOM 3505 O O . PHE B 1 128 ? 10.953 25.406 -6.898 1 98.62 128 PHE B O 1
ATOM 3512 N N . VAL B 1 129 ? 10.477 23.328 -7.551 1 98.69 129 VAL B N 1
ATOM 3513 C CA . VAL B 1 129 ? 11.859 22.891 -7.719 1 98.69 129 VAL B CA 1
ATOM 3514 C C . VAL B 1 129 ? 12.578 23.797 -8.711 1 98.69 129 VAL B C 1
ATOM 3516 O O . VAL B 1 129 ? 13.758 24.109 -8.531 1 98.69 129 VAL B O 1
ATOM 3519 N N . ASP B 1 130 ? 11.875 24.266 -9.719 1 98.19 130 ASP B N 1
ATOM 3520 C CA . ASP B 1 130 ? 12.477 25.078 -10.766 1 98.19 130 ASP B CA 1
ATOM 3521 C C . ASP B 1 130 ? 12.891 26.453 -10.227 1 98.19 130 ASP B C 1
ATOM 3523 O O . ASP B 1 130 ? 13.625 27.188 -10.883 1 98.19 130 ASP B O 1
ATOM 3527 N N . GLU B 1 131 ? 12.445 26.828 -9.062 1 98.25 131 GLU B N 1
ATOM 3528 C CA . GLU B 1 131 ? 12.789 28.109 -8.469 1 98.25 131 GLU B CA 1
ATOM 3529 C C . GLU B 1 131 ? 13.992 27.984 -7.531 1 98.25 131 GLU B C 1
ATOM 3531 O O . GLU B 1 131 ? 14.477 28.984 -6.992 1 98.25 131 GLU B O 1
ATOM 3536 N N . LEU B 1 132 ? 14.516 26.781 -7.348 1 98.44 132 LEU B N 1
ATOM 3537 C CA . LEU B 1 132 ? 15.719 26.578 -6.551 1 98.44 132 LEU B CA 1
ATOM 3538 C C . LEU B 1 132 ? 16.969 26.828 -7.383 1 98.44 132 LEU B C 1
ATOM 3540 O O . LEU B 1 132 ? 16.891 27.094 -8.578 1 98.44 132 LEU B O 1
ATOM 3544 N N . SER B 1 133 ? 18.125 26.859 -6.688 1 98.44 133 SER B N 1
ATOM 3545 C CA . SER B 1 133 ? 19.391 26.953 -7.391 1 98.44 133 SER B CA 1
ATOM 3546 C C . SER B 1 133 ? 19.594 25.797 -8.359 1 98.44 133 SER B C 1
ATOM 3548 O O . SER B 1 133 ? 19.016 24.719 -8.156 1 98.44 133 SER B O 1
ATOM 3550 N N . PRO B 1 134 ? 20.359 25.953 -9.422 1 98.38 134 PRO B N 1
ATOM 3551 C CA . PRO B 1 134 ? 20.625 24.859 -10.352 1 98.38 134 PRO B CA 1
ATOM 3552 C C . PRO B 1 134 ? 21.203 23.625 -9.664 1 98.38 134 PRO B C 1
ATOM 3554 O O . PRO B 1 134 ? 20.875 22.5 -10.023 1 98.38 134 PRO B O 1
ATOM 3557 N N . GLU B 1 135 ? 22.047 23.875 -8.711 1 98.25 135 GLU B N 1
ATOM 3558 C CA . GLU B 1 135 ? 22.641 22.781 -7.969 1 98.25 135 GLU B CA 1
ATOM 3559 C C . GLU B 1 135 ? 21.594 21.953 -7.242 1 98.25 135 GLU B C 1
ATOM 3561 O O . GLU B 1 135 ? 21.609 20.719 -7.301 1 98.25 135 GLU B O 1
ATOM 3566 N N . SER B 1 136 ? 20.688 22.578 -6.582 1 98.56 136 SER B N 1
ATOM 3567 C CA . SER B 1 136 ? 19.625 21.906 -5.863 1 98.56 136 SER B CA 1
ATOM 3568 C C . SER B 1 136 ? 18.688 21.172 -6.824 1 98.56 136 SER B C 1
ATOM 3570 O O . SER B 1 136 ? 18.234 20.062 -6.535 1 98.56 136 SER B O 1
ATOM 3572 N N . GLN B 1 137 ? 18.375 21.828 -7.93 1 98.56 137 GLN B N 1
ATOM 3573 C CA . GLN B 1 137 ? 17.531 21.203 -8.938 1 98.56 137 GLN B CA 1
ATOM 3574 C C . GLN B 1 137 ? 18.156 19.891 -9.43 1 98.56 137 GLN B C 1
ATOM 3576 O O . GLN B 1 137 ? 17.469 18.875 -9.555 1 98.56 137 GLN B O 1
ATOM 3581 N N . GLU B 1 138 ? 19.422 19.953 -9.68 1 98.31 138 GLU B N 1
ATOM 3582 C CA . GLU B 1 138 ? 20.141 18.781 -10.18 1 98.31 138 GLU B CA 1
ATOM 3583 C C . GLU B 1 138 ? 20.125 17.641 -9.164 1 98.31 138 GLU B C 1
ATOM 3585 O O . GLU B 1 138 ? 19.938 16.484 -9.531 1 98.31 138 GLU B O 1
ATOM 3590 N N . ILE B 1 139 ? 20.328 17.953 -7.918 1 98.44 139 ILE B N 1
ATOM 3591 C CA . ILE B 1 139 ? 20.312 16.953 -6.863 1 98.44 139 ILE B CA 1
ATOM 3592 C C . ILE B 1 139 ? 18.953 16.266 -6.812 1 98.44 139 ILE B C 1
ATOM 3594 O O . ILE B 1 139 ? 18.859 15.039 -6.785 1 98.44 139 ILE B O 1
ATOM 3598 N N . ILE B 1 140 ? 17.906 17.062 -6.77 1 98.56 140 ILE B N 1
ATOM 3599 C CA . ILE B 1 140 ? 16.547 16.516 -6.676 1 98.56 140 ILE B CA 1
ATOM 3600 C C . ILE B 1 140 ? 16.266 15.609 -7.875 1 98.56 140 ILE B C 1
ATOM 3602 O O . ILE B 1 140 ? 15.812 14.477 -7.715 1 98.56 140 ILE B O 1
ATOM 3606 N N . ARG B 1 141 ? 16.578 16.062 -9.062 1 97.19 141 ARG B N 1
ATOM 3607 C CA . ARG B 1 141 ? 16.281 15.336 -10.289 1 97.19 141 ARG B CA 1
ATOM 3608 C C . ARG B 1 141 ? 17.109 14.055 -10.375 1 97.19 141 ARG B C 1
ATOM 3610 O O . ARG B 1 141 ? 16.672 13.07 -10.977 1 97.19 141 ARG B O 1
ATOM 3617 N N . LYS B 1 142 ? 18.281 14.086 -9.734 1 96.62 142 LYS B N 1
ATOM 3618 C CA . LYS B 1 142 ? 19.156 12.922 -9.68 1 96.62 142 LYS B CA 1
ATOM 3619 C C . LYS B 1 142 ? 18.422 11.719 -9.078 1 96.62 142 LYS B C 1
ATOM 3621 O O . LYS B 1 142 ? 18.688 10.57 -9.469 1 96.62 142 LYS B O 1
ATOM 3626 N N . TYR B 1 143 ? 17.5 11.914 -8.18 1 97.38 143 TYR B N 1
ATOM 3627 C CA . TYR B 1 143 ? 16.891 10.828 -7.422 1 97.38 143 TYR B CA 1
ATOM 3628 C C . TYR B 1 143 ? 15.516 10.477 -7.977 1 97.38 143 TYR B C 1
ATOM 3630 O O . TYR B 1 143 ? 15.07 9.328 -7.875 1 97.38 143 TYR B O 1
ATOM 3638 N N . LEU B 1 144 ? 14.836 11.375 -8.547 1 97.12 144 LEU B N 1
ATOM 3639 C CA . LEU B 1 144 ? 13.445 11.164 -8.953 1 97.12 144 LEU B CA 1
ATOM 3640 C C . LEU B 1 144 ? 13.375 10.195 -10.141 1 97.12 144 LEU B C 1
ATOM 3642 O O . LEU B 1 144 ? 14.273 10.18 -10.984 1 97.12 144 LEU B O 1
ATOM 3646 N N . LYS B 1 145 ? 12.32 9.414 -10.164 1 97 145 LYS B N 1
ATOM 3647 C CA . LYS B 1 145 ? 12.055 8.438 -11.219 1 97 145 LYS B CA 1
ATOM 3648 C C . LYS B 1 145 ? 10.938 8.906 -12.141 1 97 145 LYS B C 1
ATOM 3650 O O . LYS B 1 145 ? 9.938 9.469 -11.68 1 97 145 LYS B O 1
ATOM 3655 N N . PRO B 1 146 ? 11.031 8.734 -13.391 1 94.94 146 PRO B N 1
ATOM 3656 C CA . PRO B 1 146 ? 10.086 9.297 -14.359 1 94.94 146 PRO B CA 1
ATOM 3657 C C . PRO B 1 146 ? 8.633 8.984 -14.023 1 94.94 146 PRO B C 1
ATOM 3659 O O . PRO B 1 146 ? 7.75 9.82 -14.234 1 94.94 146 PRO B O 1
ATOM 3662 N N . LYS B 1 147 ? 8.352 7.816 -13.5 1 95.44 147 LYS B N 1
ATOM 3663 C CA . LYS B 1 147 ? 6.977 7.441 -13.195 1 95.44 147 LYS B CA 1
ATOM 3664 C C . LYS B 1 147 ? 6.789 7.199 -11.695 1 95.44 147 LYS B C 1
ATOM 3666 O O . LYS B 1 147 ? 5.855 6.508 -11.289 1 95.44 147 LYS B O 1
ATOM 3671 N N . GLY B 1 148 ? 7.68 7.789 -10.93 1 96.44 148 GLY B N 1
ATOM 3672 C CA . GLY B 1 148 ? 7.656 7.523 -9.5 1 96.44 148 GLY B CA 1
ATOM 3673 C C . GLY B 1 148 ? 6.449 8.125 -8.797 1 96.44 148 GLY B C 1
ATOM 3674 O O . GLY B 1 148 ? 5.969 7.578 -7.805 1 96.44 148 GLY B O 1
ATOM 3675 N N . GLY B 1 149 ? 5.941 9.25 -9.32 1 96.75 149 GLY B N 1
ATOM 3676 C CA . GLY B 1 149 ? 4.809 9.93 -8.711 1 96.75 149 GLY B CA 1
ATOM 3677 C C . GLY B 1 149 ? 3.561 9.062 -8.641 1 96.75 149 GLY B C 1
ATOM 3678 O O . GLY B 1 149 ? 2.705 9.266 -7.777 1 96.75 149 GLY B O 1
ATOM 3679 N N . LYS B 1 150 ? 3.469 8.086 -9.516 1 96.06 150 LYS B N 1
ATOM 3680 C CA . LYS B 1 150 ? 2.322 7.184 -9.555 1 96.06 150 LYS B CA 1
ATOM 3681 C C . LYS B 1 150 ? 2.254 6.324 -8.297 1 96.06 150 LYS B C 1
ATOM 3683 O O . LYS B 1 150 ? 1.205 5.762 -7.977 1 96.06 150 LYS B O 1
ATOM 3688 N N . GLN B 1 151 ? 3.367 6.258 -7.562 1 97.19 151 GLN B N 1
ATOM 3689 C CA . GLN B 1 151 ? 3.465 5.344 -6.43 1 97.19 151 GLN B CA 1
ATOM 3690 C C . GLN B 1 151 ? 3.32 6.086 -5.105 1 97.19 151 GLN B C 1
ATOM 3692 O O . GLN B 1 151 ? 3.578 5.523 -4.039 1 97.19 151 GLN B O 1
ATOM 3697 N N . ALA B 1 152 ? 2.889 7.312 -5.152 1 98.44 152 ALA B N 1
ATOM 3698 C CA . ALA B 1 152 ? 2.898 8.172 -3.973 1 98.44 152 ALA B CA 1
ATOM 3699 C C . ALA B 1 152 ? 2.096 7.555 -2.834 1 98.44 152 ALA B C 1
ATOM 3701 O O . ALA B 1 152 ? 2.604 7.395 -1.722 1 98.44 152 ALA B O 1
ATOM 3702 N N . VAL B 1 153 ? 0.855 7.125 -3.074 1 98.69 153 VAL B N 1
ATOM 3703 C CA . VAL B 1 153 ? -0.017 6.59 -2.035 1 98.69 153 VAL B CA 1
ATOM 3704 C C . VAL B 1 153 ? 0.518 5.246 -1.553 1 98.69 153 VAL B C 1
ATOM 3706 O O . VAL B 1 153 ? 0.539 4.973 -0.35 1 98.69 153 VAL B O 1
ATOM 3709 N N . LEU B 1 154 ? 0.966 4.426 -2.527 1 98.62 154 LEU B N 1
ATOM 3710 C CA . LEU B 1 154 ? 1.57 3.146 -2.168 1 98.62 154 LEU B CA 1
ATOM 3711 C C . LEU B 1 154 ? 2.791 3.354 -1.278 1 98.62 154 LEU B C 1
ATOM 3713 O O . LEU B 1 154 ? 2.955 2.66 -0.273 1 98.62 154 LEU B O 1
ATOM 3717 N N . SER B 1 155 ? 3.637 4.293 -1.64 1 98.62 155 SER B N 1
ATOM 3718 C CA . SER B 1 155 ? 4.824 4.629 -0.86 1 98.62 155 SER B CA 1
ATOM 3719 C C . SER B 1 155 ? 4.449 5.09 0.545 1 98.62 155 SER B C 1
ATOM 3721 O O . SER B 1 155 ? 5.082 4.688 1.524 1 98.62 155 SER B O 1
ATOM 3723 N N . SER B 1 156 ? 3.434 5.891 0.66 1 98.62 156 SER B N 1
ATOM 3724 C CA . SER B 1 156 ? 2.986 6.398 1.953 1 98.62 156 SER B CA 1
ATOM 3725 C C . SER B 1 156 ? 2.467 5.273 2.84 1 98.62 156 SER B C 1
ATOM 3727 O O . SER B 1 156 ? 2.705 5.27 4.051 1 98.62 156 SER B O 1
ATOM 3729 N N . THR B 1 157 ? 1.76 4.324 2.258 1 98.62 157 THR B N 1
ATOM 3730 C CA . THR B 1 157 ? 1.19 3.201 2.998 1 98.62 157 THR B CA 1
ATOM 3731 C C . THR B 1 157 ? 2.289 2.26 3.484 1 98.62 157 THR B C 1
ATOM 3733 O O . THR B 1 157 ? 2.203 1.713 4.586 1 98.62 157 THR B O 1
ATOM 3736 N N . LEU B 1 158 ? 3.309 2.141 2.689 1 97.94 158 LEU B N 1
ATOM 3737 C CA . LEU B 1 158 ? 4.363 1.18 2.99 1 97.94 158 LEU B CA 1
ATOM 3738 C C . LEU B 1 158 ? 5.457 1.821 3.838 1 97.94 158 LEU B C 1
ATOM 3740 O O . LEU B 1 158 ? 6.25 1.119 4.473 1 97.94 158 LEU B O 1
ATOM 3744 N N . GLY B 1 159 ? 5.535 3.135 3.828 1 97 159 GLY B N 1
ATOM 3745 C CA . GLY B 1 159 ? 6.652 3.814 4.465 1 97 159 GLY B CA 1
ATOM 3746 C C . GLY B 1 159 ? 7.977 3.57 3.766 1 97 159 GLY B C 1
ATOM 3747 O O . GLY B 1 159 ? 9.008 3.393 4.418 1 97 159 GLY B O 1
ATOM 3748 N N . SER B 1 160 ? 7.906 3.541 2.492 1 97.06 160 SER B N 1
ATOM 3749 C CA . SER B 1 160 ? 9.086 3.227 1.688 1 97.06 160 SER B CA 1
ATOM 3750 C C . SER B 1 160 ? 9.391 4.348 0.701 1 97.06 160 SER B C 1
ATOM 3752 O O . SER B 1 160 ? 8.492 4.871 0.045 1 97.06 160 SER B O 1
ATOM 3754 N N . LEU B 1 161 ? 10.656 4.699 0.635 1 97.62 161 LEU B N 1
ATOM 3755 C CA . LEU B 1 161 ? 11.102 5.699 -0.335 1 97.62 161 LEU B CA 1
ATOM 3756 C C . LEU B 1 161 ? 11.016 5.148 -1.755 1 97.62 161 LEU B C 1
ATOM 3758 O O . LEU B 1 161 ? 11.453 4.027 -2.018 1 97.62 161 LEU B O 1
ATOM 3762 N N . ILE B 1 162 ? 10.453 5.922 -2.666 1 97.94 162 ILE B N 1
ATOM 3763 C CA . ILE B 1 162 ? 10.273 5.492 -4.047 1 97.94 162 ILE B CA 1
ATOM 3764 C C . ILE B 1 162 ? 11.633 5.434 -4.746 1 97.94 162 ILE B C 1
ATOM 3766 O O . ILE B 1 162 ? 11.898 4.52 -5.531 1 97.94 162 ILE B O 1
ATOM 3770 N N . TRP B 1 163 ? 12.484 6.422 -4.512 1 97.94 163 TRP B N 1
ATOM 3771 C CA . TRP B 1 163 ? 13.805 6.516 -5.129 1 97.94 163 TRP B CA 1
ATOM 3772 C C . TRP B 1 163 ? 14.891 6.004 -4.184 1 97.94 163 TRP B C 1
ATOM 3774 O O . TRP B 1 163 ? 14.594 5.586 -3.062 1 97.94 163 TRP B O 1
ATOM 3784 N N . GLU B 1 164 ? 16.125 5.953 -4.656 1 97.25 164 GLU B N 1
ATOM 3785 C CA . GLU B 1 164 ? 17.25 5.449 -3.859 1 97.25 164 GLU B CA 1
ATOM 3786 C C . GLU B 1 164 ? 17.516 6.355 -2.66 1 97.25 164 GLU B C 1
ATOM 3788 O O . GLU B 1 164 ? 17.281 7.562 -2.723 1 97.25 164 GLU B O 1
ATOM 3793 N N . LYS B 1 165 ? 17.984 5.727 -1.625 1 97.19 165 LYS B N 1
ATOM 3794 C CA . LYS B 1 165 ? 18.438 6.504 -0.475 1 97.19 165 LYS B CA 1
ATOM 3795 C C . LYS B 1 165 ? 19.469 7.547 -0.89 1 97.19 165 LYS B C 1
ATOM 3797 O O . LYS B 1 165 ? 20.406 7.234 -1.614 1 97.19 165 LYS B O 1
ATOM 3802 N N . PRO B 1 166 ? 19.281 8.789 -0.443 1 98.31 166 PRO B N 1
ATOM 3803 C CA . PRO B 1 166 ? 20.234 9.828 -0.833 1 98.31 166 PRO B CA 1
ATOM 3804 C C . PRO B 1 166 ? 21.547 9.734 -0.058 1 98.31 166 PRO B C 1
ATOM 3806 O O . PRO B 1 166 ? 21.609 9.07 0.981 1 98.31 166 PRO B O 1
ATOM 3809 N N . THR B 1 167 ? 22.594 10.383 -0.623 1 98.5 167 THR B N 1
ATOM 3810 C CA . THR B 1 167 ? 23.844 10.539 0.119 1 98.5 167 THR B CA 1
ATOM 3811 C C . THR B 1 167 ? 23.734 11.68 1.131 1 98.5 167 THR B C 1
ATOM 3813 O O . THR B 1 167 ? 22.938 12.602 0.951 1 98.5 167 THR B O 1
ATOM 3816 N N . SER B 1 168 ? 24.578 11.586 2.152 1 98.19 168 SER B N 1
ATOM 3817 C CA . SER B 1 168 ? 24.609 12.656 3.145 1 98.19 168 SER B CA 1
ATOM 3818 C C . SER B 1 168 ? 25.031 13.977 2.518 1 98.19 168 SER B C 1
ATOM 3820 O O . SER B 1 168 ? 24.531 15.047 2.898 1 98.19 168 SER B O 1
ATOM 3822 N N . THR B 1 169 ? 25.891 13.898 1.511 1 98.12 169 THR B N 1
ATOM 3823 C CA . THR B 1 169 ? 26.375 15.094 0.823 1 98.12 169 THR B CA 1
ATOM 3824 C C . THR B 1 169 ? 25.234 15.805 0.1 1 98.12 169 THR B C 1
ATOM 3826 O O . THR B 1 169 ? 25.078 17.016 0.234 1 98.12 169 THR B O 1
ATOM 3829 N N . ASP B 1 170 ? 24.438 15.055 -0.645 1 98.44 170 ASP B N 1
ATOM 3830 C CA . ASP B 1 170 ? 23.312 15.641 -1.367 1 98.44 170 ASP B CA 1
ATOM 3831 C C . ASP B 1 170 ? 22.281 16.219 -0.401 1 98.44 170 ASP B C 1
ATOM 3833 O O . ASP B 1 170 ? 21.734 17.297 -0.634 1 98.44 170 ASP B O 1
ATOM 3837 N N . PHE B 1 171 ? 22.047 15.461 0.679 1 98.12 171 PHE B N 1
ATOM 3838 C CA . PHE B 1 171 ? 21.094 15.883 1.698 1 98.12 171 PHE B CA 1
ATOM 3839 C C . PHE B 1 171 ? 21.516 17.219 2.314 1 98.12 171 PHE B C 1
ATOM 3841 O O . PHE B 1 171 ? 20.719 18.141 2.404 1 98.12 171 PHE B O 1
ATOM 3848 N N . GLN B 1 172 ? 22.766 17.312 2.701 1 97.12 172 GLN B N 1
ATOM 3849 C CA . GLN B 1 172 ? 23.266 18.516 3.365 1 97.12 172 GLN B CA 1
ATOM 3850 C C . GLN B 1 172 ? 23.266 19.703 2.42 1 97.12 172 GLN B C 1
ATOM 3852 O O . GLN B 1 172 ? 22.938 20.828 2.83 1 97.12 172 GLN B O 1
ATOM 3857 N N . GLN B 1 173 ? 23.609 19.453 1.209 1 97.31 173 GLN B N 1
ATOM 3858 C CA . GLN B 1 173 ? 23.578 20.531 0.225 1 97.31 173 GLN B CA 1
ATOM 3859 C C . GLN B 1 173 ? 22.172 21.078 0.04 1 97.31 173 GLN B C 1
ATOM 3861 O O . GLN B 1 173 ? 21.984 22.297 -0.036 1 97.31 173 GLN B O 1
ATOM 3866 N N . LEU B 1 174 ? 21.203 20.219 -0.055 1 97.56 174 LEU B N 1
ATOM 3867 C CA . LEU B 1 174 ? 19.828 20.641 -0.208 1 97.56 174 LEU B CA 1
ATOM 3868 C C . LEU B 1 174 ? 19.328 21.375 1.042 1 97.56 174 LEU B C 1
ATOM 3870 O O . LEU B 1 174 ? 18.594 22.359 0.946 1 97.56 174 LEU B O 1
ATOM 3874 N N . ALA B 1 175 ? 19.734 20.859 2.203 1 96.31 175 ALA B N 1
ATOM 3875 C CA . ALA B 1 175 ? 19.297 21.422 3.48 1 96.31 175 ALA B CA 1
ATOM 3876 C C . ALA B 1 175 ? 19.797 22.859 3.645 1 96.31 175 ALA B C 1
ATOM 3878 O O . ALA B 1 175 ? 19.156 23.656 4.328 1 96.31 175 ALA B O 1
ATOM 3879 N N . LYS B 1 176 ? 20.906 23.188 3.025 1 95.88 176 LYS B N 1
ATOM 3880 C CA . LYS B 1 176 ? 21.422 24.562 3.084 1 95.88 176 LYS B CA 1
ATOM 3881 C C . LYS B 1 176 ? 20.453 25.547 2.445 1 95.88 176 LYS B C 1
ATOM 3883 O O . LYS B 1 176 ? 20.359 26.703 2.877 1 95.88 176 LYS B O 1
ATOM 3888 N N . GLU B 1 177 ? 19.734 25.031 1.508 1 96.62 177 GLU B N 1
ATOM 3889 C CA . GLU B 1 177 ? 18.859 25.922 0.755 1 96.62 177 GLU B CA 1
ATOM 3890 C C . GLU B 1 177 ? 17.406 25.781 1.193 1 96.62 177 GLU B C 1
ATOM 3892 O O . GLU B 1 177 ? 16.672 26.766 1.22 1 96.62 177 GLU B O 1
ATOM 3897 N N . SER B 1 178 ? 17.031 24.578 1.471 1 96.25 178 SER B N 1
ATOM 3898 C CA . SER B 1 178 ? 15.625 24.328 1.766 1 96.25 178 SER B CA 1
ATOM 3899 C C . SER B 1 178 ? 15.461 23.109 2.678 1 96.25 178 SER B C 1
ATOM 3901 O O . SER B 1 178 ? 15.625 21.969 2.24 1 96.25 178 SER B O 1
ATOM 3903 N N . ASP B 1 179 ? 14.953 23.375 3.887 1 95.69 179 ASP B N 1
ATOM 3904 C CA . ASP B 1 179 ? 14.617 22.281 4.793 1 95.69 179 ASP B CA 1
ATOM 3905 C C . ASP B 1 179 ? 13.523 21.391 4.195 1 95.69 179 ASP B C 1
ATOM 3907 O O . ASP B 1 179 ? 13.555 20.172 4.367 1 95.69 179 ASP B O 1
ATOM 3911 N N . PHE B 1 180 ? 12.641 22.047 3.535 1 97.12 180 PHE B N 1
ATOM 3912 C CA . PHE B 1 180 ? 11.539 21.328 2.895 1 97.12 180 PHE B CA 1
ATOM 3913 C C . PHE B 1 180 ? 12.07 20.312 1.881 1 97.12 180 PHE B C 1
ATOM 3915 O O . PHE B 1 180 ? 11.672 19.156 1.888 1 97.12 180 PHE B O 1
ATOM 3922 N N . ALA B 1 181 ? 12.992 20.766 1.031 1 98.12 181 ALA B N 1
ATOM 3923 C CA . ALA B 1 181 ? 13.562 19.906 -0.001 1 98.12 181 ALA B CA 1
ATOM 3924 C C . ALA B 1 181 ? 14.305 18.734 0.618 1 98.12 181 ALA B C 1
ATOM 3926 O O . ALA B 1 181 ? 14.164 17.594 0.171 1 98.12 181 ALA B O 1
ATOM 3927 N N . ALA B 1 182 ? 15.07 19.062 1.605 1 98 182 ALA B N 1
ATOM 3928 C CA . ALA B 1 182 ? 15.852 18.016 2.275 1 98 182 ALA B CA 1
ATOM 3929 C C . ALA B 1 182 ? 14.93 16.984 2.924 1 98 182 ALA B C 1
ATOM 3931 O O . ALA B 1 182 ? 15.188 15.781 2.85 1 98 182 ALA B O 1
ATOM 3932 N N . TRP B 1 183 ? 13.852 17.438 3.566 1 97.81 183 TRP B N 1
ATOM 3933 C CA . TRP B 1 183 ? 12.898 16.547 4.215 1 97.81 183 TRP B CA 1
ATOM 3934 C C . TRP B 1 183 ? 12.258 15.602 3.197 1 97.81 183 TRP B C 1
ATOM 3936 O O . TRP B 1 183 ? 12.219 14.383 3.408 1 97.81 183 TRP B O 1
ATOM 3946 N N . VAL B 1 184 ? 11.828 16.125 2.072 1 98.38 184 VAL B N 1
ATOM 3947 C CA . VAL B 1 184 ? 11.156 15.32 1.062 1 98.38 184 VAL B CA 1
ATOM 3948 C C . VAL B 1 184 ? 12.141 14.328 0.455 1 98.38 184 VAL B C 1
ATOM 3950 O O . VAL B 1 184 ? 11.766 13.195 0.141 1 98.38 184 VAL B O 1
ATOM 3953 N N . LEU B 1 185 ? 13.383 14.758 0.323 1 98.38 185 LEU B N 1
ATOM 3954 C CA . LEU B 1 185 ? 14.398 13.891 -0.279 1 98.38 185 LEU B CA 1
ATOM 3955 C C . LEU B 1 185 ? 14.57 12.609 0.529 1 98.38 185 LEU B C 1
ATOM 3957 O O . LEU B 1 185 ? 14.727 11.531 -0.042 1 98.38 185 LEU B O 1
ATOM 3961 N N . VAL B 1 186 ? 14.422 12.664 1.855 1 97.88 186 VAL B N 1
ATOM 3962 C CA . VAL B 1 186 ? 14.766 11.516 2.686 1 97.88 186 VAL B CA 1
ATOM 3963 C C . VAL B 1 186 ? 13.492 10.797 3.121 1 97.88 186 VAL B C 1
ATOM 3965 O O . VAL B 1 186 ? 13.516 9.586 3.383 1 97.88 186 VAL B O 1
ATOM 3968 N N . HIS B 1 187 ? 12.344 11.477 3.15 1 97.62 187 HIS B N 1
ATOM 3969 C CA . HIS B 1 187 ? 11.141 10.859 3.693 1 97.62 187 HIS B CA 1
ATOM 3970 C C . HIS B 1 187 ? 10.125 10.586 2.592 1 97.62 187 HIS B C 1
ATOM 3972 O O . HIS B 1 187 ? 9.18 9.812 2.791 1 97.62 187 HIS B O 1
ATOM 3978 N N . GLY B 1 188 ? 10.312 11.242 1.441 1 98.12 188 GLY B N 1
ATOM 3979 C CA . GLY B 1 188 ? 9.383 11.055 0.34 1 98.12 188 GLY B CA 1
ATOM 3980 C C . GLY B 1 188 ? 7.949 11.398 0.701 1 98.12 188 GLY B C 1
ATOM 3981 O O . GLY B 1 188 ? 7.672 12.5 1.181 1 98.12 188 GLY B O 1
ATOM 3982 N N . TYR B 1 189 ? 7.059 10.391 0.592 1 98.44 189 TYR B N 1
ATOM 3983 C CA . TYR B 1 189 ? 5.629 10.625 0.76 1 98.44 189 TYR B CA 1
ATOM 3984 C C . TYR B 1 189 ? 5.156 10.156 2.131 1 98.44 189 TYR B C 1
ATOM 3986 O O . TYR B 1 189 ? 3.965 9.906 2.33 1 98.44 189 TYR B O 1
ATOM 3994 N N . MET B 1 190 ? 6.055 10 3.061 1 97.75 190 MET B N 1
ATOM 3995 C CA . MET B 1 190 ? 5.625 9.812 4.445 1 97.75 190 MET B CA 1
ATOM 3996 C C . MET B 1 190 ? 4.727 10.961 4.895 1 97.75 190 MET B C 1
ATOM 3998 O O . MET B 1 190 ? 4.98 12.117 4.566 1 97.75 190 MET B O 1
ATOM 4002 N N . MET B 1 191 ? 3.689 10.578 5.574 1 98.5 191 MET B N 1
ATOM 4003 C CA . MET B 1 191 ? 2.854 11.633 6.137 1 98.5 191 MET B CA 1
ATOM 4004 C C . MET B 1 191 ? 3.68 12.57 7.012 1 98.5 191 MET B C 1
ATOM 4006 O O . MET B 1 191 ? 4.395 12.125 7.91 1 98.5 191 MET B O 1
ATOM 4010 N N . ASN B 1 192 ? 3.615 13.812 6.691 1 98.25 192 ASN B N 1
ATOM 4011 C CA . ASN B 1 192 ? 4.375 14.797 7.453 1 98.25 192 ASN B CA 1
ATOM 4012 C C . ASN B 1 192 ? 3.824 14.961 8.867 1 98.25 192 ASN B C 1
ATOM 4014 O O . ASN B 1 192 ? 4.59 15.031 9.828 1 98.25 192 ASN B O 1
ATOM 4018 N N . HIS B 1 193 ? 2.496 15.078 8.93 1 98.5 193 HIS B N 1
ATOM 4019 C CA . HIS B 1 193 ? 1.855 15.094 10.242 1 98.5 193 HIS B CA 1
ATOM 4020 C C . HIS B 1 193 ? 0.361 14.812 10.125 1 98.5 193 HIS B C 1
ATOM 4022 O O . HIS B 1 193 ? -0.222 14.961 9.055 1 98.5 193 HIS B O 1
ATOM 4028 N N . LEU B 1 194 ? -0.208 14.344 11.18 1 98.38 194 LEU B N 1
ATOM 4029 C CA . LEU B 1 194 ? -1.653 14.32 11.375 1 98.38 194 LEU B CA 1
ATOM 4030 C C . LEU B 1 194 ? -2.084 15.383 12.383 1 98.38 194 LEU B C 1
ATOM 4032 O O . LEU B 1 194 ? -1.322 15.727 13.289 1 98.38 194 LEU B O 1
ATOM 4036 N N . ALA B 1 195 ? -3.232 15.906 12.172 1 98.56 195 ALA B N 1
ATOM 4037 C CA . ALA B 1 195 ? -3.832 16.812 13.148 1 98.56 195 ALA B CA 1
ATOM 4038 C C . ALA B 1 195 ? -5.125 16.234 13.719 1 98.56 195 ALA B C 1
ATOM 4040 O O . ALA B 1 195 ? -6.008 15.812 12.961 1 98.56 195 ALA B O 1
ATOM 4041 N N . PHE B 1 196 ? -5.188 16.25 15.008 1 97.88 196 PHE B N 1
ATOM 4042 C CA . PHE B 1 196 ? -6.438 15.914 15.672 1 97.88 196 PHE B CA 1
ATOM 4043 C C . PHE B 1 196 ? -7.473 17.016 15.484 1 97.88 196 PHE B C 1
ATOM 4045 O O . PHE B 1 196 ? -7.129 18.203 15.453 1 97.88 196 PHE B O 1
ATOM 4052 N N . SER B 1 197 ? -8.688 16.531 15.352 1 96.62 197 SER B N 1
ATOM 4053 C CA . SER B 1 197 ? -9.797 17.484 15.43 1 96.62 197 SER B CA 1
ATOM 4054 C C . SER B 1 197 ? -10.234 17.703 16.875 1 96.62 197 SER B C 1
ATOM 4056 O O . SER B 1 197 ? -11.094 16.969 17.375 1 96.62 197 SER B O 1
ATOM 4058 N N . VAL B 1 198 ? -9.812 18.766 17.438 1 96.25 198 VAL B N 1
ATOM 4059 C CA . VAL B 1 198 ? -10.023 19.016 18.859 1 96.25 198 VAL B CA 1
ATOM 4060 C C . VAL B 1 198 ? -11.508 19.281 19.109 1 96.25 198 VAL B C 1
ATOM 4062 O O . VAL B 1 198 ? -12.039 18.891 20.156 1 96.25 198 VAL B O 1
ATOM 4065 N N . ASP B 1 199 ? -12.18 19.922 18.172 1 92.44 199 ASP B N 1
ATOM 4066 C CA . ASP B 1 199 ? -13.586 20.281 18.312 1 92.44 199 ASP B CA 1
ATOM 4067 C C . ASP B 1 199 ? -14.469 19.031 18.406 1 92.44 199 ASP B C 1
ATOM 4069 O O . ASP B 1 199 ? -15.625 19.109 18.812 1 92.44 199 ASP B O 1
ATOM 4073 N N . ARG B 1 200 ? -13.914 17.906 18.078 1 90.12 200 ARG B N 1
ATOM 4074 C CA . ARG B 1 200 ? -14.703 16.672 18.109 1 90.12 200 ARG B CA 1
ATOM 4075 C C . ARG B 1 200 ? -14.383 15.859 19.359 1 90.12 200 ARG B C 1
ATOM 4077 O O . ARG B 1 200 ? -15.031 14.836 19.625 1 90.12 200 ARG B O 1
ATOM 4084 N N . LEU B 1 201 ? -13.32 16.234 20.016 1 90.12 201 LEU B N 1
ATOM 4085 C CA . LEU B 1 201 ? -13.016 15.57 21.281 1 90.12 201 LEU B CA 1
ATOM 4086 C C . LEU B 1 201 ? -14.023 15.977 22.359 1 90.12 201 LEU B C 1
ATOM 4088 O O . LEU B 1 201 ? -14.602 17.062 22.297 1 90.12 201 LEU B O 1
ATOM 4092 N N . LYS B 1 202 ? -14.023 14.93 23.188 1 83.69 202 LYS B N 1
ATOM 4093 C CA . LYS B 1 202 ? -14.977 15.148 24.266 1 83.69 202 LYS B CA 1
ATOM 4094 C C . LYS B 1 202 ? -14.258 15.281 25.609 1 83.69 202 LYS B C 1
ATOM 4096 O O . LYS B 1 202 ? -13.047 15.07 25.703 1 83.69 202 LYS B O 1
ATOM 4101 N N . HIS B 1 203 ? -14.578 15.906 26.484 1 87.56 203 HIS B N 1
ATOM 4102 C CA . HIS B 1 203 ? -14.109 15.977 27.859 1 87.56 203 HIS B CA 1
ATOM 4103 C C . HIS B 1 203 ? -13.016 17.016 28.016 1 87.56 203 HIS B C 1
ATOM 4105 O O . HIS B 1 203 ? -13.164 18.156 27.562 1 87.56 203 HIS B O 1
ATOM 4111 N N . GLN B 1 204 ? -11.859 16.531 28.625 1 85.81 204 GLN B N 1
ATOM 4112 C CA . GLN B 1 204 ? -10.828 17.5 28.984 1 85.81 204 GLN B CA 1
ATOM 4113 C C . GLN B 1 204 ? -10.109 18.047 27.75 1 85.81 204 GLN B C 1
ATOM 4115 O O . GLN B 1 204 ? -9.664 19.188 27.734 1 85.81 204 GLN B O 1
ATOM 4120 N N . PHE B 1 205 ? -10.055 17.281 26.719 1 89.5 205 PHE B N 1
ATOM 4121 C CA . PHE B 1 205 ? -9.266 17.656 25.547 1 89.5 205 PHE B CA 1
ATOM 4122 C C . PHE B 1 205 ? -10.141 18.344 24.5 1 89.5 205 PHE B C 1
ATOM 4124 O O . PHE B 1 205 ? -9.711 18.531 23.359 1 89.5 205 PHE B O 1
ATOM 4131 N N . SER B 1 206 ? -11.352 18.766 24.969 1 91.19 206 SER B N 1
ATOM 4132 C CA . SER B 1 206 ? -12.234 19.484 24.062 1 91.19 206 SER B CA 1
ATOM 4133 C C . SER B 1 206 ? -11.812 20.938 23.922 1 91.19 206 SER B C 1
ATOM 4135 O O . SER B 1 206 ? -12.383 21.688 23.109 1 91.19 206 SER B O 1
ATOM 4137 N N . ASP B 1 207 ? -10.875 21.344 24.672 1 94.31 207 ASP B N 1
ATOM 4138 C CA . ASP B 1 207 ? -10.242 22.656 24.594 1 94.31 207 ASP B CA 1
ATOM 4139 C C . ASP B 1 207 ? -8.742 22.531 24.312 1 94.31 207 ASP B C 1
ATOM 4141 O O . ASP B 1 207 ? -8 21.969 25.125 1 94.31 207 ASP B O 1
ATOM 4145 N N . ILE B 1 208 ? -8.328 23.172 23.266 1 97.5 208 ILE B N 1
ATOM 4146 C CA . ILE B 1 208 ? -6.953 23.031 22.797 1 97.5 208 ILE B CA 1
ATOM 4147 C C . ILE B 1 208 ? -5.996 23.594 23.844 1 97.5 208 ILE B C 1
ATOM 4149 O O . ILE B 1 208 ? -4.848 23.156 23.953 1 97.5 208 ILE B O 1
ATOM 4153 N N . LYS B 1 209 ? -6.391 24.547 24.672 1 96.88 209 LYS B N 1
ATOM 4154 C CA . LYS B 1 209 ? -5.562 25.078 25.75 1 96.88 209 LYS B CA 1
ATOM 4155 C C . LYS B 1 209 ? -5.242 24.016 26.797 1 96.88 209 LYS B C 1
ATOM 4157 O O . LYS B 1 209 ? -4.145 23.984 27.344 1 96.88 209 LYS B O 1
ATOM 4162 N N . CYS B 1 210 ? -6.203 23.219 27.031 1 95.5 210 CYS B N 1
ATOM 4163 C CA . CYS B 1 210 ? -5.992 22.125 27.969 1 95.5 210 CYS B CA 1
ATOM 4164 C C . CYS B 1 210 ? -4.988 21.109 27.422 1 95.5 210 CYS B C 1
ATOM 4166 O O . CYS B 1 210 ? -4.172 20.562 28.156 1 95.5 210 CYS B O 1
ATOM 4168 N N . ILE B 1 211 ? -5.066 20.859 26.125 1 95.88 211 ILE B N 1
ATOM 4169 C CA . ILE B 1 211 ? -4.129 19.953 25.469 1 95.88 211 ILE B CA 1
ATOM 4170 C C . ILE B 1 211 ? -2.713 20.516 25.562 1 95.88 211 ILE B C 1
ATOM 4172 O O . ILE B 1 211 ? -1.771 19.797 25.906 1 95.88 211 ILE B O 1
ATOM 4176 N N . LYS B 1 212 ? -2.629 21.766 25.234 1 97.12 212 LYS B N 1
ATOM 4177 C CA . LYS B 1 212 ? -1.344 22.453 25.344 1 97.12 212 LYS B CA 1
ATOM 4178 C C . LYS B 1 212 ? -0.739 22.281 26.734 1 97.12 212 LYS B C 1
ATOM 4180 O O . LYS B 1 212 ? 0.418 21.875 26.859 1 97.12 212 LYS B O 1
ATOM 4185 N N . GLU B 1 213 ? -1.51 22.594 27.75 1 96.75 213 GLU B N 1
ATOM 4186 C CA . GLU B 1 213 ? -1.038 22.516 29.125 1 96.75 213 GLU B CA 1
ATOM 4187 C C . GLU B 1 213 ? -0.659 21.078 29.5 1 96.75 213 GLU B C 1
ATOM 4189 O O . GLU B 1 213 ? 0.374 20.859 30.125 1 96.75 213 GLU B O 1
ATOM 4194 N N . TYR B 1 214 ? -1.487 20.234 29.109 1 95.38 214 TYR B N 1
ATOM 4195 C CA . TYR B 1 214 ? -1.25 18.828 29.422 1 95.38 214 TYR B CA 1
ATOM 4196 C C . TYR B 1 214 ? 0.058 18.344 28.797 1 95.38 214 TYR B C 1
ATOM 4198 O O . TYR B 1 214 ? 0.857 17.688 29.469 1 95.38 214 TYR B O 1
ATOM 4206 N N . LEU B 1 215 ? 0.287 18.594 27.531 1 96.5 215 LEU B N 1
ATOM 4207 C CA . LEU B 1 215 ? 1.487 18.156 26.812 1 96.5 215 LEU B CA 1
ATOM 4208 C C . LEU B 1 215 ? 2.732 18.797 27.422 1 96.5 215 LEU B C 1
ATOM 4210 O O . LEU B 1 215 ? 3.768 18.141 27.562 1 96.5 215 LEU B O 1
ATOM 4214 N N . GLU B 1 216 ? 2.609 20.062 27.766 1 96.5 216 GLU B N 1
ATOM 4215 C CA . GLU B 1 216 ? 3.721 20.75 28.422 1 96.5 216 GLU B CA 1
ATOM 4216 C C . GLU B 1 216 ? 4.051 20.094 29.766 1 96.5 216 GLU B C 1
ATOM 4218 O O . GLU B 1 216 ? 5.223 19.906 30.094 1 96.5 216 GLU B O 1
ATOM 4223 N N . GLU B 1 217 ? 3.061 19.812 30.5 1 96 217 GLU B N 1
ATOM 4224 C CA . GLU B 1 217 ? 3.242 19.172 31.797 1 96 217 GLU B CA 1
ATOM 4225 C C . GLU B 1 217 ? 3.918 17.812 31.656 1 96 217 GLU B C 1
ATOM 4227 O O . GLU B 1 217 ? 4.695 17.406 32.531 1 96 217 GLU B O 1
ATOM 4232 N N . LYS B 1 218 ? 3.59 17.109 30.641 1 95.56 218 LYS B N 1
ATOM 4233 C CA . LYS B 1 218 ? 4.148 15.781 30.422 1 95.56 218 LYS B CA 1
ATOM 4234 C C . LYS B 1 218 ? 5.551 15.867 29.828 1 95.56 218 LYS B C 1
ATOM 4236 O O . LYS B 1 218 ? 6.223 14.852 29.656 1 95.56 218 LYS B O 1
ATOM 4241 N N . GLY B 1 219 ? 5.98 17.062 29.406 1 95.75 219 GLY B N 1
ATOM 4242 C CA . GLY B 1 219 ? 7.359 17.281 29 1 95.75 219 GLY B CA 1
ATOM 4243 C C . GLY B 1 219 ? 7.555 17.188 27.5 1 95.75 219 GLY B C 1
ATOM 4244 O O . GLY B 1 219 ? 8.688 17.094 27.016 1 95.75 219 GLY B O 1
ATOM 4245 N N . PHE B 1 220 ? 6.531 17.188 26.766 1 96.44 220 PHE B N 1
ATOM 4246 C CA . PHE B 1 220 ? 6.676 17.172 25.312 1 96.44 220 PHE B CA 1
ATOM 4247 C C . PHE B 1 220 ? 7.094 18.547 24.797 1 96.44 220 PHE B C 1
ATOM 4249 O O . PHE B 1 220 ? 6.617 19.562 25.297 1 96.44 220 PHE B O 1
ATOM 4256 N N . GLU B 1 221 ? 7.984 18.578 23.859 1 95 221 GLU B N 1
ATOM 4257 C CA . GLU B 1 221 ? 8.398 19.828 23.234 1 95 221 GLU B CA 1
ATOM 4258 C C . GLU B 1 221 ? 7.398 20.281 22.172 1 95 221 GLU B C 1
ATOM 4260 O O . GLU B 1 221 ? 7.086 19.516 21.25 1 95 221 GLU B O 1
ATOM 4265 N N . LEU B 1 222 ? 6.953 21.5 22.297 1 97.06 222 LEU B N 1
ATOM 4266 C CA . LEU B 1 222 ? 5.977 22.047 21.375 1 97.06 222 LEU B CA 1
ATOM 4267 C C . LEU B 1 222 ? 6.598 23.156 20.531 1 97.06 222 LEU B C 1
ATOM 4269 O O . LEU B 1 222 ? 7.551 23.812 20.953 1 97.06 222 LEU B O 1
ATOM 4273 N N . ASN B 1 223 ? 6.102 23.266 19.266 1 96.06 223 ASN B N 1
ATOM 4274 C CA . ASN B 1 223 ? 6.551 24.328 18.375 1 96.06 223 ASN B CA 1
ATOM 4275 C C . ASN B 1 223 ? 6.164 25.703 18.906 1 96.06 223 ASN B C 1
ATOM 4277 O O . ASN B 1 223 ? 4.98 26 19.078 1 96.06 223 ASN B O 1
ATOM 4281 N N . ASN B 1 224 ? 7.133 26.594 19.094 1 94.69 224 ASN B N 1
ATOM 4282 C CA . ASN B 1 224 ? 6.891 27.891 19.703 1 94.69 224 ASN B CA 1
ATOM 4283 C C . ASN B 1 224 ? 7.043 29.016 18.672 1 94.69 224 ASN B C 1
ATOM 4285 O O . ASN B 1 224 ? 7.055 30.203 19.031 1 94.69 224 ASN B O 1
ATOM 4289 N N . ASP B 1 225 ? 7.277 28.703 17.453 1 91.81 225 ASP B N 1
ATOM 4290 C CA . ASP B 1 225 ? 7.289 29.719 16.406 1 91.81 225 ASP B CA 1
ATOM 4291 C C . ASP B 1 225 ? 5.945 30.438 16.312 1 91.81 225 ASP B C 1
ATOM 4293 O O . ASP B 1 225 ? 4.918 29.812 16.031 1 91.81 225 ASP B O 1
ATOM 4297 N N . GLY B 1 226 ? 5.953 31.719 16.578 1 91.56 226 GLY B N 1
ATOM 4298 C CA . GLY B 1 226 ? 4.699 32.469 16.594 1 91.56 226 GLY B CA 1
ATOM 4299 C C . GLY B 1 226 ? 3.854 32.156 17.812 1 91.56 226 GLY B C 1
ATOM 4300 O O . GLY B 1 226 ? 2.645 32.406 17.812 1 91.56 226 GLY B O 1
ATOM 4301 N N . GLY B 1 227 ? 4.477 31.562 18.797 1 94.44 227 GLY B N 1
ATOM 4302 C CA . GLY B 1 227 ? 3.748 31.125 19.984 1 94.44 227 GLY B CA 1
ATOM 4303 C C . GLY B 1 227 ? 3.354 29.656 19.938 1 94.44 227 GLY B C 1
ATOM 4304 O O . GLY B 1 227 ? 3.178 29.094 18.859 1 94.44 227 GLY B O 1
ATOM 4305 N N . ILE B 1 228 ? 3.197 29.109 21.078 1 96.81 228 ILE B N 1
ATOM 4306 C CA . ILE B 1 228 ? 2.84 27.688 21.125 1 96.81 228 ILE B CA 1
ATOM 4307 C C . ILE B 1 228 ? 1.43 27.5 20.578 1 96.81 228 ILE B C 1
ATOM 4309 O O . ILE B 1 228 ? 1.192 26.594 19.781 1 96.81 228 ILE B O 1
ATOM 4313 N N . LEU B 1 229 ? 0.553 28.312 21.141 1 97.75 229 LEU B N 1
ATOM 4314 C CA . LEU B 1 229 ? -0.801 28.328 20.594 1 97.75 229 LEU B CA 1
ATOM 4315 C C . LEU B 1 229 ? -0.912 29.297 19.438 1 97.75 229 LEU B C 1
ATOM 4317 O O . LEU B 1 229 ? -0.809 30.516 19.625 1 97.75 229 LEU B O 1
ATOM 4321 N N . LYS B 1 230 ? -1.089 28.812 18.219 1 97.31 230 LYS B N 1
ATOM 4322 C CA . LYS B 1 230 ? -1.301 29.656 17.047 1 97.31 230 LYS B CA 1
ATOM 4323 C C . LYS B 1 230 ? -2.785 29.938 16.828 1 97.31 230 LYS B C 1
ATOM 4325 O O . LYS B 1 230 ? -3.596 29.016 16.75 1 97.31 230 LYS B O 1
ATOM 4330 N N . VAL B 1 231 ? -3.102 31.188 16.75 1 97.25 231 VAL B N 1
ATOM 4331 C CA . VAL B 1 231 ? -4.484 31.609 16.578 1 97.25 231 VAL B CA 1
ATOM 4332 C C . VAL B 1 231 ? -4.613 32.438 15.281 1 97.25 231 VAL B C 1
ATOM 4334 O O . VAL B 1 231 ? -3.826 33.344 15.039 1 97.25 231 VAL B O 1
ATOM 4337 N N . SER B 1 232 ? -5.57 31.984 14.469 1 96.5 232 SER B N 1
ATOM 4338 C CA . SER B 1 232 ? -5.785 32.688 13.211 1 96.5 232 SER B CA 1
ATOM 4339 C C . SER B 1 232 ? -6.191 34.156 13.461 1 96.5 232 SER B C 1
ATOM 4341 O O . SER B 1 232 ? -6.59 34.5 14.57 1 96.5 232 SER B O 1
ATOM 4343 N N . GLN B 1 233 ? -6.082 34.969 12.383 1 95 233 GLN B N 1
ATOM 4344 C CA . GLN B 1 233 ? -6.414 36.375 12.469 1 95 233 GLN B CA 1
ATOM 4345 C C . GLN B 1 233 ? -7.852 36.594 12.945 1 95 233 GLN B C 1
ATOM 4347 O O . GLN B 1 233 ? -8.133 37.5 13.727 1 95 233 GLN B O 1
ATOM 4352 N N . ASP B 1 234 ? -8.773 35.781 12.477 1 95.62 234 ASP B N 1
ATOM 4353 C CA . ASP B 1 234 ? -10.188 35.906 12.836 1 95.62 234 ASP B CA 1
ATOM 4354 C C . ASP B 1 234 ? -10.477 35.25 14.188 1 95.62 234 ASP B C 1
ATOM 4356 O O . ASP B 1 234 ? -11.602 35.312 14.68 1 95.62 234 ASP B O 1
ATOM 4360 N N . GLY B 1 235 ? -9.484 34.562 14.734 1 96.44 235 GLY B N 1
ATOM 4361 C CA . GLY B 1 235 ? -9.586 34 16.062 1 96.44 235 GLY B CA 1
ATOM 4362 C C . GLY B 1 235 ? -10.336 32.688 16.094 1 96.44 235 GLY B C 1
ATOM 4363 O O . GLY B 1 235 ? -10.562 32.125 17.172 1 96.44 235 GLY B O 1
ATOM 4364 N N . LEU B 1 236 ? -10.672 32.125 14.961 1 97.38 236 LEU B N 1
ATOM 4365 C CA . LEU B 1 236 ? -11.609 31.016 14.922 1 97.38 236 LEU B CA 1
ATOM 4366 C C . LEU B 1 236 ? -10.883 29.719 14.609 1 97.38 236 LEU B C 1
ATOM 4368 O O . LEU B 1 236 ? -11.492 28.641 14.602 1 97.38 236 LEU B O 1
ATOM 4372 N N . LEU B 1 237 ? -9.648 29.734 14.305 1 97.69 237 LEU B N 1
ATOM 4373 C CA . LEU B 1 237 ? -8.797 28.578 14.094 1 97.69 237 LEU B CA 1
ATOM 4374 C C . LEU B 1 237 ? -7.621 28.578 15.062 1 97.69 237 LEU B C 1
ATOM 4376 O O . LEU B 1 237 ? -6.824 29.516 15.086 1 97.69 237 LEU B O 1
ATOM 4380 N N . LEU B 1 238 ? -7.52 27.594 15.898 1 98 238 LEU B N 1
ATOM 4381 C CA . LEU B 1 238 ? -6.438 27.438 16.859 1 98 238 LEU B CA 1
ATOM 4382 C C . LEU B 1 238 ? -5.664 26.141 16.609 1 98 238 LEU B C 1
ATOM 4384 O O . LEU B 1 238 ? -6.258 25.109 16.328 1 98 238 LEU B O 1
ATOM 4388 N N . GLN B 1 239 ? -4.316 26.234 16.688 1 98.06 239 GLN B N 1
ATOM 4389 C CA . GLN B 1 239 ? -3.482 25.078 16.375 1 98.06 239 GLN B CA 1
ATOM 4390 C C . GLN B 1 239 ? -2.289 24.984 17.312 1 98.06 239 GLN B C 1
ATOM 4392 O O . GLN B 1 239 ? -1.721 26.016 17.703 1 98.06 239 GLN B O 1
ATOM 4397 N N . VAL B 1 240 ? -1.98 23.797 17.719 1 98 240 VAL B N 1
ATOM 4398 C CA . VAL B 1 240 ? -0.784 23.453 18.484 1 98 240 VAL B CA 1
ATOM 4399 C C . VAL B 1 240 ? -0.089 22.25 17.828 1 98 240 VAL B C 1
ATOM 4401 O O . VAL B 1 240 ? -0.749 21.344 17.344 1 98 240 VAL B O 1
ATOM 4404 N N . SER B 1 241 ? 1.225 22.25 17.719 1 97.62 241 SER B N 1
ATOM 4405 C CA . SER B 1 241 ? 1.955 21.109 17.172 1 97.62 241 SER B CA 1
ATOM 4406 C C . SER B 1 241 ? 3.189 20.797 18 1 97.62 241 SER B C 1
ATOM 4408 O O . SER B 1 241 ? 3.74 21.672 18.672 1 97.62 241 SER B O 1
ATOM 4410 N N . SER B 1 242 ? 3.557 19.562 18.031 1 97 242 SER B N 1
ATOM 4411 C CA . SER B 1 242 ? 4.867 19.188 18.562 1 97 242 SER B CA 1
ATOM 4412 C C . SER B 1 242 ? 5.984 19.609 17.609 1 97 242 SER B C 1
ATOM 4414 O O . SER B 1 242 ? 5.723 20.031 16.484 1 97 242 SER B O 1
ATOM 4416 N N . ILE B 1 243 ? 7.16 19.547 18.109 1 93.5 243 ILE B N 1
ATOM 4417 C CA . ILE B 1 243 ? 8.289 19.594 17.188 1 93.5 243 ILE B CA 1
ATOM 4418 C C . ILE B 1 243 ? 8.5 18.219 16.547 1 93.5 243 ILE B C 1
ATOM 4420 O O . ILE B 1 243 ? 7.984 17.219 17.031 1 93.5 243 ILE B O 1
ATOM 4424 N N . SER B 1 244 ? 9.289 18.219 15.461 1 92.69 244 SER B N 1
ATOM 4425 C CA . SER B 1 244 ? 9.508 16.984 14.711 1 92.69 244 SER B CA 1
ATOM 4426 C C . SER B 1 244 ? 10.289 15.969 15.531 1 92.69 244 SER B C 1
ATOM 4428 O O . SER B 1 244 ? 11.211 16.328 16.266 1 92.69 244 SER B O 1
ATOM 4430 N N . GLU B 1 245 ? 9.891 14.734 15.312 1 89 245 GLU B N 1
ATOM 4431 C CA . GLU B 1 245 ? 10.703 13.617 15.789 1 89 245 GLU B CA 1
ATOM 4432 C C . GLU B 1 245 ? 12.109 13.664 15.203 1 89 245 GLU B C 1
ATOM 4434 O O . GLU B 1 245 ? 12.289 13.984 14.031 1 89 245 GLU B O 1
ATOM 4439 N N . LYS B 1 246 ? 13.062 13.508 16.094 1 92.06 246 LYS B N 1
ATOM 4440 C CA . LYS B 1 246 ? 14.422 13.328 15.586 1 92.06 246 LYS B CA 1
ATOM 4441 C C . LYS B 1 246 ? 14.781 11.844 15.492 1 92.06 246 LYS B C 1
ATOM 4443 O O . LYS B 1 246 ? 14.633 11.102 16.469 1 92.06 246 LYS B O 1
ATOM 4448 N N . ILE B 1 247 ? 15.203 11.445 14.32 1 94.25 247 ILE B N 1
ATOM 4449 C CA . ILE B 1 247 ? 15.5 10.031 14.133 1 94.25 247 ILE B CA 1
ATOM 4450 C C . ILE B 1 247 ? 16.891 9.867 13.516 1 94.25 247 ILE B C 1
ATOM 4452 O O . ILE B 1 247 ? 17.359 10.758 12.812 1 94.25 247 ILE B O 1
ATOM 4456 N N . ALA B 1 248 ? 17.5 8.742 13.828 1 95.44 248 ALA B N 1
ATOM 4457 C CA . ALA B 1 248 ? 18.734 8.383 13.133 1 95.44 248 ALA B CA 1
ATOM 4458 C C . ALA B 1 248 ? 18.453 7.91 11.711 1 95.44 248 ALA B C 1
ATOM 4460 O O . ALA B 1 248 ? 17.562 7.078 11.5 1 95.44 248 ALA B O 1
ATOM 4461 N N . PHE B 1 249 ? 19.156 8.492 10.758 1 95.69 249 PHE B N 1
ATOM 4462 C CA . PHE B 1 249 ? 19.016 8.117 9.359 1 95.69 249 PHE B CA 1
ATOM 4463 C C . PHE B 1 249 ? 20.375 7.73 8.773 1 95.69 249 PHE B C 1
ATOM 4465 O O . PHE B 1 249 ? 21.328 8.492 8.852 1 95.69 249 PHE B O 1
ATOM 4472 N N . GLU B 1 250 ? 20.438 6.555 8.227 1 97.56 250 GLU B N 1
ATOM 4473 C CA . GLU B 1 250 ? 21.641 6.105 7.539 1 97.56 250 GLU B CA 1
ATOM 4474 C C . GLU B 1 250 ? 21.578 6.395 6.043 1 97.56 250 GLU B C 1
ATOM 4476 O O . GLU B 1 250 ? 20.703 5.863 5.344 1 97.56 250 GLU B O 1
ATOM 4481 N N . PHE B 1 251 ? 22.516 7.168 5.555 1 98.19 251 PHE B N 1
ATOM 4482 C CA . PHE B 1 251 ? 22.531 7.59 4.16 1 98.19 251 PHE B CA 1
ATOM 4483 C C . PHE B 1 251 ? 23.234 6.543 3.291 1 98.19 251 PHE B C 1
ATOM 4485 O O . PHE B 1 251 ? 23.828 5.598 3.809 1 98.19 251 PHE B O 1
ATOM 4492 N N . ALA B 1 252 ? 23.078 6.727 2.004 1 97.38 252 ALA B N 1
ATOM 4493 C CA . ALA B 1 252 ? 23.594 5.754 1.04 1 97.38 252 ALA B CA 1
ATOM 4494 C C . ALA B 1 252 ? 25.125 5.652 1.121 1 97.38 252 ALA B C 1
ATOM 4496 O O . ALA B 1 252 ? 25.703 4.613 0.798 1 97.38 252 ALA B O 1
ATOM 4497 N N . ASP B 1 253 ? 25.781 6.727 1.545 1 97.56 253 ASP B N 1
ATOM 4498 C CA . ASP B 1 253 ? 27.234 6.742 1.61 1 97.56 253 ASP B CA 1
ATOM 4499 C C . ASP B 1 253 ? 27.734 6.25 2.969 1 97.56 253 ASP B C 1
ATOM 4501 O O . ASP B 1 253 ? 28.906 6.41 3.303 1 97.56 253 ASP B O 1
ATOM 4505 N N . GLY B 1 254 ? 26.812 5.789 3.832 1 96.94 254 GLY B N 1
ATOM 4506 C CA . GLY B 1 254 ? 27.188 5.145 5.082 1 96.94 254 GLY B CA 1
ATOM 4507 C C . GLY B 1 254 ? 27.188 6.09 6.266 1 96.94 254 GLY B C 1
ATOM 4508 O O . GLY B 1 254 ? 27.375 5.664 7.406 1 96.94 254 GLY B O 1
ATOM 4509 N N . VAL B 1 255 ? 26.953 7.324 6.031 1 97.62 255 VAL B N 1
ATOM 4510 C CA . VAL B 1 255 ? 26.906 8.312 7.102 1 97.62 255 VAL B CA 1
ATOM 4511 C C . VAL B 1 255 ? 25.547 8.258 7.801 1 97.62 255 VAL B C 1
ATOM 4513 O O . VAL B 1 255 ? 24.516 8.203 7.145 1 97.62 255 VAL B O 1
ATOM 4516 N N . THR B 1 256 ? 25.609 8.203 9.109 1 97.56 256 THR B N 1
ATOM 4517 C CA . THR B 1 256 ? 24.375 8.281 9.891 1 97.56 256 THR B CA 1
ATOM 4518 C C . THR B 1 256 ? 24.234 9.648 10.555 1 97.56 256 THR B C 1
ATOM 4520 O O . THR B 1 256 ? 25.188 10.148 11.164 1 97.56 256 THR B O 1
ATOM 4523 N N . GLU B 1 257 ? 23.125 10.258 10.375 1 95.75 257 GLU B N 1
ATOM 4524 C CA . GLU B 1 257 ? 22.844 11.547 11 1 95.75 257 GLU B CA 1
ATOM 4525 C C . GLU B 1 257 ? 21.453 11.547 11.648 1 95.75 257 GLU B C 1
ATOM 4527 O O . GLU B 1 257 ? 20.594 10.758 11.273 1 95.75 257 GLU B O 1
ATOM 4532 N N . THR B 1 258 ? 21.375 12.367 12.656 1 95.31 258 THR B N 1
ATOM 4533 C CA . THR B 1 258 ? 20.047 12.625 13.227 1 95.31 258 THR B CA 1
ATOM 4534 C C . THR B 1 258 ? 19.312 13.703 12.438 1 95.31 258 THR B C 1
ATOM 4536 O O . THR B 1 258 ? 19.828 14.812 12.273 1 95.31 258 THR B O 1
ATOM 4539 N N . ILE B 1 259 ? 18.156 13.336 11.938 1 95.06 259 ILE B N 1
ATOM 4540 C CA . ILE B 1 259 ? 17.422 14.297 11.117 1 95.06 259 ILE B CA 1
ATOM 4541 C C . ILE B 1 259 ? 15.992 14.422 11.625 1 95.06 259 ILE B C 1
ATOM 4543 O O . ILE B 1 259 ? 15.477 13.508 12.273 1 95.06 259 ILE B O 1
ATOM 4547 N N . PRO B 1 260 ? 15.359 15.586 11.359 1 94.5 260 PRO B N 1
ATOM 4548 C CA . PRO B 1 260 ? 13.938 15.703 11.703 1 94.5 260 PRO B CA 1
ATOM 4549 C C . PRO B 1 260 ? 13.047 14.805 10.852 1 94.5 260 PRO B C 1
ATOM 4551 O O . PRO B 1 260 ? 13.305 14.625 9.656 1 94.5 260 PRO B O 1
ATOM 4554 N N . ALA B 1 261 ? 12.055 14.273 11.461 1 96.06 261 ALA B N 1
ATOM 4555 C CA . ALA B 1 261 ? 11.047 13.477 10.773 1 96.06 261 ALA B CA 1
ATOM 4556 C C . ALA B 1 261 ? 9.672 14.133 10.852 1 96.06 261 ALA B C 1
ATOM 4558 O O . ALA B 1 261 ? 9.516 15.305 10.492 1 96.06 261 ALA B O 1
ATOM 4559 N N . SER B 1 262 ? 8.648 13.445 11.219 1 97.19 262 SER B N 1
ATOM 4560 C CA . SER B 1 262 ? 7.281 13.961 11.258 1 97.19 262 SER B CA 1
ATOM 4561 C C . SER B 1 262 ? 6.938 14.516 12.633 1 97.19 262 SER B C 1
ATOM 4563 O O . SER B 1 262 ? 7.715 14.375 13.578 1 97.19 262 SER B O 1
ATOM 4565 N N . TYR B 1 263 ? 5.848 15.203 12.758 1 97.75 263 TYR B N 1
ATOM 4566 C CA . TYR B 1 263 ? 5.328 15.719 14.016 1 97.75 263 TYR B CA 1
ATOM 4567 C C . TYR B 1 263 ? 3.826 15.492 14.117 1 97.75 263 TYR B C 1
ATOM 4569 O O . TYR B 1 263 ? 3.236 14.797 13.289 1 97.75 263 TYR B O 1
ATOM 4577 N N . ILE B 1 264 ? 3.209 15.875 15.18 1 98.25 264 ILE B N 1
ATOM 4578 C CA . ILE B 1 264 ? 1.778 15.711 15.406 1 98.25 264 ILE B CA 1
ATOM 4579 C C . ILE B 1 264 ? 1.151 17.062 15.766 1 98.25 264 ILE B C 1
ATOM 4581 O O . ILE B 1 264 ? 1.801 17.906 16.375 1 98.25 264 ILE B O 1
ATOM 4585 N N . GLU B 1 265 ? -0.07 17.234 15.359 1 98.5 265 GLU B N 1
ATOM 4586 C CA . GLU B 1 265 ? -0.728 18.531 15.508 1 98.5 265 GLU B CA 1
ATOM 4587 C C . GLU B 1 265 ? -2.137 18.375 16.078 1 98.5 265 GLU B C 1
ATOM 4589 O O . GLU B 1 265 ? -2.73 17.297 15.984 1 98.5 265 GLU B O 1
ATOM 4594 N N . PHE B 1 266 ? -2.578 19.453 16.734 1 98.38 266 PHE B N 1
ATOM 4595 C CA . PHE B 1 266 ? -3.949 19.609 17.188 1 98.38 266 PHE B CA 1
ATOM 4596 C C . PHE B 1 266 ? -4.586 20.859 16.578 1 98.38 266 PHE B C 1
ATOM 4598 O O . PHE B 1 266 ? -3.994 21.938 16.594 1 98.38 266 PHE B O 1
ATOM 4605 N N . THR B 1 267 ? -5.734 20.688 16.031 1 98.31 267 THR B N 1
ATOM 4606 C CA . THR B 1 267 ? -6.449 21.781 15.406 1 98.31 267 THR B CA 1
ATOM 4607 C C . THR B 1 267 ? -7.855 21.922 15.984 1 98.31 267 THR B C 1
ATOM 4609 O O . THR B 1 267 ? -8.602 20.938 16.047 1 98.31 267 THR B O 1
ATOM 4612 N N . GLN B 1 268 ? -8.211 23.094 16.422 1 97.94 268 GLN B N 1
ATOM 4613 C CA . GLN B 1 268 ? -9.562 23.406 16.891 1 97.94 268 GLN B CA 1
ATOM 4614 C C . GLN B 1 268 ? -10.219 24.469 16 1 97.94 268 GLN B C 1
ATOM 4616 O O . GLN B 1 268 ? -9.711 25.578 15.867 1 97.94 268 GLN B O 1
ATOM 4621 N N . ARG B 1 269 ? -11.273 24.078 15.422 1 97.56 269 ARG B N 1
ATOM 4622 C CA . ARG B 1 269 ? -12.062 24.984 14.602 1 97.56 269 ARG B CA 1
ATOM 4623 C C . ARG B 1 269 ? -13.32 25.438 15.344 1 97.56 269 ARG B C 1
ATOM 4625 O O . ARG B 1 269 ? -14.195 24.641 15.641 1 97.56 269 ARG B O 1
ATOM 4632 N N . LEU B 1 270 ? -13.43 26.672 15.57 1 96.44 270 LEU B N 1
ATOM 4633 C CA . LEU B 1 270 ? -14.555 27.219 16.328 1 96.44 270 LEU B CA 1
ATOM 4634 C C . LEU B 1 270 ? -15.773 27.406 15.43 1 96.44 270 LEU B C 1
ATOM 4636 O O . LEU B 1 270 ? -15.641 27.469 14.203 1 96.44 270 LEU B O 1
ATOM 4640 N N . VAL B 1 271 ? -16.891 27.469 16.062 1 96.31 271 VAL B N 1
ATOM 4641 C CA . VAL B 1 271 ? -18.156 27.703 15.359 1 96.31 271 VAL B CA 1
ATOM 4642 C C . VAL B 1 271 ? -18.172 29.125 14.812 1 96.31 271 VAL B C 1
ATOM 4644 O O . VAL B 1 271 ? -17.781 30.062 15.5 1 96.31 271 VAL B O 1
ATOM 4647 N N . LEU B 1 272 ? -18.641 29.234 13.594 1 96.38 272 LEU B N 1
ATOM 4648 C CA . LEU B 1 272 ? -18.797 30.547 12.992 1 96.38 272 LEU B CA 1
ATOM 4649 C C . LEU B 1 272 ? -19.781 31.391 13.789 1 96.38 272 LEU B C 1
ATOM 4651 O O . LEU B 1 272 ? -20.766 30.875 14.32 1 96.38 272 LEU B O 1
ATOM 4655 N N . PRO B 1 273 ? -19.547 32.688 13.789 1 95.44 273 PRO B N 1
ATOM 4656 C CA . PRO B 1 273 ? -20.406 33.562 14.578 1 95.44 273 PRO B CA 1
ATOM 4657 C C . PRO B 1 273 ? -21.875 33.469 14.203 1 95.44 273 PRO B C 1
ATOM 4659 O O . PRO B 1 273 ? -22.75 33.594 15.07 1 95.44 273 PRO B O 1
ATOM 4662 N N . GLU B 1 274 ? -22.219 33.219 12.992 1 95.19 274 GLU B N 1
ATOM 4663 C CA . GLU B 1 274 ? -23.609 33.156 12.523 1 95.19 274 GLU B CA 1
ATOM 4664 C C . GLU B 1 274 ? -24.328 31.938 13.086 1 95.19 274 GLU B C 1
ATOM 4666 O O . GLU B 1 274 ? -25.562 31.906 13.117 1 95.19 274 GLU B O 1
ATOM 4671 N N . PHE B 1 275 ? -23.516 30.984 13.547 1 95.44 275 PHE B N 1
ATOM 4672 C CA . PHE B 1 275 ? -24.125 29.766 14.078 1 95.44 275 PHE B CA 1
ATOM 4673 C C . PHE B 1 275 ? -23.875 29.641 15.578 1 95.44 275 PHE B C 1
ATOM 4675 O O . PHE B 1 275 ? -23.984 28.562 16.141 1 95.44 275 PHE B O 1
ATOM 4682 N N . LYS B 1 276 ? -23.5 30.672 16.266 1 91.12 276 LYS B N 1
ATOM 4683 C CA . LYS B 1 276 ? -23.094 30.672 17.672 1 91.12 276 LYS B CA 1
ATOM 4684 C C . LYS B 1 276 ? -24.234 30.234 18.578 1 91.12 276 LYS B C 1
ATOM 4686 O O . LYS B 1 276 ? -24.016 29.703 19.656 1 91.12 276 LYS B O 1
ATOM 4691 N N . ASP B 1 277 ? -25.5 30.391 18.109 1 92.62 277 ASP B N 1
ATOM 4692 C CA . ASP B 1 277 ? -26.656 30.125 18.953 1 92.62 277 ASP B CA 1
ATOM 4693 C C . ASP B 1 277 ? -27.203 28.719 18.703 1 92.62 277 ASP B C 1
ATOM 4695 O O . ASP B 1 277 ? -28.172 28.297 19.328 1 92.62 277 ASP B O 1
ATOM 4699 N N . LEU B 1 278 ? -26.578 28.016 17.812 1 93.12 278 LEU B N 1
ATOM 4700 C CA . LEU B 1 278 ? -27 26.641 17.578 1 93.12 278 LEU B CA 1
ATOM 4701 C C . LEU B 1 278 ? -26.656 25.75 18.766 1 93.12 278 LEU B C 1
ATOM 4703 O O . LEU B 1 278 ? -25.578 25.875 19.344 1 93.12 278 LEU B O 1
ATOM 4707 N N . PRO B 1 279 ? -27.688 24.891 19.109 1 91.31 279 PRO B N 1
ATOM 4708 C CA . PRO B 1 279 ? -27.359 23.906 20.141 1 91.31 279 PRO B CA 1
ATOM 4709 C C . PRO B 1 279 ? -26.156 23.031 19.75 1 91.31 279 PRO B C 1
ATOM 4711 O O . PRO B 1 279 ? -26 22.688 18.578 1 91.31 279 PRO B O 1
ATOM 4714 N N . HIS B 1 280 ? -25.344 22.688 20.75 1 83.88 280 HIS B N 1
ATOM 4715 C CA . HIS B 1 280 ? -24.109 21.938 20.531 1 83.88 280 HIS B CA 1
ATOM 4716 C C . HIS B 1 280 ? -24.344 20.672 19.734 1 83.88 280 HIS B C 1
ATOM 4718 O O . HIS B 1 280 ? -23.531 20.297 18.891 1 83.88 280 HIS B O 1
ATOM 4724 N N . ASN B 1 281 ? -25.453 19.984 19.953 1 84.12 281 ASN B N 1
ATOM 4725 C CA . ASN B 1 281 ? -25.75 18.703 19.312 1 84.12 281 ASN B CA 1
ATOM 4726 C C . ASN B 1 281 ? -26.188 18.891 17.859 1 84.12 281 ASN B C 1
ATOM 4728 O O . ASN B 1 281 ? -26.328 17.922 17.125 1 84.12 281 ASN B O 1
ATOM 4732 N N . GLN B 1 282 ? -26.328 20.188 17.422 1 90.25 282 GLN B N 1
ATOM 4733 C CA . GLN B 1 282 ? -26.75 20.469 16.062 1 90.25 282 GLN B CA 1
ATOM 4734 C C . GLN B 1 282 ? -25.594 21.047 15.234 1 90.25 282 GLN B C 1
ATOM 4736 O O . GLN B 1 282 ? -25.734 21.25 14.031 1 90.25 282 GLN B O 1
ATOM 4741 N N . ILE B 1 283 ? -24.562 21.297 15.914 1 90.06 283 ILE B N 1
ATOM 4742 C CA . ILE B 1 283 ? -23.406 21.859 15.219 1 90.06 283 ILE B CA 1
ATOM 4743 C C . ILE B 1 283 ? -22.781 20.812 14.305 1 90.06 283 ILE B C 1
ATOM 4745 O O . ILE B 1 283 ? -22.453 19.703 14.758 1 90.06 283 ILE B O 1
ATOM 4749 N N . LYS B 1 284 ? -22.672 21.125 13.047 1 87.44 284 LYS B N 1
ATOM 4750 C CA . LYS B 1 284 ? -22.047 20.281 12.031 1 87.44 284 LYS B CA 1
ATOM 4751 C C . LYS B 1 284 ? -20.734 20.906 11.539 1 87.44 284 LYS B C 1
ATOM 4753 O O . LYS B 1 284 ? -20.422 22.047 11.891 1 87.44 284 LYS B O 1
ATOM 4758 N N . GLU B 1 285 ? -19.984 20.188 10.758 1 87.56 285 GLU B N 1
ATOM 4759 C CA . GLU B 1 285 ? -18.688 20.609 10.266 1 87.56 285 GLU B CA 1
ATOM 4760 C C . GLU B 1 285 ? -18.797 21.922 9.492 1 87.56 285 GLU B C 1
ATOM 4762 O O . GLU B 1 285 ? -17.938 22.812 9.633 1 87.56 285 GLU B O 1
ATOM 4767 N N . PHE B 1 286 ? -19.859 22.016 8.703 1 88.88 286 PHE B N 1
ATOM 4768 C CA . PHE B 1 286 ? -19.969 23.188 7.84 1 88.88 286 PHE B CA 1
ATOM 4769 C C . PHE B 1 286 ? -20.344 24.422 8.648 1 88.88 286 PHE B C 1
ATOM 4771 O O . PHE B 1 286 ? -20.344 25.531 8.125 1 88.88 286 PHE B O 1
ATOM 4778 N N . HIS B 1 287 ? -20.625 24.312 9.93 1 94.06 287 HIS B N 1
ATOM 4779 C CA . HIS B 1 287 ? -20.906 25.438 10.812 1 94.06 287 HIS B CA 1
ATOM 4780 C C . HIS B 1 287 ? -19.609 25.969 11.422 1 94.06 287 HIS B C 1
ATOM 4782 O O . HIS B 1 287 ? -19.625 27 12.094 1 94.06 287 HIS B O 1
ATOM 4788 N N . ARG B 1 288 ? -18.531 25.281 11.211 1 94.94 288 ARG B N 1
ATOM 4789 C CA . ARG B 1 288 ? -17.266 25.641 11.828 1 94.94 288 ARG B CA 1
ATOM 4790 C C . ARG B 1 288 ? -16.344 26.328 10.82 1 94.94 288 ARG B C 1
ATOM 4792 O O . ARG B 1 288 ? -16.547 26.219 9.609 1 94.94 288 ARG B O 1
ATOM 4799 N N . ARG B 1 289 ? -15.391 27.062 11.375 1 94.56 289 ARG B N 1
ATOM 4800 C CA . ARG B 1 289 ? -14.398 27.781 10.586 1 94.56 289 ARG B CA 1
ATOM 4801 C C . ARG B 1 289 ? -13.617 26.828 9.688 1 94.56 289 ARG B C 1
ATOM 4803 O O . ARG B 1 289 ? -13.023 25.859 10.172 1 94.56 289 ARG B O 1
ATOM 4810 N N . ASP B 1 290 ? -13.664 27.094 8.336 1 91.69 290 ASP B N 1
ATOM 4811 C CA . ASP B 1 290 ? -12.984 26.234 7.359 1 91.69 290 ASP B CA 1
ATOM 4812 C C . ASP B 1 290 ? -11.672 26.859 6.902 1 91.69 290 ASP B C 1
ATOM 4814 O O . ASP B 1 290 ? -11.352 27.984 7.281 1 91.69 290 ASP B O 1
ATOM 4818 N N . GLY B 1 291 ? -10.891 26.062 6.18 1 91.12 291 GLY B N 1
ATOM 4819 C CA . GLY B 1 291 ? -9.664 26.594 5.598 1 91.12 291 GLY B CA 1
ATOM 4820 C C . GLY B 1 291 ? -8.547 26.766 6.617 1 91.12 291 GLY B C 1
ATOM 4821 O O . GLY B 1 291 ? -8.672 26.344 7.762 1 91.12 291 GLY B O 1
ATOM 4822 N N . PHE B 1 292 ? -7.434 27.281 6.105 1 92.81 292 PHE B N 1
ATOM 4823 C CA . PHE B 1 292 ? -6.266 27.531 6.945 1 92.81 292 PHE B CA 1
ATOM 4824 C C . PHE B 1 292 ? -5.867 29 6.902 1 92.81 292 PHE B C 1
ATOM 4826 O O . PHE B 1 292 ? -6.32 29.75 6.035 1 92.81 292 PHE B O 1
ATOM 4833 N N . ASP B 1 293 ? -5.184 29.375 7.941 1 92 293 ASP B N 1
ATOM 4834 C CA . ASP B 1 293 ? -4.664 30.734 8.078 1 92 293 ASP B CA 1
ATOM 4835 C C . ASP B 1 293 ? -3.186 30.797 7.695 1 92 293 ASP B C 1
ATOM 4837 O O . ASP B 1 293 ? -2.379 30 8.172 1 92 293 ASP B O 1
ATOM 4841 N N . LEU B 1 294 ? -2.867 31.75 6.863 1 85.44 294 LEU B N 1
ATOM 4842 C CA . LEU B 1 294 ? -1.508 31.859 6.344 1 85.44 294 LEU B CA 1
ATOM 4843 C C . LEU B 1 294 ? -0.501 32 7.48 1 85.44 294 LEU B C 1
ATOM 4845 O O . LEU B 1 294 ? 0.553 31.359 7.465 1 85.44 294 LEU B O 1
ATOM 4849 N N . GLY B 1 295 ? -0.745 32.938 8.375 1 85.62 295 GLY B N 1
ATOM 4850 C CA . GLY B 1 295 ? 0.146 33.125 9.508 1 85.62 295 GLY B CA 1
ATOM 4851 C C . GLY B 1 295 ? 0.354 31.875 10.328 1 85.62 295 GLY B C 1
ATOM 4852 O O . GLY B 1 295 ? 1.489 31.531 10.656 1 85.62 295 GLY B O 1
ATOM 4853 N N . ASN B 1 296 ? -0.699 31.219 10.68 1 91 296 ASN B N 1
ATOM 4854 C CA . ASN B 1 296 ? -0.615 29.938 11.383 1 91 296 ASN B CA 1
ATOM 4855 C C . ASN B 1 296 ? 0.209 28.922 10.602 1 91 296 ASN B C 1
ATOM 4857 O O . ASN B 1 296 ? 1.101 28.281 11.156 1 91 296 ASN B O 1
ATOM 4861 N N . ALA B 1 297 ? -0.126 28.781 9.336 1 90.81 297 ALA B N 1
ATOM 4862 C CA . ALA B 1 297 ? 0.501 27.781 8.477 1 90.81 297 ALA B CA 1
ATOM 4863 C C . ALA B 1 297 ? 2.008 28 8.383 1 90.81 297 ALA B C 1
ATOM 4865 O O . ALA B 1 297 ? 2.787 27.047 8.445 1 90.81 297 ALA B O 1
ATOM 4866 N N . LYS B 1 298 ? 2.41 29.25 8.227 1 88.81 298 LYS B N 1
ATOM 4867 C CA . LYS B 1 298 ? 3.828 29.594 8.164 1 88.81 298 LYS B CA 1
ATOM 4868 C C . LYS B 1 298 ? 4.57 29.109 9.406 1 88.81 298 LYS B C 1
ATOM 4870 O O . LYS B 1 298 ? 5.664 28.562 9.305 1 88.81 298 LYS B O 1
ATOM 4875 N N . ASN B 1 299 ? 3.975 29.328 10.484 1 88.25 299 ASN B N 1
ATOM 4876 C CA . ASN B 1 299 ? 4.609 28.969 11.75 1 88.25 299 ASN B CA 1
ATOM 4877 C C . ASN B 1 299 ? 4.598 27.469 11.992 1 88.25 299 ASN B C 1
ATOM 4879 O O . ASN B 1 299 ? 5.57 26.906 12.508 1 88.25 299 ASN B O 1
ATOM 4883 N N . ILE B 1 300 ? 3.551 26.797 11.625 1 87.12 300 ILE B N 1
ATOM 4884 C CA . ILE B 1 300 ? 3.432 25.359 11.828 1 87.12 300 ILE B CA 1
ATOM 4885 C C . ILE B 1 300 ? 4.434 24.625 10.945 1 87.12 300 ILE B C 1
ATOM 4887 O O . ILE B 1 300 ? 5.004 23.609 11.344 1 87.12 300 ILE B O 1
ATOM 4891 N N . LEU B 1 301 ? 4.625 25.141 9.727 1 84 301 LEU B N 1
ATOM 4892 C CA . LEU B 1 301 ? 5.574 24.547 8.789 1 84 301 LEU B CA 1
ATOM 4893 C C . LEU B 1 301 ? 6.965 24.453 9.414 1 84 301 LEU B C 1
ATOM 4895 O O . LEU B 1 301 ? 7.77 23.609 9.023 1 84 301 LEU B O 1
ATOM 4899 N N . GLU B 1 302 ? 7.203 25.234 10.406 1 83.06 302 GLU B N 1
ATOM 4900 C CA . GLU B 1 302 ? 8.516 25.281 11.047 1 83.06 302 GLU B CA 1
ATOM 4901 C C . GLU B 1 302 ? 8.695 24.094 12 1 83.06 302 GLU B C 1
ATOM 4903 O O . GLU B 1 302 ? 9.797 23.875 12.516 1 83.06 302 GLU B O 1
ATOM 4908 N N . SER B 1 303 ? 7.715 23.328 12.234 1 86.5 303 SER B N 1
ATOM 4909 C CA . SER B 1 303 ? 7.793 22.156 13.102 1 86.5 303 SER B CA 1
ATOM 4910 C C . SER B 1 303 ? 8.766 21.125 12.547 1 86.5 303 SER B C 1
ATOM 4912 O O . SER B 1 303 ? 9.305 20.312 13.297 1 86.5 303 SER B O 1
ATOM 4914 N N . ALA B 1 304 ? 9.031 21.094 11.273 1 82.94 304 ALA B N 1
ATOM 4915 C CA . ALA B 1 304 ? 9.914 20.125 10.641 1 82.94 304 ALA B CA 1
ATOM 4916 C C . ALA B 1 304 ? 11.242 20.766 10.242 1 82.94 304 ALA B C 1
ATOM 4918 O O . ALA B 1 304 ? 11.977 20.203 9.414 1 82.94 304 ALA B O 1
ATOM 4919 N N . ARG B 1 305 ? 11.562 21.875 10.789 1 79.38 305 ARG B N 1
ATOM 4920 C CA . ARG B 1 305 ? 12.805 22.578 10.438 1 79.38 305 ARG B CA 1
ATOM 4921 C C . ARG B 1 305 ? 14.016 21.828 10.977 1 79.38 305 ARG B C 1
ATOM 4923 O O . ARG B 1 305 ? 13.938 21.156 12.008 1 79.38 305 ARG B O 1
ATOM 4930 N N . PHE B 1 306 ? 15.062 21.781 10.266 1 75.94 306 PHE B N 1
ATOM 4931 C CA . PHE B 1 306 ? 16.297 21.094 10.641 1 75.94 306 PHE B CA 1
ATOM 4932 C C . PHE B 1 306 ? 17.094 21.938 11.633 1 75.94 306 PHE B C 1
ATOM 4934 O O . PHE B 1 306 ? 17.781 21.391 12.492 1 75.94 306 PHE B O 1
ATOM 4941 N N . THR B 1 307 ? 17.375 23.266 11.406 1 59.44 307 THR B N 1
ATOM 4942 C CA . THR B 1 307 ? 18.234 24.078 12.266 1 59.44 307 THR B CA 1
ATOM 4943 C C . THR B 1 307 ? 17.391 24.922 13.227 1 59.44 307 THR B C 1
ATOM 4945 O O . THR B 1 307 ? 16.328 25.422 12.859 1 59.44 307 THR B O 1
ATOM 4948 N N . SER B 1 308 ? 17.328 24.578 14.523 1 48.06 308 SER B N 1
ATOM 4949 C CA . SER B 1 308 ? 16.734 25.453 15.523 1 48.06 308 SER B CA 1
ATOM 4950 C C . SER B 1 308 ? 17.406 26.828 15.508 1 48.06 308 SER B C 1
ATOM 4952 O O . SER B 1 308 ? 18.609 26.938 15.32 1 48.06 308 SER B O 1
ATOM 4954 N N . ASP B 1 309 ? 16.797 27.906 14.969 1 39.19 309 ASP B N 1
ATOM 4955 C CA . ASP B 1 309 ? 17.422 29.188 15.312 1 39.19 309 ASP B CA 1
ATOM 4956 C C . ASP B 1 309 ? 17.797 29.25 16.797 1 39.19 309 ASP B C 1
ATOM 4958 O O . ASP B 1 309 ? 16.953 28.984 17.656 1 39.19 309 ASP B O 1
ATOM 4962 N N . VAL B 1 310 ? 19 29.016 17.094 1 33.66 310 VAL B N 1
ATOM 4963 C CA . VAL B 1 310 ? 19.469 29.453 18.422 1 33.66 310 VAL B CA 1
ATOM 4964 C C . VAL B 1 310 ? 19.203 30.938 18.578 1 33.66 310 VAL B C 1
ATOM 4966 O O . VAL B 1 310 ? 19.531 31.734 17.688 1 33.66 310 VAL B O 1
#

Solvent-accessible surface area (backbone atoms only — not comparable to full-atom values): 32535 Å² total; per-residue (Å²): 137,82,79,74,72,74,69,76,60,73,84,26,38,38,26,23,67,68,32,55,31,50,50,51,46,36,29,49,49,35,43,35,70,76,25,62,65,44,35,50,51,56,49,49,57,37,63,51,86,65,33,56,49,40,45,44,32,41,30,35,46,41,51,43,45,89,52,33,22,57,57,29,50,45,54,61,46,39,30,53,50,32,40,82,71,48,70,49,77,35,75,92,77,36,32,41,34,39,32,26,40,52,49,95,66,91,53,58,95,81,40,30,42,60,85,43,20,62,69,42,26,41,33,36,35,21,33,47,43,86,77,48,55,71,69,49,36,51,55,55,57,71,45,60,33,70,44,25,19,78,40,32,60,53,25,18,38,67,62,40,44,46,39,61,72,48,38,55,66,60,41,52,58,28,39,76,77,29,45,67,58,29,45,35,65,72,49,34,44,37,56,41,31,47,22,34,23,25,66,61,31,60,70,76,48,40,38,67,67,49,42,52,52,51,42,51,73,73,64,54,64,61,31,54,56,82,40,48,70,27,60,26,94,87,63,38,40,38,37,39,36,33,40,32,36,74,40,82,43,74,24,64,76,68,49,69,45,78,40,54,48,38,33,37,35,38,33,33,48,35,66,32,78,94,50,64,82,55,56,76,92,69,64,50,76,87,46,27,51,74,86,83,41,69,72,42,48,61,34,55,63,53,25,48,48,71,72,75,85,125,138,82,77,74,73,75,67,79,62,73,84,26,38,37,26,23,67,66,32,54,32,50,50,52,46,35,29,50,50,35,43,36,71,76,25,62,66,45,34,51,52,57,50,48,56,38,64,50,86,64,34,56,49,41,45,44,32,40,31,34,46,40,50,44,45,90,52,33,20,58,59,29,50,46,55,63,46,39,32,53,50,34,39,84,71,49,72,50,78,36,74,93,77,37,32,40,34,40,34,27,41,51,50,94,66,91,52,58,94,81,39,30,42,60,86,45,19,61,70,43,26,40,34,36,34,21,33,47,44,86,78,47,56,71,68,49,38,50,54,54,57,70,45,61,32,71,45,26,20,78,40,31,61,53,24,16,38,67,62,40,47,46,39,62,71,49,37,56,67,59,41,52,57,30,39,74,77,29,44,68,59,28,46,36,67,72,47,33,44,36,55,41,32,47,22,34,22,25,65,64,31,57,74,75,47,41,38,65,68,49,44,52,52,52,41,50,74,74,64,54,64,60,31,53,56,82,38,48,70,26,61,25,93,85,64,36,38,37,38,39,36,32,40,31,35,74,40,83,42,74,26,64,76,68,48,68,45,77,42,53,50,39,32,34,34,39,35,33,48,35,66,32,78,94,49,64,82,54,56,77,93,69,66,50,76,88,44,28,50,74,86,83,41,68,71,42,49,59,34,55,63,52,26,49,48,71,73,73,86,124

InterPro domains:
  IPR009770 2-oxoadipate dioxygenase/decarboxylase [PF07063] (25-273)
  IPR009770 2-oxoadipate dioxygenase/decarboxylase [SM01150] (20-305)

Foldseek 3Di:
DDPPPPPVQPPQQQDGLQVVLVLVVLLVVLLCVVAVVQVVLVVVLCPVVNKFWAFAEWEWEWAPDQLADPCLPVVNQVSQVWDWDDKDDDVVQQKIKTKIDHDDDDADPSRGDSRRHDDYIYIYMYHHLVPDDPLLNVLLVVWDDNNQSNCLSVCSSVQHDSTAFAAPVSLVVNLVGHLSSSQCNHRPTRTQEIEIALCRIDDQSVDVVSVVVVCVVVPFAWQQQVHQWDAAPVRFKIKHKGAFGWDWDQGPVGDIDTFGGHIYMYMYWHFDPVCVPPDSSPDDPVRTDDDDHPVRVVRVVCSRRGDDPD/DDPPPPPVQPPQQQDGLQVVLVLVVLLVVLLCVVAVVQVVLVVVLCPVVNKFWAFAEWEWEWAPDQLADPCLPVVNQVSQVWDWDDKDDDVVQQKIKTKIDHDDDDADPSRGDSRRHDDYIYIYMYHHLVPDDPLLNCLLVVWDDNNQSNCLSVCSSVQHDSTAFAAPVSLVVNLVGHLSSSQCNHRPTRTQEIEIALCRIDDQSVDVVSVVVVCVVVPFAWQQQVHQWDAAPVRFKIKHKGAFGWDWDQGPVGDIDTFGGHIYMYMYWHFDPVCVPPDSSPDDPVRTDDDDHPVRVVRVVCSRRGDDPD

Nearest PDB structures (foldseek):
  6w1k-assembly1_A  TM=9.625E-01  e=3.156E-41  Oryza sativa
  3lho-assembly1_A  TM=8.719E-01  e=9.502E-20  Shewanella frigidimarina NCIMB 400
  3iuz-assembly1_A  TM=7.244E-01  e=6.264E-16  Cupriavidus pinatubonensis JMP134
  2rjb-assembly1_A  TM=6.149E-01  e=4.634E-09  Shigella flexneri
  3e5d-assembly1_A-2  TM=4.045E-01  e=6.972E-04  Listeria monocytogenes serotype 4b str. F2365

Secondary structure (DSSP, 8-state):
-----TT-----SS--HHHHHHHHHHHHHHHHHH-HHHHHHHHHHHHGGG----EEEEEEEEE-STT-STHHHHHHHHTTT-EEEEEEEEGGGTEEEEEEEPP-----TT--TTTTSPPPEEEEEEE-GGGS-HHHHHHHHHH--TTGGGGHHHHHHHT--SSPPPPHHHHHHHHHH-HHHHHHHHHTTS--EEEEEGGG--GGGGSHHHHHHHHHHTT--B--TT-SSEE-TTS-EEEEEBPPPEEEEE-TTS-EEEEE--EEEEEEEPBPGGGTTS-GGG--GGGBPPS--HHHHHHHGGGG-SS---/-----TT-----SS--HHHHHHHHHHHHHHHHHH-HHHHHHHHHHHHGGG----EEEEEEEEE-STT-STHHHHHHHHTTT-EEEEEEEEGGGTEEEEEEEPP-----TT--TTTTSPPPEEEEEEE-GGGS-HHHHHHHHHH--TTGGGGHHHHHHHT--SSPPPPHHHHHHHHHH-HHHHHHHHHTTS--EEEEEGGG--GGGGSHHHHHHHHHHTT--B--TT-SSEE-TTS-EEEEEBPPPEEEEE-TTS-EEEEE--EEEEEEEPBPGGGTTS-GGG--GGGBPPS--HHHHHHHGGGG-SS---

pLDDT: mean 92.7, std 12.98, range [20.95, 98.81]

Organism: Brassica napus (NCBI:txid3708)